Protein AF-A0A355FMS0-F1 (afdb_monomer_lite)

Structure (mmCIF, N/CA/C/O backbone):
data_AF-A0A355FMS0-F1
#
_entry.id   AF-A0A355FMS0-F1
#
loop_
_atom_site.group_PDB
_atom_site.id
_atom_site.type_symbol
_atom_site.label_atom_id
_atom_site.label_alt_id
_atom_site.label_comp_id
_atom_site.label_asym_id
_atom_site.label_entity_id
_atom_site.label_seq_id
_atom_site.pdbx_PDB_ins_code
_atom_site.Cartn_x
_atom_site.Cartn_y
_atom_site.Cartn_z
_atom_site.occupancy
_atom_site.B_iso_or_equiv
_atom_site.auth_seq_id
_atom_site.auth_comp_id
_atom_site.auth_asym_id
_atom_site.auth_atom_id
_atom_site.pdbx_PDB_model_num
ATOM 1 N N . MET A 1 1 ? 52.343 17.576 46.674 1.00 39.59 1 MET A N 1
ATOM 2 C CA . MET A 1 1 ? 52.137 17.455 45.213 1.00 39.59 1 MET A CA 1
ATOM 3 C C . MET A 1 1 ? 50.925 16.563 44.956 1.00 39.59 1 MET A C 1
ATOM 5 O O . MET A 1 1 ? 51.048 15.349 45.019 1.00 39.59 1 MET A O 1
ATOM 9 N N . LYS A 1 2 ? 49.737 17.154 44.771 1.00 33.78 2 LYS A N 1
ATOM 10 C CA . LYS A 1 2 ? 48.492 16.430 44.459 1.00 33.78 2 LYS A CA 1
ATOM 11 C C . LYS A 1 2 ? 48.369 16.326 42.933 1.00 33.78 2 LYS A C 1
ATOM 13 O O . LYS A 1 2 ? 48.350 17.356 42.264 1.00 33.78 2 LYS A O 1
ATOM 18 N N . LYS A 1 3 ? 48.364 15.104 42.390 1.00 36.94 3 LYS A N 1
ATOM 19 C CA . LYS A 1 3 ? 48.213 14.841 40.949 1.00 36.94 3 LYS A CA 1
ATOM 20 C C . LYS A 1 3 ? 46.756 15.084 40.541 1.00 36.94 3 LYS A C 1
ATOM 22 O O . LYS A 1 3 ? 45.852 14.509 41.138 1.00 36.94 3 LYS A O 1
ATOM 27 N N . LYS A 1 4 ? 46.558 15.959 39.552 1.00 40.41 4 LYS A N 1
ATOM 28 C CA . LYS A 1 4 ? 45.278 16.208 38.879 1.00 40.41 4 LYS A CA 1
ATOM 29 C C . LYS A 1 4 ? 44.993 15.052 37.916 1.00 40.41 4 LYS A C 1
ATOM 31 O O . LYS A 1 4 ? 45.821 14.764 37.056 1.00 40.41 4 LYS A O 1
ATOM 36 N N . THR A 1 5 ? 43.846 14.409 38.071 1.00 40.62 5 THR A N 1
ATOM 37 C CA . THR A 1 5 ? 43.256 13.472 37.110 1.00 40.62 5 THR A CA 1
ATOM 38 C C . THR A 1 5 ? 42.608 14.272 35.979 1.00 40.62 5 THR A C 1
ATOM 40 O O . THR A 1 5 ? 41.816 15.176 36.236 1.00 40.62 5 THR A O 1
ATOM 43 N N . PHE A 1 6 ? 42.980 13.971 34.736 1.00 35.75 6 PHE A N 1
ATOM 44 C CA . PHE A 1 6 ? 42.399 14.549 33.524 1.00 35.75 6 PHE A CA 1
ATOM 45 C C . PHE A 1 6 ? 41.284 13.604 33.053 1.00 35.75 6 PHE A C 1
ATOM 47 O O . PHE A 1 6 ? 41.543 12.424 32.826 1.00 35.75 6 PHE A O 1
ATOM 54 N N . PHE A 1 7 ? 40.049 14.098 32.974 1.00 33.72 7 PHE A N 1
ATOM 55 C CA . PHE A 1 7 ? 38.908 13.366 32.421 1.00 33.72 7 PHE A CA 1
ATOM 56 C C . PHE A 1 7 ? 38.976 13.452 30.890 1.00 33.72 7 PHE A C 1
ATOM 58 O O . PHE A 1 7 ? 38.942 14.548 30.334 1.00 33.72 7 PHE A O 1
ATOM 65 N N . LEU A 1 8 ? 39.095 12.307 30.218 1.00 30.52 8 LEU A N 1
ATOM 66 C CA . LEU A 1 8 ? 38.950 12.193 28.769 1.00 30.52 8 LEU A CA 1
ATOM 67 C C . LEU A 1 8 ? 37.469 11.916 28.475 1.00 30.52 8 LEU A C 1
ATOM 69 O O . LEU A 1 8 ? 36.961 10.847 28.809 1.00 30.52 8 LEU A O 1
ATOM 73 N N . LEU A 1 9 ? 36.772 12.898 27.906 1.00 31.73 9 LEU A N 1
ATOM 74 C CA . LEU A 1 9 ? 35.395 12.762 27.436 1.00 31.73 9 LEU A CA 1
ATOM 75 C C . LEU A 1 9 ? 35.435 12.062 26.067 1.00 31.73 9 LEU A C 1
ATOM 77 O O . LEU A 1 9 ? 35.795 12.678 25.066 1.00 31.73 9 LEU A O 1
ATOM 81 N N . LEU A 1 10 ? 35.135 10.762 26.030 1.00 31.47 10 LEU A N 1
ATOM 82 C CA . LEU A 1 10 ? 34.985 10.013 24.783 1.00 31.47 10 LEU A CA 1
ATOM 83 C C . LEU A 1 10 ? 33.554 10.233 24.267 1.00 31.47 10 LEU A C 1
ATOM 85 O O . LEU A 1 10 ? 32.597 9.720 24.843 1.00 31.47 10 LEU A O 1
ATOM 89 N N . LEU A 1 11 ? 33.414 11.040 23.215 1.00 32.06 11 LEU A N 1
ATOM 90 C CA . LEU A 1 11 ? 32.159 11.255 22.499 1.00 32.06 11 LEU A CA 1
ATOM 91 C C . LEU A 1 11 ? 31.818 9.967 21.726 1.00 32.06 11 LEU A C 1
ATOM 93 O O . LEU A 1 11 ? 32.412 9.682 20.687 1.00 32.06 11 LEU A O 1
ATOM 97 N N . LEU A 1 12 ? 30.912 9.154 22.270 1.00 29.05 12 LEU A N 1
ATOM 98 C CA . LEU A 1 12 ? 30.408 7.946 21.621 1.00 29.05 12 LEU A CA 1
ATOM 99 C C . LEU A 1 12 ? 29.375 8.363 20.562 1.00 29.05 12 LEU A C 1
ATOM 101 O O . LEU A 1 12 ? 28.222 8.636 20.883 1.00 29.05 12 LEU A O 1
ATOM 105 N N . VAL A 1 13 ? 29.797 8.453 19.302 1.00 33.66 13 VAL A N 1
ATOM 106 C CA . VAL A 1 13 ? 28.885 8.593 18.160 1.00 33.66 13 VAL A CA 1
ATOM 107 C C . VAL A 1 13 ? 28.191 7.245 17.972 1.00 33.66 13 VAL A C 1
ATOM 109 O O . VAL A 1 13 ? 28.799 6.289 17.492 1.00 33.66 13 VAL A O 1
ATOM 112 N N . THR A 1 14 ? 26.932 7.134 18.392 1.00 36.03 14 THR A N 1
ATOM 113 C CA . THR A 1 14 ? 26.088 5.975 18.083 1.00 36.03 14 THR A CA 1
ATOM 114 C C . THR A 1 14 ? 25.715 6.022 16.608 1.00 36.03 14 THR A C 1
ATOM 116 O O . THR A 1 14 ? 24.780 6.711 16.208 1.00 36.03 14 THR A O 1
ATOM 119 N N . LEU A 1 15 ? 26.484 5.297 15.800 1.00 30.70 15 LEU A N 1
ATOM 120 C CA . LEU A 1 15 ? 26.130 4.936 14.436 1.00 30.70 15 LEU A CA 1
ATOM 121 C C . LEU A 1 15 ? 24.895 4.024 14.502 1.00 30.70 15 LEU A C 1
ATOM 123 O O . LEU A 1 15 ? 25.007 2.842 14.826 1.00 30.70 15 LEU A O 1
ATOM 127 N N . LEU A 1 16 ? 23.714 4.592 14.260 1.00 32.16 16 LEU A N 1
ATOM 128 C CA . LEU A 1 16 ? 22.472 3.840 14.118 1.00 32.16 16 LEU A CA 1
ATOM 129 C C . LEU A 1 16 ? 22.534 3.102 12.773 1.00 32.16 16 LEU A C 1
ATOM 131 O O . LEU A 1 16 ? 22.143 3.624 11.733 1.00 32.16 16 LEU A O 1
ATOM 135 N N . VAL A 1 17 ? 23.113 1.903 12.777 1.00 31.33 17 VAL A N 1
ATOM 136 C CA . VAL A 1 17 ? 22.976 0.974 11.657 1.00 31.33 17 VAL A CA 1
ATOM 137 C C . VAL A 1 17 ? 21.524 0.512 11.677 1.00 31.33 17 VAL A C 1
ATOM 139 O O . VAL A 1 17 ? 21.127 -0.251 12.557 1.00 31.33 17 VAL A O 1
ATOM 142 N N . VAL A 1 18 ? 20.717 1.012 10.742 1.00 32.97 18 VAL A N 1
ATOM 143 C CA . VAL A 1 18 ? 19.408 0.430 10.439 1.00 32.97 18 VAL A CA 1
ATOM 144 C C . VAL A 1 18 ? 19.699 -0.924 9.807 1.00 32.97 18 VAL A C 1
ATOM 146 O O . VAL A 1 18 ? 20.004 -1.027 8.623 1.00 32.97 18 VAL A O 1
ATOM 149 N N . VAL A 1 19 ? 19.728 -1.963 10.637 1.00 33.53 19 VAL A N 1
ATOM 150 C CA . VAL A 1 19 ? 19.743 -3.337 10.153 1.00 33.53 19 VAL A CA 1
ATOM 151 C C . VAL A 1 19 ? 18.318 -3.604 9.691 1.00 33.53 19 VAL A C 1
ATOM 153 O O . VAL A 1 19 ? 17.419 -3.693 10.531 1.00 33.53 19 VAL A O 1
ATOM 156 N N . ASP A 1 20 ? 18.106 -3.691 8.376 1.00 34.16 20 ASP A N 1
ATOM 157 C CA . ASP A 1 20 ? 16.900 -4.293 7.811 1.00 34.16 20 ASP A CA 1
ATOM 158 C C . ASP A 1 20 ? 16.774 -5.689 8.417 1.00 34.16 20 ASP A C 1
ATOM 160 O O . ASP A 1 20 ? 17.457 -6.642 8.040 1.00 34.16 20 ASP A O 1
ATOM 164 N N . SER A 1 21 ? 15.966 -5.781 9.465 1.00 33.72 21 SER A N 1
ATOM 165 C CA . SER A 1 21 ? 15.721 -7.034 10.146 1.00 33.72 21 SER A CA 1
ATOM 166 C C . SER A 1 21 ? 14.724 -7.776 9.276 1.00 33.72 21 SER A C 1
ATOM 168 O O . SER A 1 21 ? 13.520 -7.523 9.364 1.00 33.72 21 SER A O 1
ATOM 170 N N . LEU A 1 22 ? 15.226 -8.666 8.412 1.00 36.84 22 LEU A N 1
ATOM 171 C CA . LEU A 1 22 ? 14.405 -9.759 7.903 1.00 36.84 22 LEU A CA 1
ATOM 172 C C . LEU A 1 22 ? 13.729 -10.387 9.122 1.00 36.84 22 LEU A C 1
ATOM 174 O O . LEU A 1 22 ? 14.392 -10.817 10.071 1.00 36.84 22 LEU A O 1
ATOM 178 N N . VAL A 1 23 ? 12.400 -10.353 9.135 1.00 39.75 23 VAL A N 1
ATOM 179 C CA . VAL A 1 23 ? 11.626 -11.022 10.174 1.00 39.75 23 VAL A CA 1
ATOM 180 C C . VAL A 1 23 ? 11.668 -12.496 9.815 1.00 39.75 23 VAL A C 1
ATOM 182 O O . VAL A 1 23 ? 10.774 -12.993 9.134 1.00 39.75 23 VAL A O 1
ATOM 185 N N . LEU A 1 24 ? 12.733 -13.165 10.258 1.00 43.28 24 LEU A N 1
ATOM 186 C CA . LEU A 1 24 ? 12.799 -14.616 10.256 1.00 43.28 24 LEU A CA 1
ATOM 187 C C . LEU A 1 24 ? 11.560 -15.142 10.985 1.00 43.28 24 LEU A C 1
ATOM 189 O O . LEU A 1 24 ? 11.095 -14.546 11.967 1.00 43.28 24 LEU A O 1
ATOM 193 N N . ALA A 1 25 ? 11.008 -16.245 10.487 1.00 53.66 25 ALA A N 1
ATOM 194 C CA . ALA A 1 25 ? 9.948 -16.954 11.178 1.00 53.66 25 ALA A CA 1
ATOM 195 C C . ALA A 1 25 ? 10.358 -17.217 12.645 1.00 53.66 25 ALA A C 1
ATOM 197 O O . ALA A 1 25 ? 11.547 -17.306 12.960 1.00 53.66 25 ALA A O 1
ATOM 198 N N . SER A 1 26 ? 9.387 -17.315 13.561 1.00 64.38 26 SER A N 1
ATOM 199 C CA . SER A 1 26 ? 9.687 -17.613 14.970 1.00 64.38 26 SER A CA 1
ATOM 200 C C . SER A 1 26 ? 10.551 -18.869 15.083 1.00 64.38 26 SER A C 1
ATOM 202 O O . SER A 1 26 ? 10.424 -19.764 14.250 1.00 64.38 26 SER A O 1
ATOM 204 N N . GLU A 1 27 ? 11.410 -18.956 16.101 1.00 81.19 27 GLU A N 1
ATOM 205 C CA . GLU A 1 27 ? 12.255 -20.138 16.303 1.00 81.19 27 GLU A CA 1
ATOM 206 C C . GLU A 1 27 ? 11.410 -21.423 16.231 1.00 81.19 27 GLU A C 1
ATOM 208 O O . GLU A 1 27 ? 10.312 -21.486 16.797 1.00 81.19 27 GLU A O 1
ATOM 213 N N . VAL A 1 28 ? 11.891 -22.423 15.484 1.00 88.38 28 VAL A N 1
ATOM 214 C CA . VAL A 1 28 ? 11.174 -23.692 15.317 1.00 88.38 28 VAL A CA 1
ATOM 215 C C . VAL A 1 28 ? 10.985 -24.329 16.698 1.00 88.38 28 VAL A C 1
ATOM 217 O O . VAL A 1 28 ? 11.978 -24.535 17.403 1.00 88.38 28 VAL A O 1
ATOM 220 N N . PRO A 1 29 ? 9.746 -24.657 17.115 1.00 89.88 29 PRO A N 1
ATOM 221 C CA . PRO A 1 29 ? 9.510 -25.212 18.440 1.00 89.88 29 PRO A CA 1
ATOM 222 C C . PRO A 1 29 ? 10.314 -26.495 18.697 1.00 89.88 29 PRO A C 1
ATOM 224 O O . PRO A 1 29 ? 10.523 -27.322 17.807 1.00 89.88 29 PRO A O 1
ATOM 227 N N . ALA A 1 30 ? 10.739 -26.706 19.945 1.00 89.31 30 ALA A N 1
ATOM 228 C CA . ALA A 1 30 ? 11.449 -27.925 20.324 1.00 89.31 30 ALA A CA 1
ATOM 229 C C . ALA A 1 30 ? 10.603 -29.179 20.024 1.00 89.31 30 ALA A C 1
ATOM 231 O O . ALA A 1 30 ? 9.433 -29.251 20.397 1.00 89.31 30 ALA A O 1
ATOM 232 N N . GLY A 1 31 ? 11.205 -30.174 19.366 1.00 93.50 31 GLY A N 1
ATOM 233 C CA . GLY A 1 31 ? 10.505 -31.379 18.896 1.00 93.50 31 GLY A CA 1
ATOM 234 C C . GLY A 1 31 ? 9.821 -31.231 17.532 1.00 93.50 31 GLY A C 1
ATOM 235 O O . GLY A 1 31 ? 9.116 -32.146 17.109 1.00 93.50 31 GLY A O 1
ATOM 236 N N . PHE A 1 32 ? 10.033 -30.109 16.837 1.00 95.75 32 PHE A N 1
ATOM 237 C CA . PHE A 1 32 ? 9.496 -29.860 15.504 1.00 95.75 32 PHE A CA 1
ATOM 238 C C . PHE A 1 32 ? 10.610 -29.617 14.478 1.00 95.75 32 PHE A C 1
ATOM 240 O O . PHE A 1 32 ? 11.748 -29.275 14.814 1.00 95.75 32 PHE A O 1
ATOM 247 N N . VAL A 1 33 ? 10.253 -29.808 13.213 1.00 96.94 33 VAL A N 1
ATOM 248 C CA . VAL A 1 33 ? 10.947 -29.255 12.044 1.00 96.94 33 VAL A CA 1
ATOM 249 C C . VAL A 1 33 ? 9.955 -28.404 11.255 1.00 96.94 33 VAL A C 1
ATOM 251 O O . VAL A 1 33 ? 8.758 -28.682 11.302 1.00 96.94 33 VAL A O 1
ATOM 254 N N . ARG A 1 34 ? 10.413 -27.382 10.531 1.00 97.00 34 ARG A N 1
ATOM 255 C CA . ARG A 1 34 ? 9.538 -26.484 9.771 1.00 97.00 34 ARG A CA 1
ATOM 256 C C . ARG A 1 34 ? 9.678 -26.680 8.270 1.00 97.00 34 ARG A C 1
ATOM 258 O O . ARG A 1 34 ? 10.770 -26.578 7.722 1.00 97.00 34 ARG A O 1
ATOM 265 N N . LEU A 1 35 ? 8.559 -26.910 7.592 1.00 97.62 35 LEU A N 1
ATOM 266 C CA . LEU A 1 35 ? 8.491 -26.868 6.135 1.00 97.62 35 LEU A CA 1
ATOM 267 C C . LEU A 1 35 ? 7.814 -25.574 5.695 1.00 97.62 35 LEU A C 1
ATOM 269 O O . LEU A 1 35 ? 6.630 -25.384 5.955 1.00 97.62 35 LEU A O 1
ATOM 273 N N . HIS A 1 36 ? 8.551 -24.744 4.977 1.00 93.38 36 HIS A N 1
ATOM 274 C CA . HIS A 1 36 ? 8.068 -23.549 4.300 1.00 93.38 36 HIS A CA 1
ATOM 275 C C . HIS A 1 36 ? 7.604 -23.884 2.890 1.00 93.38 36 HIS A C 1
ATOM 277 O O . HIS A 1 36 ? 8.188 -24.744 2.232 1.00 93.38 36 HIS A O 1
ATOM 283 N N . TYR A 1 37 ? 6.583 -23.200 2.391 1.00 92.69 37 TYR A N 1
ATOM 284 C CA . TYR A 1 37 ? 6.012 -23.456 1.079 1.00 92.69 37 TYR A CA 1
ATOM 285 C C . TYR A 1 37 ? 5.594 -22.172 0.378 1.00 92.69 37 TYR A C 1
ATOM 287 O O . TYR A 1 37 ? 4.708 -21.448 0.832 1.00 92.69 37 TYR A O 1
ATOM 295 N N . TYR A 1 38 ? 6.224 -21.940 -0.769 1.00 85.12 38 TYR A N 1
ATOM 296 C CA . TYR A 1 38 ? 5.933 -20.825 -1.651 1.00 85.12 38 TYR A CA 1
ATOM 297 C C . TYR A 1 38 ? 4.991 -21.265 -2.768 1.00 85.12 38 TYR A C 1
ATOM 299 O O . TYR A 1 38 ? 5.297 -22.188 -3.533 1.00 85.12 38 TYR A O 1
ATOM 307 N N . ARG A 1 39 ? 3.887 -20.536 -2.920 1.00 82.12 39 ARG A N 1
ATOM 308 C CA . ARG A 1 39 ? 3.033 -20.570 -4.107 1.00 82.12 39 ARG A CA 1
ATOM 309 C C . ARG A 1 39 ? 3.086 -19.243 -4.839 1.00 82.12 39 ARG A C 1
ATOM 311 O O . ARG A 1 39 ? 2.915 -18.207 -4.214 1.00 82.12 39 ARG A O 1
ATOM 318 N N . ALA A 1 40 ? 3.233 -19.298 -6.161 1.00 68.50 40 ALA A N 1
ATOM 319 C CA . ALA A 1 40 ? 3.249 -18.112 -7.015 1.00 68.50 40 ALA A CA 1
ATOM 320 C C . ALA A 1 40 ? 1.894 -17.384 -7.067 1.00 68.50 40 ALA A C 1
ATOM 322 O O . ALA A 1 40 ? 1.855 -16.189 -7.328 1.00 68.50 40 ALA A O 1
ATOM 323 N N . ASP A 1 41 ? 0.787 -18.094 -6.823 1.00 61.28 41 ASP A N 1
ATOM 324 C CA . ASP A 1 41 ? -0.556 -17.503 -6.742 1.00 61.28 41 ASP A CA 1
ATOM 325 C C . ASP A 1 41 ? -0.928 -17.037 -5.326 1.00 61.28 41 ASP A C 1
ATOM 327 O O . ASP A 1 41 ? -1.950 -16.382 -5.144 1.00 61.28 41 ASP A O 1
ATOM 331 N N . HIS A 1 42 ? -0.112 -17.381 -4.323 1.00 61.16 42 HIS A N 1
ATOM 332 C CA . HIS A 1 42 ? -0.351 -17.110 -2.905 1.00 61.16 42 HIS A CA 1
ATOM 333 C C . HIS A 1 42 ? -1.690 -17.643 -2.363 1.00 61.16 42 HIS A C 1
ATOM 335 O O . HIS A 1 42 ? -2.155 -17.211 -1.309 1.00 61.16 42 HIS A O 1
ATOM 341 N N . GLN A 1 43 ? -2.283 -18.625 -3.046 1.00 63.53 43 GLN A N 1
ATOM 342 C CA . GLN A 1 43 ? -3.540 -19.250 -2.654 1.00 63.53 43 GLN A CA 1
ATOM 343 C C . GLN A 1 43 ? -3.276 -20.496 -1.822 1.00 63.53 43 GLN A C 1
ATOM 345 O O . GLN A 1 43 ? -2.986 -21.564 -2.352 1.00 63.53 43 GLN A O 1
ATOM 350 N N . TYR A 1 44 ? -3.388 -20.365 -0.504 1.00 70.06 44 TYR A N 1
ATOM 351 C CA . TYR A 1 44 ? -3.129 -21.460 0.436 1.00 70.06 44 TYR A CA 1
ATOM 352 C C . TYR A 1 44 ? -4.407 -22.067 1.030 1.00 70.06 44 TYR A C 1
ATOM 354 O O . TYR A 1 44 ? -4.338 -23.048 1.769 1.00 70.06 44 TYR A O 1
ATOM 362 N N . GLU A 1 45 ? -5.584 -21.521 0.710 1.00 67.19 45 GLU A N 1
ATOM 363 C CA . GLU A 1 45 ? -6.853 -22.043 1.216 1.00 67.19 45 GLU A CA 1
ATOM 364 C C . GLU A 1 45 ? -7.084 -23.490 0.762 1.00 67.19 45 GLU A C 1
ATOM 366 O O . GLU A 1 45 ? -6.911 -23.840 -0.404 1.00 67.19 45 GLU A O 1
ATOM 371 N N . GLY A 1 46 ? -7.455 -24.356 1.704 1.00 77.44 46 GLY A N 1
ATOM 372 C CA . GLY A 1 46 ? -7.677 -25.780 1.450 1.00 77.44 46 GLY A CA 1
ATOM 373 C C . GLY A 1 46 ? -6.406 -26.601 1.208 1.00 77.44 46 GLY A C 1
ATOM 374 O O . GLY A 1 46 ? -6.515 -27.820 1.080 1.00 77.44 46 GLY A O 1
ATOM 375 N N . TRP A 1 47 ? -5.222 -25.981 1.171 1.00 87.12 47 TRP A N 1
ATOM 376 C CA . TRP A 1 47 ? -3.955 -26.702 1.097 1.00 87.12 47 TRP A CA 1
ATOM 377 C C . TRP A 1 47 ? -3.579 -27.279 2.460 1.00 87.12 47 TRP A C 1
ATOM 379 O O . TRP A 1 47 ? -3.608 -26.597 3.485 1.00 87.12 47 TRP A O 1
ATOM 389 N N . GLY A 1 48 ? -3.182 -28.546 2.460 1.00 93.75 48 GLY A N 1
ATOM 390 C CA . GLY A 1 48 ? -2.718 -29.258 3.639 1.00 93.75 48 GLY A CA 1
ATOM 391 C C . GLY A 1 48 ? -1.505 -30.127 3.344 1.00 93.75 48 GLY A C 1
ATOM 392 O O . GLY A 1 48 ? -1.133 -30.364 2.191 1.00 93.75 48 GLY A O 1
ATOM 393 N N . LEU A 1 49 ? -0.883 -30.593 4.422 1.00 97.50 49 LEU A N 1
ATOM 394 C CA . LEU A 1 49 ? 0.323 -31.401 4.385 1.00 97.50 49 LEU A CA 1
ATOM 395 C C . LEU A 1 49 ? 0.004 -32.844 4.788 1.00 97.50 49 LEU A C 1
ATOM 397 O O . LEU A 1 49 ? -0.377 -33.126 5.926 1.00 97.50 49 LEU A O 1
ATOM 401 N N . HIS A 1 50 ? 0.163 -33.768 3.846 1.00 97.56 50 HIS A N 1
ATOM 402 C CA . HIS A 1 50 ? 0.102 -35.200 4.108 1.00 97.56 50 HIS A CA 1
ATOM 403 C C . HIS A 1 50 ? 1.501 -35.707 4.447 1.00 97.56 50 HIS A C 1
ATOM 405 O O . HIS A 1 50 ? 2.429 -35.465 3.678 1.00 97.56 50 HIS A O 1
ATOM 411 N N . LEU A 1 51 ? 1.661 -36.392 5.582 1.00 96.81 51 LEU A N 1
ATOM 412 C CA . LEU A 1 51 ? 2.965 -36.736 6.155 1.00 96.81 51 LEU A CA 1
ATOM 413 C C . LEU A 1 51 ? 3.074 -38.221 6.471 1.00 96.81 51 LEU A C 1
ATOM 415 O O . LEU A 1 51 ? 2.128 -38.833 6.963 1.00 96.81 51 LEU A O 1
ATOM 419 N N . TRP A 1 52 ? 4.256 -38.782 6.229 1.00 95.50 52 TRP A N 1
ATOM 420 C CA . TRP A 1 52 ? 4.597 -40.148 6.619 1.00 95.50 52 TRP A CA 1
ATOM 421 C C . TRP A 1 52 ? 6.111 -40.316 6.794 1.00 95.50 52 TRP A C 1
ATOM 423 O O . TRP A 1 52 ? 6.903 -39.425 6.489 1.00 95.50 52 TRP A O 1
ATOM 433 N N . GLY A 1 53 ? 6.523 -41.489 7.275 1.00 95.06 53 GLY A N 1
ATOM 434 C CA . GLY A 1 53 ? 7.923 -41.831 7.534 1.00 95.06 53 GLY A CA 1
ATOM 435 C C . GLY A 1 53 ? 8.200 -42.053 9.018 1.00 95.06 53 GLY A C 1
ATOM 436 O O . GLY A 1 53 ? 7.436 -41.619 9.876 1.00 95.06 53 GLY A O 1
ATOM 437 N N . ALA A 1 54 ? 9.293 -42.756 9.319 1.00 94.31 54 ALA A N 1
ATOM 438 C CA . ALA A 1 54 ? 9.655 -43.130 10.688 1.00 94.31 54 ALA A CA 1
ATOM 439 C C . ALA A 1 54 ? 10.009 -41.921 11.575 1.00 94.31 54 ALA A C 1
ATOM 441 O O . ALA A 1 54 ? 9.908 -42.012 12.793 1.00 94.31 54 ALA A O 1
ATOM 442 N N . GLY A 1 55 ? 10.388 -40.790 10.966 1.00 94.06 55 GLY A N 1
ATOM 443 C CA . GLY A 1 55 ? 10.656 -39.539 11.670 1.00 94.06 55 GLY A CA 1
ATOM 444 C C . GLY A 1 55 ? 9.409 -38.794 12.157 1.00 94.06 55 GLY A C 1
ATOM 445 O O . GLY A 1 55 ? 9.508 -37.985 13.078 1.00 94.06 55 GLY A O 1
ATOM 446 N N . TYR A 1 56 ? 8.242 -39.029 11.549 1.00 95.94 56 TYR A N 1
ATOM 447 C CA . TYR A 1 56 ? 7.029 -38.280 11.872 1.00 95.94 56 TYR A CA 1
ATOM 448 C C . TYR A 1 56 ? 6.470 -38.688 13.240 1.00 95.94 56 TYR A C 1
ATOM 450 O O . TYR A 1 56 ? 6.133 -39.850 13.457 1.00 95.94 56 TYR A O 1
ATOM 458 N N . ALA A 1 57 ? 6.340 -37.719 14.149 1.00 95.06 57 ALA A N 1
ATOM 459 C CA . ALA A 1 57 ? 5.900 -37.943 15.531 1.00 95.06 57 ALA A CA 1
ATOM 460 C C . ALA A 1 57 ? 4.495 -37.385 15.824 1.00 95.06 57 ALA A C 1
ATOM 462 O O . ALA A 1 57 ? 4.097 -37.265 16.984 1.00 95.06 57 ALA A O 1
ATOM 463 N N . GLY A 1 58 ? 3.762 -36.976 14.786 1.00 92.31 58 GLY A N 1
ATOM 464 C CA . GLY A 1 58 ? 2.446 -36.364 14.929 1.00 92.31 58 GLY A CA 1
ATOM 465 C C . GLY A 1 58 ? 1.290 -37.371 14.930 1.00 92.31 58 GLY A C 1
ATOM 466 O O . GLY A 1 58 ? 1.496 -38.580 14.799 1.00 92.31 58 GLY A O 1
ATOM 467 N N . PRO A 1 59 ? 0.047 -36.879 15.077 1.00 92.00 59 PRO A N 1
ATOM 468 C CA . PRO A 1 59 ? -1.157 -37.693 14.931 1.00 92.00 59 PRO A CA 1
ATOM 469 C C . PRO A 1 59 ? -1.255 -38.341 13.545 1.00 92.00 59 PRO A C 1
ATOM 471 O O . PRO A 1 59 ? -0.717 -37.825 12.572 1.00 92.00 59 PRO A O 1
ATOM 474 N N . ALA A 1 60 ? -1.997 -39.445 13.429 1.00 90.19 60 ALA A N 1
ATOM 475 C CA . ALA A 1 60 ? -2.220 -40.087 12.135 1.00 90.19 60 ALA A CA 1
ATOM 476 C C . ALA A 1 60 ? -2.853 -39.109 11.125 1.00 90.19 60 ALA A C 1
ATOM 478 O O . ALA A 1 60 ? -3.900 -38.517 11.395 1.00 90.19 60 ALA A O 1
ATOM 479 N N . VAL A 1 61 ? -2.226 -38.984 9.954 1.00 92.19 61 VAL A N 1
ATOM 480 C CA . VAL A 1 61 ? -2.695 -38.136 8.853 1.00 92.19 61 VAL A CA 1
ATOM 481 C C . VAL A 1 61 ? -3.421 -39.007 7.835 1.00 92.19 61 VAL A C 1
ATOM 483 O O . VAL A 1 61 ? -2.953 -40.092 7.488 1.00 92.19 61 VAL A O 1
ATOM 486 N N . SER A 1 62 ? -4.574 -38.552 7.348 1.00 92.06 62 SER A N 1
ATOM 487 C CA . SER A 1 62 ? -5.297 -39.214 6.259 1.00 92.06 62 SER A CA 1
ATOM 488 C C . SER A 1 62 ? -5.382 -38.294 5.049 1.00 92.06 62 SER A C 1
ATOM 490 O O . SER A 1 62 ? -5.143 -37.092 5.147 1.00 92.06 62 SER A O 1
ATOM 492 N N . TRP A 1 63 ? -5.714 -38.856 3.888 1.00 93.62 63 TRP A N 1
ATOM 493 C CA . TRP A 1 63 ? -5.848 -38.068 2.664 1.00 93.62 63 TRP A CA 1
ATOM 494 C C . TRP A 1 63 ? -6.925 -36.978 2.780 1.00 93.62 63 TRP A C 1
ATOM 496 O O . TRP A 1 63 ? -6.737 -35.863 2.321 1.00 93.62 63 TRP A O 1
ATOM 506 N N . THR A 1 64 ? -8.039 -37.259 3.456 1.00 91.38 64 THR A N 1
ATOM 507 C CA . THR A 1 64 ? -9.131 -36.289 3.647 1.00 91.38 64 THR A CA 1
ATOM 508 C C . THR A 1 64 ? -8.950 -35.399 4.879 1.00 91.38 64 THR A C 1
ATOM 510 O O . THR A 1 64 ? -9.803 -34.559 5.145 1.00 91.38 64 THR A O 1
ATOM 513 N N . ASN A 1 65 ? -7.891 -35.607 5.665 1.00 88.56 65 ASN A N 1
ATOM 514 C CA . ASN A 1 65 ? -7.594 -34.851 6.880 1.00 88.56 65 ASN A CA 1
ATOM 515 C C . ASN A 1 65 ? -6.083 -34.610 6.979 1.00 88.56 65 ASN A C 1
ATOM 517 O O . ASN A 1 65 ? -5.389 -35.196 7.815 1.00 88.56 65 ASN A O 1
ATOM 521 N N . ALA A 1 66 ? -5.585 -33.794 6.054 1.00 93.12 66 ALA A N 1
ATOM 522 C CA . ALA A 1 66 ? -4.199 -33.359 6.015 1.00 93.12 66 ALA A CA 1
ATOM 523 C C . ALA A 1 66 ? -3.883 -32.386 7.161 1.00 93.12 66 ALA A C 1
ATOM 525 O O . ALA A 1 66 ? -4.775 -31.743 7.717 1.00 93.12 66 ALA A O 1
ATOM 526 N N . VAL A 1 67 ? -2.602 -32.249 7.505 1.00 93.25 67 VAL A N 1
ATOM 527 C CA . VAL A 1 67 ? -2.167 -31.285 8.521 1.00 93.25 67 VAL A CA 1
ATOM 528 C C . VAL A 1 67 ? -2.350 -29.868 7.977 1.00 93.25 67 VAL A C 1
ATOM 530 O O . VAL A 1 67 ? -1.820 -29.520 6.920 1.00 93.25 67 VAL A O 1
ATOM 533 N N . GLY A 1 68 ? -3.115 -29.051 8.699 1.00 86.62 68 GLY A N 1
ATOM 534 C CA . GLY A 1 68 ? -3.334 -27.648 8.358 1.00 86.62 68 GLY A CA 1
ATOM 535 C C . GLY A 1 68 ? -2.076 -26.801 8.551 1.00 86.62 68 GLY A C 1
ATOM 536 O O . GLY A 1 68 ? -1.205 -27.143 9.351 1.00 86.62 68 GLY A O 1
ATOM 537 N N . ILE A 1 69 ? -1.991 -25.701 7.805 1.00 84.25 69 ILE A N 1
ATOM 538 C CA . ILE A 1 69 ? -0.909 -24.711 7.898 1.00 84.25 69 ILE A CA 1
ATOM 539 C C . ILE A 1 69 ? -0.816 -24.192 9.336 1.00 84.25 69 ILE A C 1
ATOM 541 O O . ILE A 1 69 ? -1.825 -23.798 9.922 1.00 84.25 69 ILE A O 1
ATOM 545 N N . THR A 1 70 ? 0.388 -24.188 9.910 1.00 84.88 70 THR A N 1
ATOM 546 C CA . THR A 1 70 ? 0.600 -23.746 11.299 1.00 84.88 70 THR A CA 1
ATOM 547 C C . THR A 1 70 ? 0.962 -22.269 11.388 1.00 84.88 70 THR A C 1
ATOM 549 O O . THR A 1 70 ? 0.801 -21.664 12.446 1.00 84.88 70 THR A O 1
ATOM 552 N N . GLY A 1 71 ? 1.434 -21.674 10.293 1.00 71.69 71 GLY A N 1
ATOM 553 C CA . GLY A 1 71 ? 1.707 -20.248 10.219 1.00 71.69 71 GLY A CA 1
ATOM 554 C C . GLY A 1 71 ? 2.143 -19.791 8.833 1.00 71.69 71 GLY A C 1
ATOM 555 O O . GLY A 1 71 ? 2.093 -20.540 7.862 1.00 71.69 71 GLY A O 1
ATOM 556 N N . PHE A 1 72 ? 2.540 -18.527 8.755 1.00 69.75 72 PHE A N 1
ATOM 557 C CA . PHE A 1 72 ? 3.022 -17.891 7.536 1.00 69.75 72 PHE A CA 1
ATOM 558 C C . PHE A 1 72 ? 4.208 -16.987 7.859 1.00 69.75 72 PHE A C 1
ATOM 560 O O . PHE A 1 72 ? 4.279 -16.429 8.959 1.00 69.75 72 PHE A O 1
ATOM 567 N N . ASP A 1 73 ? 5.096 -16.808 6.892 1.00 65.75 73 ASP A N 1
ATOM 568 C CA . ASP A 1 73 ? 6.217 -15.876 6.945 1.00 65.75 73 ASP A CA 1
ATOM 569 C C . ASP A 1 73 ? 6.390 -15.135 5.603 1.00 65.75 73 ASP A C 1
ATOM 571 O O . ASP A 1 73 ? 5.453 -15.027 4.814 1.00 65.75 73 ASP A O 1
ATOM 575 N N . GLU A 1 74 ? 7.559 -14.536 5.369 1.00 63.19 74 GLU A N 1
ATOM 576 C CA . GLU A 1 74 ? 7.864 -13.836 4.113 1.00 63.19 74 GLU A CA 1
ATOM 577 C C . GLU A 1 74 ? 8.066 -14.762 2.905 1.00 63.19 74 GLU A C 1
ATOM 579 O O . GLU A 1 74 ? 8.005 -14.299 1.766 1.00 63.19 74 GLU A O 1
ATOM 584 N N . TYR A 1 75 ? 8.283 -16.059 3.132 1.00 71.44 75 TYR A N 1
ATOM 585 C CA . TYR A 1 75 ? 8.398 -17.048 2.070 1.00 71.44 75 TYR A CA 1
ATOM 586 C C . TYR A 1 75 ? 7.028 -17.590 1.655 1.00 71.44 75 TYR A C 1
ATOM 588 O O . TYR A 1 75 ? 6.780 -17.808 0.470 1.00 71.44 75 TYR A O 1
ATOM 596 N N . GLY A 1 76 ? 6.119 -17.798 2.606 1.00 73.81 76 GLY A N 1
ATOM 597 C CA . GLY A 1 76 ? 4.773 -18.282 2.318 1.00 73.81 76 GLY A CA 1
ATOM 598 C C . GLY A 1 76 ? 4.120 -18.947 3.520 1.00 73.81 76 GLY A C 1
ATOM 599 O O . GLY A 1 76 ? 4.285 -18.508 4.655 1.00 73.81 76 GLY A O 1
ATOM 600 N N . ALA A 1 77 ? 3.339 -19.995 3.269 1.00 82.25 77 ALA A N 1
ATOM 601 C CA . ALA A 1 77 ? 2.800 -20.829 4.338 1.00 82.25 77 ALA A CA 1
ATOM 602 C C . ALA A 1 77 ? 3.897 -21.727 4.913 1.00 82.25 77 ALA A C 1
ATOM 604 O O . ALA A 1 77 ? 4.774 -22.180 4.179 1.00 82.25 77 ALA A O 1
ATOM 605 N N . TYR A 1 78 ? 3.813 -22.058 6.197 1.00 91.06 78 TYR A N 1
ATOM 606 C CA . TYR A 1 78 ? 4.663 -23.081 6.787 1.00 91.06 78 TYR A CA 1
ATOM 607 C C . TYR A 1 78 ? 3.904 -24.032 7.710 1.00 91.06 78 TYR A C 1
ATOM 609 O O . TYR A 1 78 ? 2.835 -23.725 8.248 1.00 91.06 78 TYR A O 1
ATOM 617 N N . TRP A 1 79 ? 4.512 -25.197 7.916 1.00 95.00 79 TRP A N 1
ATOM 618 C CA . TRP A 1 79 ? 4.093 -26.202 8.883 1.00 95.00 79 TRP A CA 1
ATOM 619 C C . TRP A 1 79 ? 5.210 -26.475 9.878 1.00 95.00 79 TRP A C 1
ATOM 621 O O . TRP A 1 79 ? 6.302 -26.864 9.474 1.00 95.00 79 TRP A O 1
ATOM 631 N N . ASP A 1 80 ? 4.905 -26.358 11.164 1.00 94.88 80 ASP A N 1
ATOM 632 C CA . ASP A 1 80 ? 5.668 -26.967 12.244 1.00 94.88 80 ASP A CA 1
ATOM 633 C C . ASP A 1 80 ? 5.245 -28.432 12.357 1.00 94.88 80 ASP A C 1
ATOM 635 O O . ASP A 1 80 ? 4.132 -28.765 12.768 1.00 94.88 80 ASP A O 1
ATOM 639 N N . ILE A 1 81 ? 6.150 -29.323 11.966 1.00 96.94 81 ILE A N 1
ATOM 640 C CA . ILE A 1 81 ? 5.925 -30.760 11.861 1.00 96.94 81 ILE A CA 1
ATOM 641 C C . ILE A 1 81 ? 6.543 -31.455 13.079 1.00 96.94 81 ILE A C 1
ATOM 643 O O . ILE A 1 81 ? 7.763 -31.382 13.246 1.00 96.94 81 ILE A O 1
ATOM 647 N N . PRO A 1 82 ? 5.755 -32.170 13.906 1.00 96.06 82 PRO A N 1
ATOM 648 C CA . PRO A 1 82 ? 6.303 -32.975 14.990 1.00 96.06 82 PRO A CA 1
ATOM 649 C C . PRO A 1 82 ? 7.292 -34.014 14.451 1.00 96.06 82 PRO A C 1
ATOM 651 O O . PRO A 1 82 ? 6.946 -34.826 13.584 1.00 96.06 82 PRO A O 1
ATOM 654 N N . TYR A 1 83 ? 8.509 -34.013 14.986 1.00 95.94 83 TYR A N 1
ATOM 655 C CA . TYR A 1 83 ? 9.598 -34.867 14.527 1.00 95.94 83 TYR A CA 1
ATOM 656 C C . TYR A 1 83 ? 10.313 -35.528 15.703 1.00 95.94 83 TYR A C 1
ATOM 658 O O . TYR A 1 83 ? 10.738 -34.871 16.655 1.00 95.94 83 TYR A O 1
ATOM 666 N N . GLN A 1 84 ? 10.483 -36.845 15.612 1.00 93.94 84 GLN A N 1
ATOM 667 C CA . GLN A 1 84 ? 11.289 -37.597 16.561 1.00 93.94 84 GLN A CA 1
ATOM 668 C C . GLN A 1 84 ? 12.746 -37.604 16.093 1.00 93.94 84 GLN A C 1
ATOM 670 O O . GLN A 1 84 ? 13.106 -38.235 15.098 1.00 93.94 84 GLN A O 1
ATOM 675 N N . GLU A 1 85 ? 13.604 -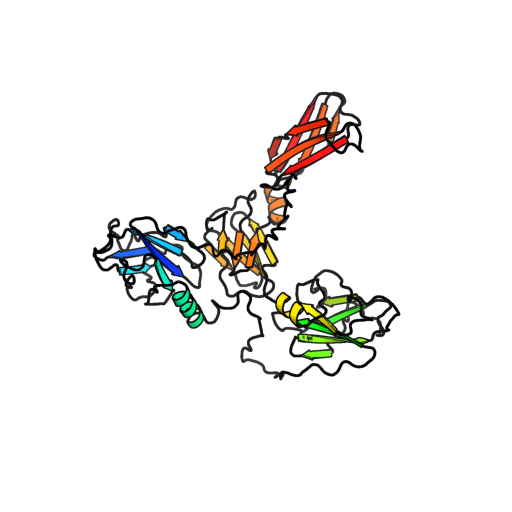36.909 16.837 1.00 89.50 85 GLU A N 1
ATOM 676 C CA . GLU A 1 85 ? 15.018 -36.791 16.496 1.00 89.50 85 GLU A CA 1
ATOM 677 C C . GLU A 1 85 ? 15.709 -38.161 16.413 1.00 89.50 85 GLU A C 1
ATOM 679 O O . GLU A 1 85 ? 15.559 -39.014 17.288 1.00 89.50 85 GLU A O 1
ATOM 684 N N . GLY A 1 86 ? 16.440 -38.386 15.319 1.00 86.94 86 GLY A N 1
ATOM 685 C CA . GLY A 1 86 ? 17.134 -39.646 15.044 1.00 86.94 86 GLY A CA 1
ATOM 686 C C . GLY A 1 86 ? 16.243 -40.800 14.564 1.00 86.94 86 GLY A C 1
ATOM 687 O O . GLY A 1 86 ? 16.773 -41.871 14.279 1.00 86.94 86 GLY A O 1
ATOM 688 N N . ALA A 1 87 ? 14.923 -40.611 14.431 1.00 88.50 87 ALA A N 1
ATOM 689 C CA . ALA A 1 87 ? 14.000 -41.683 14.038 1.00 88.50 87 ALA A CA 1
ATOM 690 C C . ALA A 1 87 ? 13.932 -41.944 12.519 1.00 88.50 87 ALA A C 1
ATOM 692 O O . ALA A 1 87 ? 13.332 -42.927 12.087 1.00 88.50 87 ALA A O 1
ATOM 693 N N . GLY A 1 88 ? 14.601 -41.124 11.704 1.00 89.44 88 GLY A N 1
ATOM 694 C CA . GLY A 1 88 ? 14.819 -41.388 10.281 1.00 89.44 88 GLY A CA 1
ATOM 695 C C . GLY A 1 88 ? 14.064 -40.437 9.357 1.00 89.44 88 GLY A C 1
ATOM 696 O O . GLY A 1 88 ? 13.859 -39.269 9.674 1.00 89.44 88 GLY A O 1
ATOM 697 N N . ALA A 1 89 ? 13.711 -40.930 8.170 1.00 93.69 89 ALA A N 1
ATOM 698 C CA . ALA A 1 89 ? 13.173 -40.102 7.097 1.00 93.69 89 ALA A CA 1
ATOM 699 C C . ALA A 1 89 ? 11.765 -39.563 7.397 1.00 93.69 89 ALA A C 1
ATOM 701 O O . ALA A 1 89 ? 10.945 -40.222 8.046 1.00 93.69 89 ALA A O 1
ATOM 702 N N . LEU A 1 90 ? 11.497 -38.382 6.844 1.00 96.38 90 LEU A N 1
ATOM 703 C CA . LEU A 1 90 ? 10.202 -37.719 6.812 1.00 96.38 90 LEU A CA 1
ATOM 704 C C . LEU A 1 90 ? 9.866 -37.415 5.349 1.00 96.38 90 LEU A C 1
ATOM 706 O O . LEU A 1 90 ? 10.693 -36.872 4.615 1.00 96.38 90 LEU A O 1
ATOM 710 N N . TYR A 1 91 ? 8.660 -37.766 4.933 1.00 96.81 91 TYR A N 1
ATOM 711 C CA . TYR A 1 91 ? 8.161 -37.565 3.579 1.00 96.81 91 TYR A CA 1
ATOM 712 C C . TYR A 1 91 ? 6.847 -36.802 3.621 1.00 96.81 91 TYR A C 1
ATOM 714 O O . TYR A 1 91 ? 6.120 -36.861 4.618 1.00 96.81 91 TYR A O 1
ATOM 722 N N . PHE A 1 92 ? 6.548 -36.085 2.543 1.00 97.81 92 PHE A N 1
ATOM 723 C CA . PHE A 1 92 ? 5.376 -35.235 2.498 1.00 97.81 92 PHE A CA 1
ATOM 724 C C . PHE A 1 92 ? 4.801 -35.030 1.096 1.00 97.81 92 PHE A C 1
ATOM 726 O O . PHE A 1 92 ? 5.498 -35.083 0.080 1.00 97.81 92 PHE A O 1
ATOM 733 N N . ILE A 1 93 ? 3.505 -34.725 1.066 1.00 98.00 93 ILE A N 1
ATOM 734 C CA . ILE A 1 93 ? 2.766 -34.211 -0.090 1.00 98.00 93 ILE A CA 1
ATOM 735 C C . ILE A 1 93 ? 2.046 -32.951 0.373 1.00 98.00 93 ILE A C 1
ATOM 737 O O . ILE A 1 93 ? 1.454 -32.940 1.449 1.00 98.00 93 ILE A O 1
ATOM 741 N N . ILE A 1 94 ? 2.065 -31.913 -0.457 1.00 97.75 94 ILE A N 1
ATOM 742 C CA . ILE A 1 94 ? 1.214 -30.738 -0.270 1.00 97.75 94 ILE A CA 1
ATOM 743 C C . ILE A 1 94 ? 0.050 -30.888 -1.247 1.00 97.75 94 ILE A C 1
ATOM 745 O O . ILE A 1 94 ? 0.291 -31.133 -2.430 1.00 97.75 94 ILE A O 1
ATOM 749 N N . HIS A 1 95 ? -1.191 -30.838 -0.766 1.00 96.06 95 HIS A N 1
ATOM 750 C CA . HIS A 1 95 ? -2.364 -31.046 -1.618 1.00 96.06 95 HIS A CA 1
ATOM 751 C C . HIS A 1 95 ? -3.588 -30.241 -1.171 1.00 96.06 95 HIS A C 1
ATOM 753 O O . HIS A 1 95 ? -3.738 -29.927 0.009 1.00 96.06 95 HIS A O 1
ATOM 759 N N . GLN A 1 96 ? -4.466 -29.939 -2.129 1.00 91.88 96 GLN A N 1
ATOM 760 C CA . GLN A 1 96 ? -5.792 -29.353 -1.939 1.00 91.88 96 GLN A CA 1
ATOM 761 C C . GLN A 1 96 ? -6.830 -30.325 -2.513 1.00 91.88 96 GLN A C 1
ATOM 763 O O . GLN A 1 96 ? -6.923 -30.515 -3.728 1.00 91.88 96 GLN A O 1
ATOM 768 N N . GLY A 1 97 ? -7.585 -30.998 -1.641 1.00 90.25 97 GLY A N 1
ATOM 769 C CA . GLY A 1 97 ? -8.395 -32.147 -2.059 1.00 90.25 97 GLY A CA 1
ATOM 770 C C . GLY A 1 97 ? -7.520 -33.207 -2.740 1.00 90.25 97 GLY A C 1
ATOM 771 O O . GLY A 1 97 ? -6.499 -33.605 -2.182 1.00 90.25 97 GLY A O 1
ATOM 772 N N . ASP A 1 98 ? -7.884 -33.614 -3.959 1.00 94.12 98 ASP A N 1
ATOM 773 C CA . ASP A 1 98 ? -7.114 -34.582 -4.758 1.00 94.12 98 ASP A CA 1
ATOM 774 C C . ASP A 1 98 ? -5.980 -33.950 -5.588 1.00 94.12 98 ASP A C 1
ATOM 776 O O . ASP A 1 98 ? -5.216 -34.657 -6.250 1.00 94.12 98 ASP A O 1
ATOM 780 N N . HIS A 1 99 ? -5.847 -32.621 -5.567 1.00 93.31 99 HIS A N 1
ATOM 781 C CA . HIS A 1 99 ? -4.825 -31.916 -6.327 1.00 93.31 99 HIS A CA 1
ATOM 782 C C . HIS A 1 99 ? -3.516 -31.819 -5.534 1.00 93.31 99 HIS A C 1
ATOM 784 O O . HIS A 1 99 ? -3.449 -31.115 -4.530 1.00 93.31 99 HIS A O 1
ATOM 790 N N . LYS A 1 100 ? -2.468 -32.517 -5.990 1.00 96.56 100 LYS A N 1
ATOM 791 C CA . LYS A 1 100 ? -1.117 -32.460 -5.410 1.00 96.56 100 LYS A CA 1
ATOM 792 C C . LYS A 1 100 ? -0.282 -31.335 -6.015 1.00 96.56 100 LYS A C 1
ATOM 794 O O . LYS A 1 100 ? -0.364 -31.088 -7.217 1.00 96.56 100 LYS A O 1
ATOM 799 N N . ASP A 1 101 ? 0.617 -30.764 -5.216 1.00 92.00 101 ASP A N 1
ATOM 800 C CA . ASP A 1 101 ? 1.645 -29.854 -5.706 1.00 92.00 101 ASP A CA 1
ATOM 801 C C . ASP A 1 101 ? 3.045 -30.084 -5.092 1.00 92.00 101 ASP A C 1
ATOM 803 O O . ASP A 1 101 ? 3.273 -29.772 -3.917 1.00 92.00 101 ASP A O 1
ATOM 807 N N . PRO A 1 102 ? 4.017 -30.563 -5.891 1.00 94.38 102 PRO A N 1
ATOM 808 C CA . PRO A 1 102 ? 3.844 -31.105 -7.241 1.00 94.38 102 PRO A CA 1
ATOM 809 C C . PRO A 1 102 ? 3.180 -32.489 -7.180 1.00 94.38 102 PRO A C 1
ATOM 811 O O . PRO A 1 102 ? 2.936 -33.037 -6.109 1.00 94.38 102 PRO A O 1
ATOM 814 N N . GLN A 1 103 ? 2.962 -33.112 -8.340 1.00 94.56 103 GLN A N 1
ATOM 815 C CA . GLN A 1 103 ? 2.436 -34.480 -8.396 1.00 94.56 103 GLN A CA 1
ATOM 816 C C . GLN A 1 103 ? 3.348 -35.519 -7.718 1.00 94.56 103 GLN A C 1
ATOM 818 O O . GLN A 1 103 ? 2.864 -36.553 -7.254 1.00 94.56 103 GLN A O 1
ATOM 823 N N . ALA A 1 104 ? 4.659 -35.264 -7.688 1.00 95.44 104 ALA A N 1
ATOM 824 C CA . ALA A 1 104 ? 5.633 -36.148 -7.064 1.00 95.44 104 ALA A CA 1
ATOM 825 C C . ALA A 1 104 ? 5.643 -35.991 -5.538 1.00 95.44 104 ALA A C 1
ATOM 827 O O . ALA A 1 104 ? 5.621 -34.880 -5.010 1.00 95.44 104 ALA A O 1
ATOM 828 N N . ASP A 1 105 ? 5.760 -37.120 -4.849 1.00 96.94 105 ASP A N 1
ATOM 829 C CA . ASP A 1 105 ? 5.981 -37.159 -3.410 1.00 96.94 105 ASP A CA 1
ATOM 830 C C . ASP A 1 105 ? 7.372 -36.593 -3.085 1.00 96.94 105 ASP A C 1
ATOM 832 O O . ASP A 1 105 ? 8.334 -36.807 -3.831 1.00 96.94 105 ASP A O 1
ATOM 836 N N . ARG A 1 106 ? 7.487 -35.861 -1.974 1.00 97.44 106 ARG A N 1
ATOM 837 C CA . ARG A 1 106 ? 8.731 -35.193 -1.581 1.00 97.44 106 ARG A CA 1
ATOM 838 C C . ARG A 1 106 ? 9.296 -35.769 -0.298 1.00 97.44 106 ARG A C 1
ATOM 840 O O . ARG A 1 106 ? 8.580 -36.265 0.568 1.00 97.44 106 ARG A O 1
ATOM 847 N N . THR A 1 107 ? 10.609 -35.651 -0.174 1.00 96.62 107 THR A N 1
ATOM 848 C CA . THR A 1 107 ? 11.354 -36.011 1.031 1.00 96.62 107 THR A CA 1
ATOM 849 C C . THR A 1 107 ? 11.780 -34.733 1.731 1.00 96.62 107 THR A C 1
ATOM 851 O O . THR A 1 107 ? 12.290 -33.817 1.086 1.00 96.62 107 THR A O 1
ATOM 854 N N . TYR A 1 108 ? 11.590 -34.669 3.045 1.00 96.75 108 TYR A N 1
ATOM 855 C CA . TYR A 1 108 ? 12.181 -33.617 3.859 1.00 96.75 108 TYR A CA 1
ATOM 856 C C . TYR A 1 108 ? 13.703 -33.849 3.935 1.00 96.75 108 TYR A C 1
ATOM 858 O O . TYR A 1 108 ? 14.119 -34.956 4.292 1.00 96.75 108 TYR A O 1
ATOM 866 N N . PRO A 1 109 ? 14.548 -32.858 3.603 1.00 95.56 109 PRO A N 1
ATOM 867 C CA . PRO A 1 109 ? 15.988 -33.065 3.506 1.00 95.56 109 PRO A CA 1
ATOM 868 C C . PRO A 1 109 ? 16.615 -33.191 4.899 1.00 95.56 109 PRO A C 1
ATOM 870 O O . PRO A 1 109 ? 16.739 -32.205 5.617 1.00 95.56 109 PRO A O 1
ATOM 873 N N . ASP A 1 110 ? 17.014 -34.406 5.280 1.00 91.81 110 ASP A N 1
ATOM 874 C CA . ASP A 1 110 ? 17.732 -34.726 6.523 1.00 91.81 110 ASP A CA 1
ATOM 875 C C . ASP A 1 110 ? 17.182 -34.003 7.774 1.00 91.81 110 ASP A C 1
ATOM 877 O O . ASP A 1 110 ? 17.869 -33.157 8.351 1.00 91.81 110 ASP A O 1
ATOM 881 N N . PRO A 1 111 ? 15.964 -34.333 8.251 1.00 92.44 111 PRO A N 1
ATOM 882 C CA . PRO A 1 111 ? 15.303 -33.615 9.354 1.00 92.44 111 PRO A CA 1
ATOM 883 C C . PRO A 1 111 ? 16.069 -33.658 10.691 1.00 92.44 111 PRO A C 1
ATOM 885 O O . PRO A 1 111 ? 15.830 -32.847 11.582 1.00 92.44 111 PRO A O 1
ATOM 888 N N . GLY A 1 112 ? 17.017 -34.590 10.848 1.00 88.50 112 GLY A N 1
ATOM 889 C CA . GLY A 1 112 ? 17.942 -34.609 11.986 1.00 88.50 112 GLY A CA 1
ATOM 890 C C . GLY A 1 112 ? 19.020 -33.518 11.942 1.00 88.50 112 GLY A C 1
ATOM 891 O O . GLY A 1 112 ? 19.559 -33.175 12.987 1.00 88.50 112 GLY A O 1
ATOM 892 N N . GLN A 1 113 ? 19.331 -32.977 10.762 1.00 90.62 113 GLN A N 1
ATOM 893 C CA . GLN A 1 113 ? 20.321 -31.911 10.569 1.00 90.62 113 GLN A CA 1
ATOM 894 C C . GLN A 1 113 ? 19.661 -30.569 10.236 1.00 90.62 113 GLN A C 1
ATOM 896 O O . GLN A 1 113 ? 20.095 -29.536 10.740 1.00 90.62 113 GLN A O 1
ATOM 901 N N . ASN A 1 114 ? 18.596 -30.579 9.430 1.00 92.44 114 ASN A N 1
ATOM 902 C CA . ASN A 1 114 ? 17.919 -29.371 8.969 1.00 92.44 114 ASN A CA 1
ATOM 903 C C . ASN A 1 114 ? 16.611 -29.162 9.739 1.00 92.44 114 ASN A C 1
ATOM 905 O O . ASN A 1 114 ? 15.616 -29.848 9.504 1.00 92.44 114 ASN A O 1
ATOM 909 N N . LYS A 1 115 ? 16.595 -28.182 10.649 1.00 93.44 115 LYS A N 1
ATOM 910 C CA . LYS A 1 115 ? 15.375 -27.799 11.381 1.00 93.44 115 LYS A CA 1
ATOM 911 C C . LYS A 1 115 ? 14.350 -27.083 10.504 1.00 93.44 115 LYS A C 1
ATOM 913 O O . LYS A 1 115 ? 13.182 -27.062 10.871 1.00 93.44 115 LYS A O 1
ATOM 918 N N . GLU A 1 116 ? 14.767 -26.567 9.351 1.00 96.06 116 GLU A N 1
ATOM 919 C CA . GLU A 1 116 ? 13.906 -25.893 8.380 1.00 96.06 116 GLU A CA 1
ATOM 920 C C . GLU A 1 116 ? 14.177 -26.402 6.957 1.00 96.06 116 GLU A C 1
ATOM 922 O O . GLU A 1 116 ? 15.308 -26.768 6.623 1.00 96.06 116 GLU A O 1
ATOM 927 N N . ALA A 1 117 ? 13.139 -26.426 6.123 1.00 97.19 117 ALA A N 1
ATOM 928 C CA . ALA A 1 117 ? 13.217 -26.741 4.702 1.00 97.19 117 ALA A CA 1
ATOM 929 C C . ALA A 1 117 ? 12.221 -25.892 3.899 1.00 97.19 117 ALA A C 1
ATOM 931 O O . ALA A 1 117 ? 11.194 -25.472 4.422 1.00 97.19 117 ALA A O 1
ATOM 932 N N . TRP A 1 118 ? 12.497 -25.678 2.612 1.00 95.75 118 TRP A N 1
ATOM 933 C CA . TRP A 1 118 ? 11.709 -24.805 1.736 1.00 95.75 118 TRP A CA 1
ATOM 934 C C . TRP A 1 118 ? 11.231 -25.549 0.492 1.00 95.75 118 TRP A C 1
ATOM 936 O O . TRP A 1 118 ? 12.029 -26.094 -0.267 1.00 95.75 118 TRP A O 1
ATOM 946 N N . ALA A 1 119 ? 9.926 -25.553 0.259 1.00 96.75 119 ALA A N 1
ATOM 947 C CA . ALA A 1 119 ? 9.272 -26.128 -0.903 1.00 96.75 119 ALA A CA 1
ATOM 948 C C . ALA A 1 119 ? 8.744 -25.026 -1.827 1.00 96.75 119 ALA A C 1
ATOM 950 O O . ALA A 1 119 ? 8.145 -24.049 -1.389 1.00 96.75 119 ALA A O 1
ATOM 951 N N . VAL A 1 120 ? 8.902 -25.230 -3.131 1.00 92.50 120 VAL A N 1
ATOM 952 C CA . VAL A 1 120 ? 8.401 -24.315 -4.163 1.00 92.50 120 VAL A CA 1
ATOM 953 C C . VAL A 1 120 ? 7.266 -24.999 -4.918 1.00 92.50 120 VAL A C 1
ATOM 955 O O . VAL A 1 120 ? 7.362 -26.190 -5.230 1.00 92.50 120 VAL A O 1
ATOM 958 N N . THR A 1 121 ? 6.195 -24.267 -5.225 1.00 90.31 121 THR A N 1
ATOM 959 C CA . THR A 1 121 ? 5.111 -24.773 -6.074 1.00 90.31 121 THR A CA 1
ATOM 960 C C . THR A 1 121 ? 5.642 -25.295 -7.411 1.00 90.31 121 THR A C 1
ATOM 962 O O . THR A 1 121 ? 6.552 -24.727 -8.022 1.00 90.31 121 THR A O 1
ATOM 965 N N . GLY A 1 122 ? 5.147 -26.455 -7.829 1.00 90.94 122 GLY A N 1
ATOM 966 C CA . GLY A 1 122 ? 5.600 -27.180 -9.008 1.00 90.94 122 GLY A CA 1
ATOM 967 C C . GLY A 1 122 ? 7.033 -27.717 -8.918 1.00 90.94 122 GLY A C 1
ATOM 968 O O . GLY A 1 122 ? 7.570 -28.170 -9.931 1.00 90.94 122 GLY A O 1
ATOM 969 N N . ASP A 1 123 ? 7.709 -27.638 -7.763 1.00 94.50 123 ASP A N 1
ATOM 970 C CA . ASP A 1 123 ? 9.039 -28.214 -7.550 1.00 94.50 123 ASP A CA 1
ATOM 971 C C . ASP A 1 123 ? 9.017 -29.495 -6.732 1.00 94.50 123 ASP A C 1
ATOM 973 O O . ASP A 1 123 ? 8.471 -29.558 -5.630 1.00 94.50 123 ASP A O 1
ATOM 977 N N . THR A 1 124 ? 9.661 -30.516 -7.292 1.00 95.62 124 THR A N 1
ATOM 978 C CA . THR A 1 124 ? 9.840 -31.838 -6.697 1.00 95.62 124 THR A CA 1
ATOM 979 C C . THR A 1 124 ? 10.926 -31.851 -5.630 1.00 95.62 124 THR A C 1
ATOM 981 O O . THR A 1 124 ? 11.043 -32.834 -4.908 1.00 95.62 124 THR A O 1
ATOM 984 N N . VAL A 1 125 ? 11.727 -30.790 -5.521 1.00 95.25 125 VAL A N 1
ATOM 985 C CA . VAL A 1 125 ? 12.781 -30.662 -4.512 1.00 95.25 125 VAL A CA 1
ATOM 986 C C . VAL A 1 125 ? 12.324 -29.767 -3.359 1.00 95.25 125 VAL A C 1
ATOM 988 O O . VAL A 1 125 ? 11.723 -28.713 -3.572 1.00 95.25 125 VAL A O 1
ATOM 991 N N . ALA A 1 126 ? 12.642 -30.196 -2.136 1.00 96.06 126 ALA A N 1
ATOM 992 C CA . ALA A 1 126 ? 12.639 -29.359 -0.943 1.00 96.06 126 ALA A CA 1
ATOM 993 C C . ALA A 1 126 ? 14.086 -28.968 -0.609 1.00 96.06 126 ALA A C 1
ATOM 995 O O . ALA A 1 126 ? 14.974 -29.821 -0.576 1.00 96.06 126 ALA A O 1
ATOM 996 N N . TYR A 1 127 ? 14.320 -27.681 -0.396 1.00 96.31 127 TYR A N 1
ATOM 997 C CA . TYR A 1 127 ? 15.640 -27.081 -0.231 1.00 96.31 127 TYR A CA 1
ATOM 998 C C . TYR A 1 127 ? 15.986 -26.915 1.248 1.00 96.31 127 TYR A C 1
ATOM 1000 O O . TYR A 1 127 ? 15.098 -26.742 2.077 1.00 96.31 127 TYR A O 1
ATOM 1008 N N . THR A 1 128 ? 17.276 -26.938 1.581 1.00 95.44 128 THR A N 1
ATOM 1009 C CA . THR A 1 128 ? 17.768 -26.799 2.965 1.00 95.44 128 THR A CA 1
ATOM 1010 C C . THR A 1 128 ? 18.075 -25.356 3.359 1.00 95.44 128 THR A C 1
ATOM 1012 O O . THR A 1 128 ? 18.495 -25.106 4.485 1.00 95.44 128 THR A O 1
ATOM 1015 N N . SER A 1 129 ? 17.888 -24.394 2.448 1.00 86.69 129 SER A N 1
ATOM 1016 C CA . SER A 1 129 ? 17.994 -22.971 2.766 1.00 86.69 129 SER A CA 1
ATOM 1017 C C . SER A 1 129 ? 17.048 -22.109 1.934 1.00 86.69 129 SER A C 1
ATOM 1019 O O . SER A 1 129 ? 16.780 -22.395 0.761 1.00 86.69 129 SER A O 1
ATOM 1021 N N . TYR A 1 130 ? 16.608 -21.002 2.537 1.00 78.06 130 TYR A N 1
ATOM 1022 C CA . TYR A 1 130 ? 15.835 -19.943 1.886 1.00 78.06 130 TYR A CA 1
ATOM 1023 C C . TYR A 1 130 ? 16.497 -19.464 0.583 1.00 78.06 130 TYR A C 1
ATOM 1025 O O . TYR A 1 130 ? 15.864 -19.410 -0.467 1.00 78.06 130 TYR A O 1
ATOM 1033 N N . GLU A 1 131 ? 17.807 -19.207 0.610 1.00 77.06 131 GLU A N 1
ATOM 1034 C CA . GLU A 1 131 ? 18.574 -18.707 -0.539 1.00 77.06 131 GLU A CA 1
ATOM 1035 C C . GLU A 1 131 ? 18.538 -19.652 -1.751 1.00 77.06 131 GLU A C 1
ATOM 1037 O O . GLU A 1 131 ? 18.488 -19.202 -2.899 1.00 77.06 131 GLU A O 1
ATOM 1042 N N . GLN A 1 132 ? 18.583 -20.970 -1.520 1.00 86.31 132 GLN A N 1
ATOM 1043 C CA . GLN A 1 132 ? 18.467 -21.959 -2.594 1.00 86.31 132 GLN A CA 1
ATOM 1044 C C . GLN A 1 132 ? 17.064 -21.941 -3.200 1.00 86.31 132 GLN A C 1
ATOM 1046 O O . GLN A 1 132 ? 16.920 -21.900 -4.424 1.00 86.31 132 GLN A O 1
ATOM 1051 N N . ALA A 1 133 ? 16.045 -21.927 -2.342 1.00 83.06 133 ALA A N 1
ATOM 1052 C CA . ALA A 1 133 ? 14.651 -21.877 -2.747 1.00 83.06 133 ALA A CA 1
ATOM 1053 C C . ALA A 1 133 ? 14.324 -20.596 -3.536 1.00 83.06 133 ALA A C 1
ATOM 1055 O O . ALA A 1 133 ? 13.716 -20.676 -4.600 1.00 83.06 133 ALA A O 1
ATOM 1056 N N . VAL A 1 134 ? 14.788 -19.423 -3.099 1.00 72.38 134 VAL A N 1
ATOM 1057 C CA . VAL A 1 134 ? 14.597 -18.149 -3.817 1.00 72.38 134 VAL A CA 1
ATOM 1058 C C . VAL A 1 134 ? 15.259 -18.172 -5.196 1.00 72.38 134 VAL A C 1
ATOM 1060 O O . VAL A 1 134 ? 14.637 -17.787 -6.184 1.00 72.38 134 VAL A O 1
ATOM 1063 N N . LYS A 1 135 ? 16.481 -18.708 -5.326 1.00 79.00 135 LYS A N 1
ATOM 1064 C CA . LYS A 1 135 ? 17.125 -18.871 -6.648 1.00 79.00 135 LYS A CA 1
ATOM 1065 C C . LYS A 1 135 ? 16.289 -19.725 -7.601 1.00 79.00 135 LYS A C 1
ATOM 1067 O O . LYS A 1 135 ? 16.311 -19.511 -8.812 1.00 79.00 135 LYS A O 1
ATOM 1072 N N . VAL A 1 136 ? 15.594 -20.726 -7.072 1.00 83.25 136 VAL A N 1
ATOM 1073 C CA . VAL A 1 136 ? 14.721 -21.612 -7.846 1.00 83.25 136 VAL A CA 1
ATOM 1074 C C . VAL A 1 136 ? 13.441 -20.897 -8.244 1.00 83.25 136 VAL A C 1
ATOM 1076 O O . VAL A 1 136 ? 13.065 -20.981 -9.413 1.00 83.25 136 VAL A O 1
ATOM 1079 N N . ILE A 1 137 ? 12.818 -20.159 -7.322 1.00 72.00 137 ILE A N 1
ATOM 1080 C CA . ILE A 1 137 ? 11.650 -19.325 -7.622 1.00 72.00 137 ILE A CA 1
ATOM 1081 C C . ILE A 1 137 ? 12.004 -18.357 -8.758 1.00 72.00 137 ILE A C 1
ATOM 1083 O O . ILE A 1 137 ? 11.313 -18.364 -9.768 1.00 72.00 137 ILE A O 1
ATOM 1087 N N . GLY A 1 138 ? 13.138 -17.652 -8.694 1.00 64.50 138 GLY A N 1
ATOM 1088 C CA . GLY A 1 138 ? 13.564 -16.738 -9.763 1.00 64.50 138 GLY A CA 1
ATOM 1089 C C . GLY A 1 138 ? 13.806 -17.389 -11.119 1.00 64.50 138 GLY A C 1
ATOM 1090 O O . GLY A 1 138 ? 13.566 -16.785 -12.162 1.00 64.50 138 GLY A O 1
ATOM 1091 N N . LYS A 1 139 ? 14.264 -18.646 -11.133 1.00 75.25 139 LYS A N 1
ATOM 1092 C CA . LYS A 1 139 ? 14.423 -19.417 -12.375 1.00 75.25 139 LYS A CA 1
ATOM 1093 C C . LYS A 1 139 ? 13.085 -19.891 -12.940 1.00 75.25 139 LYS A C 1
ATOM 1095 O O . LYS A 1 139 ? 12.913 -19.882 -14.158 1.00 75.25 139 LYS A O 1
ATOM 1100 N N . LYS A 1 140 ? 12.184 -20.370 -12.076 1.00 69.12 140 LYS A N 1
ATOM 1101 C CA . LYS A 1 140 ? 10.897 -20.972 -12.463 1.00 69.12 140 LYS A CA 1
ATOM 1102 C C . LYS A 1 140 ? 9.864 -19.922 -12.822 1.00 69.12 140 LYS A C 1
ATOM 1104 O O . LYS A 1 140 ? 9.236 -19.990 -13.873 1.00 69.12 140 LYS A O 1
ATOM 1109 N N . PHE A 1 141 ? 9.734 -18.937 -11.958 1.00 61.75 141 PHE A N 1
ATOM 1110 C CA . PHE A 1 141 ? 8.874 -17.789 -12.116 1.00 61.75 141 PHE A CA 1
ATOM 1111 C C . PHE A 1 141 ? 9.813 -16.652 -12.504 1.00 61.75 141 PHE A C 1
ATOM 1113 O O . PHE A 1 141 ? 10.280 -15.904 -11.652 1.00 61.75 141 PHE A O 1
ATOM 1120 N N . LYS A 1 142 ? 10.130 -16.547 -13.805 1.00 50.12 142 LYS A N 1
ATOM 1121 C CA . LYS A 1 142 ? 11.002 -15.496 -14.383 1.00 50.12 142 LYS A CA 1
ATOM 1122 C C . LYS A 1 142 ? 10.589 -14.062 -14.009 1.00 50.12 142 LYS A C 1
ATOM 1124 O O . LYS A 1 142 ? 11.328 -13.129 -14.294 1.00 50.12 142 LYS A O 1
ATOM 1129 N N . GLN A 1 143 ? 9.418 -13.917 -13.402 1.00 44.41 143 GLN A N 1
ATOM 1130 C CA . GLN A 1 143 ? 8.811 -12.680 -12.949 1.00 44.41 143 GLN A CA 1
ATOM 1131 C C . GLN A 1 143 ? 8.982 -12.442 -11.436 1.00 44.41 143 GLN A C 1
ATOM 1133 O O . GLN A 1 143 ? 8.550 -11.417 -10.961 1.00 44.41 143 GLN A O 1
ATOM 1138 N N . ASN A 1 144 ? 9.568 -13.337 -10.622 1.00 42.50 144 ASN A N 1
ATOM 1139 C CA . ASN A 1 144 ? 9.181 -13.328 -9.200 1.00 42.50 144 ASN A CA 1
ATOM 1140 C C . ASN A 1 144 ? 10.238 -13.436 -8.091 1.00 42.50 144 ASN A C 1
ATOM 1142 O O . ASN A 1 144 ? 9.890 -13.876 -7.002 1.00 42.50 144 ASN A O 1
ATOM 1146 N N . THR A 1 145 ? 11.491 -12.991 -8.269 1.00 39.25 145 THR A N 1
ATOM 1147 C CA . THR A 1 145 ? 12.400 -12.868 -7.092 1.00 39.25 145 THR A CA 1
ATOM 1148 C C . THR A 1 145 ? 13.473 -11.778 -7.100 1.00 39.25 145 THR A C 1
ATOM 1150 O O . THR A 1 145 ? 14.254 -11.745 -6.154 1.00 39.25 145 THR A O 1
ATOM 1153 N N . TYR A 1 146 ? 13.572 -10.890 -8.094 1.00 34.72 146 TYR A N 1
ATOM 1154 C CA . TYR A 1 146 ? 14.732 -9.973 -8.155 1.00 34.72 146 TYR A CA 1
ATOM 1155 C C . TYR A 1 146 ? 14.431 -8.485 -8.353 1.00 34.72 146 TYR A C 1
ATOM 1157 O O . TYR A 1 146 ? 15.362 -7.724 -8.531 1.00 34.72 146 TYR A O 1
ATOM 1165 N N . LYS A 1 147 ? 13.187 -8.000 -8.246 1.00 39.25 147 LYS A N 1
ATOM 1166 C CA . LYS A 1 147 ? 12.913 -6.549 -8.400 1.00 39.25 147 LYS A CA 1
ATOM 1167 C C . LYS A 1 147 ? 12.456 -5.844 -7.137 1.00 39.25 147 LYS A C 1
ATOM 1169 O O . LYS A 1 147 ? 11.591 -4.976 -7.148 1.00 39.25 147 LYS A O 1
ATOM 1174 N N . VAL A 1 148 ? 13.078 -6.211 -6.033 1.00 34.19 148 VAL A N 1
ATOM 1175 C CA . VAL A 1 148 ? 12.964 -5.481 -4.780 1.00 34.19 148 VAL A CA 1
ATOM 1176 C C . VAL A 1 148 ? 14.205 -4.605 -4.672 1.00 34.19 148 VAL A C 1
ATOM 1178 O O . VAL A 1 148 ? 15.276 -5.090 -4.326 1.00 34.19 148 VAL A O 1
ATOM 1181 N N . GLY A 1 149 ? 14.075 -3.337 -5.064 1.00 32.78 149 GLY A N 1
ATOM 1182 C CA . GLY A 1 149 ? 15.196 -2.391 -5.109 1.00 32.78 149 GLY A CA 1
ATOM 1183 C C . GLY A 1 149 ? 16.096 -2.478 -6.351 1.00 32.78 149 GLY A C 1
ATOM 1184 O O . GLY A 1 149 ? 17.019 -1.678 -6.458 1.00 32.78 149 GLY A O 1
ATOM 1185 N N . GLU A 1 150 ? 15.835 -3.378 -7.308 1.00 32.75 150 GLU A N 1
ATOM 1186 C CA . GLU A 1 150 ? 16.533 -3.360 -8.603 1.00 32.75 150 GLU A CA 1
ATOM 1187 C C . GLU A 1 150 ? 15.849 -2.437 -9.618 1.00 32.75 150 GLU A C 1
ATOM 1189 O O . GLU A 1 150 ? 14.624 -2.380 -9.754 1.00 32.75 150 GLU A O 1
ATOM 1194 N N . ILE A 1 151 ? 16.702 -1.743 -10.362 1.00 34.59 151 ILE A N 1
ATOM 1195 C CA . ILE A 1 151 ? 16.402 -0.822 -11.449 1.00 34.59 151 ILE A CA 1
ATOM 1196 C C . ILE A 1 151 ? 15.496 -1.511 -12.479 1.00 34.59 151 ILE A C 1
ATOM 1198 O O . ILE A 1 151 ? 15.861 -2.526 -13.081 1.00 34.59 151 ILE A O 1
ATOM 1202 N N . ILE A 1 152 ? 14.323 -0.936 -12.754 1.00 32.44 152 ILE A N 1
ATOM 1203 C CA . ILE A 1 152 ? 13.594 -1.266 -13.980 1.00 32.44 152 ILE A CA 1
ATOM 1204 C C . ILE A 1 152 ? 14.316 -0.548 -15.122 1.00 32.44 152 ILE A C 1
ATOM 1206 O O . ILE A 1 152 ? 13.999 0.588 -15.454 1.00 32.44 152 ILE A O 1
ATOM 1210 N N . ILE A 1 153 ? 15.299 -1.218 -15.723 1.00 34.72 153 ILE A N 1
ATOM 1211 C CA . ILE A 1 153 ? 15.595 -0.973 -17.134 1.00 34.72 153 ILE A CA 1
ATOM 1212 C C . ILE A 1 153 ? 14.472 -1.695 -17.889 1.00 34.72 153 ILE A C 1
ATOM 1214 O O . ILE A 1 153 ? 14.279 -2.895 -17.641 1.00 34.72 153 ILE A O 1
ATOM 1218 N N . PRO A 1 154 ? 13.673 -1.006 -18.719 1.00 30.66 154 PRO A N 1
ATOM 1219 C CA . PRO A 1 154 ? 12.554 -1.628 -19.413 1.00 30.66 154 PRO A CA 1
ATOM 1220 C C . PRO A 1 154 ? 13.019 -2.871 -20.184 1.00 30.66 154 PRO A C 1
ATOM 1222 O O . PRO A 1 154 ? 13.891 -2.811 -21.052 1.00 30.66 154 PRO A O 1
ATOM 1225 N N . ALA A 1 155 ? 12.444 -4.026 -19.834 1.00 29.59 155 ALA A N 1
ATOM 1226 C CA . ALA A 1 155 ? 12.637 -5.260 -20.576 1.00 29.59 155 ALA A CA 1
ATOM 1227 C C . ALA A 1 155 ? 11.731 -5.225 -21.810 1.00 29.59 155 ALA A C 1
ATOM 1229 O O . ALA A 1 155 ? 10.507 -5.297 -21.715 1.00 29.59 155 ALA A O 1
ATOM 1230 N N . VAL A 1 156 ? 12.370 -5.116 -22.970 1.00 36.25 156 VAL A N 1
ATOM 1231 C CA . VAL A 1 156 ? 11.777 -5.201 -24.305 1.00 36.25 156 VAL A CA 1
ATOM 1232 C C . VAL A 1 156 ? 11.007 -6.520 -24.447 1.00 36.25 156 VAL A C 1
ATOM 1234 O O . VAL A 1 156 ? 11.612 -7.593 -24.469 1.00 36.25 156 VAL A O 1
ATOM 1237 N N . THR A 1 157 ? 9.679 -6.467 -24.584 1.00 28.98 157 THR A N 1
ATOM 1238 C CA . THR A 1 157 ? 8.910 -7.597 -25.124 1.00 28.98 157 THR A CA 1
ATOM 1239 C C . THR A 1 157 ? 8.758 -7.418 -26.629 1.00 28.98 157 THR A C 1
ATOM 1241 O O . THR A 1 157 ? 8.409 -6.356 -27.139 1.00 28.98 157 THR A O 1
ATOM 1244 N N . ALA A 1 158 ? 9.126 -8.465 -27.360 1.00 33.25 158 ALA A N 1
ATOM 1245 C CA . ALA A 1 158 ? 9.276 -8.443 -28.802 1.00 33.25 158 ALA A CA 1
ATOM 1246 C C . ALA A 1 158 ? 7.926 -8.497 -29.530 1.00 33.25 158 ALA A C 1
ATOM 1248 O O . ALA A 1 158 ? 7.591 -9.531 -30.095 1.00 33.25 158 ALA A O 1
ATOM 1249 N N . GLN A 1 159 ? 7.195 -7.384 -29.592 1.00 32.91 159 GLN A N 1
ATOM 1250 C CA . GLN A 1 159 ? 6.278 -7.080 -30.696 1.00 32.91 159 GLN A CA 1
ATOM 1251 C C . GLN A 1 159 ? 6.176 -5.557 -30.898 1.00 32.91 159 GLN A C 1
ATOM 1253 O O . GLN A 1 159 ? 5.299 -4.909 -30.342 1.00 32.91 159 GLN A O 1
ATOM 1258 N N . GLY A 1 160 ? 7.056 -5.005 -31.743 1.00 27.95 160 GLY A N 1
ATOM 1259 C CA . GLY A 1 160 ? 6.939 -3.637 -32.273 1.00 27.95 160 GLY A CA 1
ATOM 1260 C C . GLY A 1 160 ? 8.178 -2.782 -32.021 1.00 27.95 160 GLY A C 1
ATOM 1261 O O . GLY A 1 160 ? 8.269 -2.077 -31.030 1.00 27.95 160 GLY A O 1
ATOM 1262 N N . VAL A 1 161 ? 9.153 -2.871 -32.921 1.00 32.22 161 VAL A N 1
ATOM 1263 C CA . VAL A 1 161 ? 10.461 -2.205 -32.841 1.00 32.22 161 VAL A CA 1
ATOM 1264 C C . VAL A 1 161 ? 10.353 -0.694 -33.085 1.00 32.22 161 VAL A C 1
ATOM 1266 O O . VAL A 1 161 ? 9.882 -0.301 -34.149 1.00 32.22 161 VAL A O 1
ATOM 1269 N N . VAL A 1 162 ? 10.961 0.115 -32.208 1.00 30.19 162 VAL A N 1
ATOM 1270 C CA . VAL A 1 162 ? 12.002 1.076 -32.621 1.00 30.19 162 VAL A CA 1
ATOM 1271 C C . VAL A 1 162 ? 13.191 0.914 -31.675 1.00 30.19 162 VAL A C 1
ATOM 1273 O O . VAL A 1 162 ? 13.055 0.944 -30.457 1.00 30.19 162 VAL A O 1
ATOM 1276 N N . VAL A 1 163 ? 14.353 0.648 -32.263 1.00 32.03 163 VAL A N 1
ATOM 1277 C CA . VAL A 1 163 ? 15.640 0.560 -31.574 1.00 32.03 163 VAL A CA 1
ATOM 1278 C C . VAL A 1 163 ? 16.004 1.957 -31.078 1.00 32.03 163 VAL A C 1
ATOM 1280 O O . VAL A 1 163 ? 16.163 2.850 -31.905 1.00 32.03 163 VAL A O 1
ATOM 1283 N N . HIS A 1 164 ? 16.201 2.136 -29.774 1.00 35.94 164 HIS A N 1
ATOM 1284 C CA . HIS A 1 164 ? 17.015 3.241 -29.280 1.00 35.94 164 HIS A CA 1
ATOM 1285 C C . HIS A 1 164 ? 18.259 2.636 -28.649 1.00 35.94 164 HIS A C 1
ATOM 1287 O O . HIS A 1 164 ? 18.238 2.044 -27.573 1.00 35.94 164 HIS A O 1
ATOM 1293 N N . ASP A 1 165 ? 19.321 2.699 -29.449 1.00 35.34 165 ASP A N 1
ATOM 1294 C CA . ASP A 1 165 ? 20.708 2.559 -29.038 1.00 35.34 165 ASP A CA 1
ATOM 1295 C C . ASP A 1 165 ? 20.940 3.350 -27.741 1.00 35.34 165 ASP A C 1
ATOM 1297 O O . ASP A 1 165 ? 20.216 4.302 -27.450 1.00 35.34 165 ASP A O 1
ATOM 1301 N N . THR A 1 166 ? 21.957 2.979 -26.974 1.00 37.22 166 THR A N 1
ATOM 1302 C CA . THR A 1 166 ? 22.511 3.759 -25.856 1.00 37.22 166 THR A CA 1
ATOM 1303 C C . THR A 1 166 ? 23.066 5.095 -26.366 1.00 37.22 166 THR A C 1
ATOM 1305 O O . THR A 1 166 ? 24.272 5.336 -26.361 1.00 37.22 166 THR A O 1
ATOM 1308 N N . GLN A 1 167 ? 22.197 5.950 -26.893 1.00 45.06 167 GLN A N 1
ATOM 1309 C CA . GLN A 1 167 ? 22.535 7.250 -27.424 1.00 45.06 167 GLN A CA 1
ATOM 1310 C C . GLN A 1 167 ? 22.673 8.175 -26.223 1.00 45.06 167 GLN A C 1
ATOM 1312 O O . GLN A 1 167 ? 21.710 8.439 -25.501 1.00 45.06 167 GLN A O 1
ATOM 1317 N N . SER A 1 168 ? 23.902 8.625 -25.970 1.00 56.22 168 SER A N 1
ATOM 1318 C CA . SER A 1 168 ? 24.128 9.776 -25.105 1.00 56.22 168 SER A CA 1
ATOM 1319 C C . SER A 1 168 ? 23.252 10.919 -25.602 1.00 56.22 168 SER A C 1
ATOM 1321 O O . SER A 1 168 ? 23.191 11.147 -26.814 1.00 56.22 168 SER A O 1
ATOM 1323 N N . ALA A 1 169 ? 22.592 11.620 -24.682 1.00 61.78 169 ALA A N 1
ATOM 1324 C CA . ALA A 1 169 ? 21.778 12.772 -25.032 1.00 61.78 169 ALA A CA 1
ATOM 1325 C C . ALA A 1 169 ? 22.584 13.750 -25.903 1.00 61.78 169 ALA A C 1
ATOM 1327 O O . ALA A 1 169 ? 23.790 13.936 -25.691 1.00 61.78 169 ALA A O 1
ATOM 1328 N N . GLU A 1 170 ? 21.933 14.369 -26.891 1.00 76.62 170 GLU A N 1
ATOM 1329 C CA . GLU A 1 170 ? 22.590 15.380 -27.721 1.00 76.62 170 GLU A CA 1
ATOM 1330 C C . GLU A 1 170 ? 23.151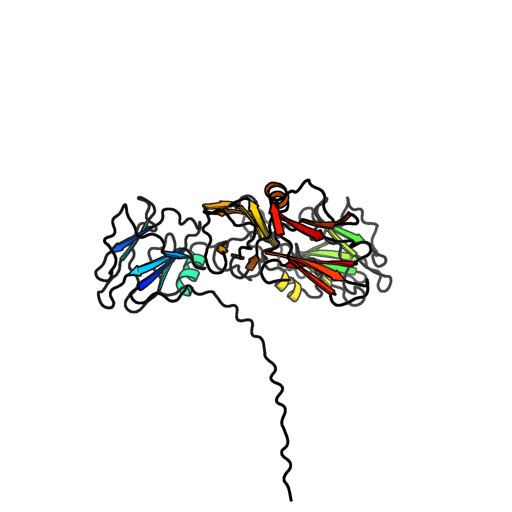 16.504 -26.842 1.00 76.62 170 GLU A C 1
ATOM 1332 O O . GLU A 1 170 ? 22.577 16.827 -25.801 1.00 76.62 170 GLU A O 1
ATOM 1337 N N . LEU A 1 171 ? 24.271 17.113 -27.242 1.00 83.94 171 LEU A N 1
ATOM 1338 C CA . LEU A 1 171 ? 24.870 18.221 -26.491 1.00 83.94 171 LEU A CA 1
ATOM 1339 C C . LEU A 1 171 ? 23.836 19.326 -26.240 1.00 83.94 171 LEU A C 1
ATOM 1341 O O . LEU A 1 171 ? 23.254 19.855 -27.186 1.00 83.94 171 LEU A O 1
ATOM 1345 N N . LEU A 1 172 ? 23.646 19.692 -24.970 1.00 90.25 172 LEU A N 1
ATOM 1346 C CA . LEU A 1 172 ? 22.740 20.767 -24.581 1.00 90.25 172 LEU A CA 1
ATOM 1347 C C . LEU A 1 172 ? 23.205 22.094 -25.199 1.00 90.25 172 LEU A C 1
ATOM 1349 O O . LEU A 1 172 ? 24.318 22.563 -24.945 1.00 90.25 172 LEU A O 1
ATOM 1353 N N . ALA A 1 173 ? 22.353 22.698 -26.026 1.00 89.94 173 ALA A N 1
ATOM 1354 C CA . ALA A 1 173 ? 22.653 23.970 -26.667 1.00 89.94 173 ALA A CA 1
ATOM 1355 C C . ALA A 1 173 ? 22.673 25.118 -25.644 1.00 89.94 173 ALA A C 1
ATOM 1357 O O . ALA A 1 173 ? 21.816 25.194 -24.762 1.00 89.94 173 ALA A O 1
ATOM 1358 N N . ALA A 1 174 ? 23.619 26.049 -25.797 1.00 90.00 174 ALA A N 1
ATOM 1359 C CA . ALA A 1 174 ? 23.722 27.228 -24.937 1.00 90.00 174 ALA A CA 1
ATOM 1360 C C . ALA A 1 174 ? 22.401 28.020 -24.894 1.00 90.00 174 ALA A C 1
ATOM 1362 O O . ALA A 1 174 ? 21.727 28.165 -25.914 1.00 90.00 174 ALA A O 1
ATOM 1363 N N . GLY A 1 175 ? 22.053 28.544 -23.716 1.00 92.75 175 GLY A N 1
ATOM 1364 C CA . GLY A 1 175 ? 20.774 29.227 -23.486 1.00 92.75 175 GLY A CA 1
ATOM 1365 C C . GLY A 1 175 ? 19.590 28.286 -23.246 1.00 92.75 175 GLY A C 1
ATOM 1366 O O . GLY A 1 175 ? 18.455 28.751 -23.235 1.00 92.75 175 GLY A O 1
ATOM 1367 N N . ASN A 1 176 ? 19.836 26.987 -23.052 1.00 95.88 176 ASN A N 1
ATOM 1368 C CA . ASN A 1 176 ? 18.820 26.034 -22.617 1.00 95.88 176 ASN A CA 1
ATOM 1369 C C . ASN A 1 176 ? 19.189 25.398 -21.278 1.00 95.88 176 ASN A C 1
ATOM 1371 O O . ASN A 1 176 ? 20.366 25.288 -20.924 1.00 95.88 176 ASN A O 1
ATOM 1375 N N . VAL A 1 177 ? 18.162 24.929 -20.579 1.00 97.25 177 VAL A N 1
ATOM 1376 C CA . VAL A 1 177 ? 18.272 23.919 -19.525 1.00 97.25 177 VAL A CA 1
ATOM 1377 C C . VAL A 1 177 ? 17.594 22.635 -19.994 1.00 97.25 177 VAL A C 1
ATOM 1379 O O . VAL A 1 177 ? 16.672 22.690 -20.808 1.00 97.25 177 VAL A O 1
ATOM 1382 N N . ARG A 1 178 ? 18.033 21.480 -19.493 1.00 98.12 178 ARG A N 1
ATOM 1383 C CA . ARG A 1 178 ? 17.448 20.179 -19.822 1.00 98.12 178 ARG A CA 1
ATOM 1384 C C . ARG A 1 178 ? 16.709 19.579 -18.640 1.00 98.12 178 ARG A C 1
ATOM 1386 O O . ARG A 1 178 ? 17.276 19.450 -17.557 1.00 98.12 178 ARG A O 1
ATOM 1393 N N . LEU A 1 179 ? 15.472 19.150 -18.870 1.00 98.50 179 LEU A N 1
ATOM 1394 C CA . LEU A 1 179 ? 14.744 18.277 -17.954 1.00 98.50 179 LEU A CA 1
ATOM 1395 C C . LEU A 1 179 ? 14.713 16.865 -18.523 1.00 98.50 179 LEU A C 1
ATOM 1397 O O . LEU A 1 179 ? 14.153 16.655 -19.592 1.00 98.50 179 LEU A O 1
ATOM 1401 N N . HIS A 1 180 ? 15.244 15.911 -17.777 1.00 97.81 180 HIS A N 1
ATOM 1402 C CA . HIS A 1 180 ? 15.153 14.480 -18.028 1.00 97.81 180 HIS A CA 1
ATOM 1403 C C . HIS A 1 180 ? 14.008 13.877 -17.219 1.00 97.81 180 HIS A C 1
ATOM 1405 O O . HIS A 1 180 ? 13.812 14.235 -16.058 1.00 97.81 180 HIS A O 1
ATOM 1411 N N . TYR A 1 181 ? 13.263 12.940 -17.791 1.00 96.44 181 TYR A N 1
ATOM 1412 C CA . TYR A 1 181 ? 12.089 12.350 -17.161 1.00 96.44 181 TYR A CA 1
ATOM 1413 C C . TYR A 1 181 ? 12.013 10.843 -17.384 1.00 96.44 181 TYR A C 1
ATOM 1415 O O . TYR A 1 181 ? 11.866 10.343 -18.503 1.00 96.44 181 TYR A O 1
ATOM 1423 N N . GLN A 1 182 ? 12.062 10.112 -16.276 1.00 89.81 182 GLN A N 1
ATOM 1424 C CA . GLN A 1 182 ? 12.009 8.662 -16.275 1.00 89.81 182 GLN A CA 1
ATOM 1425 C C . GLN A 1 182 ? 10.637 8.184 -15.807 1.00 89.81 182 GLN A C 1
ATOM 1427 O O . GLN A 1 182 ? 10.121 8.601 -14.763 1.00 89.81 182 GLN A O 1
ATOM 1432 N N . ARG A 1 183 ? 10.046 7.295 -16.610 1.00 86.69 183 ARG A N 1
ATOM 1433 C CA . ARG A 1 183 ? 8.821 6.577 -16.270 1.00 86.69 183 ARG A CA 1
ATOM 1434 C C . ARG A 1 183 ? 9.119 5.092 -16.121 1.00 86.69 183 ARG A C 1
ATOM 1436 O O . ARG A 1 183 ? 9.857 4.545 -16.941 1.00 86.69 183 ARG A O 1
ATOM 1443 N N . PRO A 1 184 ? 8.515 4.410 -15.138 1.00 74.00 184 PRO A N 1
ATOM 1444 C CA . PRO A 1 184 ? 8.730 2.980 -14.963 1.00 74.00 184 PRO A CA 1
ATOM 1445 C C . PRO A 1 184 ? 8.139 2.136 -16.103 1.00 74.00 184 PRO A C 1
ATOM 1447 O O . PRO A 1 184 ? 8.630 1.040 -16.359 1.00 74.00 184 PRO A O 1
ATOM 1450 N N . ASP A 1 185 ? 7.098 2.632 -16.783 1.00 72.88 185 ASP A N 1
ATOM 1451 C CA . ASP A 1 185 ? 6.463 1.967 -17.928 1.00 72.88 185 ASP A CA 1
ATOM 1452 C C . ASP A 1 185 ? 7.175 2.244 -19.266 1.00 72.88 185 ASP A C 1
ATOM 1454 O O . ASP A 1 185 ? 6.865 1.601 -20.267 1.00 72.88 185 ASP A O 1
ATOM 1458 N N . GLY A 1 186 ? 8.118 3.195 -19.294 1.00 79.69 186 GLY A N 1
ATOM 1459 C CA . GLY A 1 186 ? 8.790 3.655 -20.512 1.00 79.69 186 GLY A CA 1
ATOM 1460 C C . GLY A 1 186 ? 7.859 4.280 -21.560 1.00 79.69 186 GLY A C 1
ATOM 1461 O O . GLY A 1 186 ? 8.294 4.505 -22.688 1.00 79.69 186 GLY A O 1
ATOM 1462 N N . ASN A 1 187 ? 6.590 4.547 -21.229 1.00 82.69 187 ASN A N 1
ATOM 1463 C CA . ASN A 1 187 ? 5.605 5.069 -22.168 1.00 82.69 187 ASN A CA 1
ATOM 1464 C C . ASN A 1 187 ? 5.453 6.586 -22.020 1.00 82.69 187 ASN A C 1
ATOM 1466 O O . ASN A 1 187 ? 4.829 7.080 -21.082 1.00 82.69 187 ASN A O 1
ATOM 1470 N N . TYR A 1 188 ? 5.978 7.317 -23.000 1.00 89.94 188 TYR A N 1
ATOM 1471 C CA . TYR A 1 188 ? 5.940 8.779 -23.061 1.00 89.94 188 TYR A CA 1
ATOM 1472 C C . TYR A 1 188 ? 4.882 9.319 -24.033 1.00 89.94 188 TYR A C 1
ATOM 1474 O O . TYR A 1 188 ? 4.816 10.525 -24.269 1.00 89.94 188 TYR A O 1
ATOM 1482 N N . GLU A 1 189 ? 4.052 8.453 -24.619 1.00 90.06 189 GLU A N 1
ATOM 1483 C CA . GLU A 1 189 ? 3.019 8.868 -25.565 1.00 90.06 189 GLU A CA 1
ATOM 1484 C C . GLU A 1 189 ? 1.978 9.773 -24.884 1.00 90.06 189 GLU A C 1
ATOM 1486 O O . GLU A 1 189 ? 1.398 9.438 -23.847 1.00 90.06 189 GLU A O 1
ATOM 1491 N N . GLY A 1 190 ? 1.756 10.951 -25.476 1.00 92.50 190 GLY A N 1
ATOM 1492 C CA . GLY A 1 190 ? 0.824 11.965 -24.978 1.00 92.50 190 GLY A CA 1
ATOM 1493 C C . GLY A 1 190 ? 1.328 12.796 -23.792 1.00 92.50 190 GLY A C 1
ATOM 1494 O O . GLY A 1 190 ? 0.654 13.755 -23.424 1.00 92.50 190 GLY A O 1
ATOM 1495 N N . TRP A 1 191 ? 2.487 12.469 -23.213 1.00 96.69 191 TRP A N 1
ATOM 1496 C CA . TRP A 1 191 ? 3.102 13.264 -22.150 1.00 96.69 191 TRP A CA 1
ATOM 1497 C C . TRP A 1 191 ? 3.839 14.476 -22.724 1.00 96.69 191 TRP A C 1
ATOM 1499 O O . TRP A 1 191 ? 4.634 14.352 -23.658 1.00 96.69 191 TRP A O 1
ATOM 1509 N N . GLY A 1 192 ? 3.603 15.645 -22.133 1.00 97.88 192 GLY A N 1
ATOM 1510 C CA . GLY A 1 192 ? 4.262 16.896 -22.490 1.00 97.88 192 GLY A CA 1
ATOM 1511 C C . GLY A 1 192 ? 4.598 17.750 -21.270 1.00 97.88 192 GLY A C 1
ATOM 1512 O O . GLY A 1 192 ? 4.200 17.448 -20.143 1.00 97.88 192 GLY A O 1
ATOM 1513 N N . LEU A 1 193 ? 5.345 18.824 -21.514 1.00 98.50 193 LEU A N 1
ATOM 1514 C CA . LEU A 1 193 ? 5.788 19.774 -20.503 1.00 98.50 193 LEU A CA 1
ATOM 1515 C C . LEU A 1 193 ? 4.980 21.069 -20.598 1.00 98.50 193 LEU A C 1
ATOM 1517 O O . LEU A 1 193 ? 5.004 21.758 -21.618 1.00 98.50 193 LEU A O 1
ATOM 1521 N N . HIS A 1 194 ? 4.305 21.431 -19.517 1.00 98.56 194 HIS A N 1
ATOM 1522 C CA . HIS A 1 194 ? 3.820 22.786 -19.300 1.00 98.56 194 HIS A CA 1
ATOM 1523 C C . HIS A 1 194 ? 4.885 23.540 -18.511 1.00 98.56 194 HIS A C 1
ATOM 1525 O O . HIS A 1 194 ? 5.222 23.118 -17.409 1.00 98.56 194 HIS A O 1
ATOM 1531 N N . VAL A 1 195 ? 5.441 24.612 -19.071 1.00 98.06 195 VAL A N 1
ATOM 1532 C CA . VAL A 1 195 ? 6.551 25.375 -18.481 1.00 98.06 195 VAL A CA 1
ATOM 1533 C C . VAL A 1 195 ? 6.209 26.861 -18.457 1.00 98.06 195 VAL A C 1
ATOM 1535 O O . VAL A 1 195 ? 5.606 27.376 -19.398 1.00 98.06 195 VAL A O 1
ATOM 1538 N N . TRP A 1 196 ? 6.560 27.538 -17.365 1.00 97.94 196 TRP A N 1
ATOM 1539 C CA . TRP A 1 196 ? 6.290 28.962 -17.158 1.00 97.94 196 TRP A CA 1
ATOM 1540 C C . TRP A 1 196 ? 7.301 29.593 -16.191 1.00 97.94 196 TRP A C 1
ATOM 1542 O O . TRP A 1 196 ? 8.084 28.899 -15.543 1.00 97.94 196 TRP A O 1
ATOM 1552 N N . GLY A 1 197 ? 7.246 30.917 -16.057 1.00 97.19 197 GLY A N 1
ATOM 1553 C CA . GLY A 1 197 ? 8.099 31.704 -15.163 1.00 97.19 197 GLY A CA 1
ATOM 1554 C C . GLY A 1 197 ? 8.908 32.756 -15.916 1.00 97.19 197 GLY A C 1
ATOM 1555 O O . GLY A 1 197 ? 9.055 32.675 -17.135 1.00 97.19 197 GLY A O 1
ATOM 1556 N N . ASP A 1 198 ? 9.422 33.746 -15.187 1.00 95.88 198 ASP A N 1
ATOM 1557 C CA . ASP A 1 198 ? 10.147 34.887 -15.763 1.00 95.88 198 ASP A CA 1
ATOM 1558 C C . ASP A 1 198 ? 11.452 34.467 -16.461 1.00 95.88 198 ASP A C 1
ATOM 1560 O O . ASP A 1 198 ? 11.902 35.131 -17.394 1.00 95.88 198 ASP A O 1
ATOM 1564 N N . GLY A 1 199 ? 12.047 33.344 -16.047 1.00 95.88 199 GLY A N 1
ATOM 1565 C CA . GLY A 1 199 ? 13.230 32.775 -16.688 1.00 95.88 199 GLY A CA 1
ATOM 1566 C C . GLY A 1 199 ? 12.943 32.019 -17.991 1.00 95.88 199 GLY A C 1
ATOM 1567 O O . GLY A 1 199 ? 13.877 31.704 -18.727 1.00 95.88 199 GLY A O 1
ATOM 1568 N N . TYR A 1 200 ? 11.684 31.704 -18.315 1.00 97.62 200 TYR A N 1
ATOM 1569 C CA . TYR A 1 200 ? 11.356 30.949 -19.526 1.00 97.62 200 TYR A CA 1
ATOM 1570 C C . TYR A 1 200 ? 11.489 31.820 -20.784 1.00 97.62 200 TYR A C 1
ATOM 1572 O O . TYR A 1 200 ? 10.822 32.841 -20.923 1.00 97.62 200 TYR A O 1
ATOM 1580 N N . ALA A 1 201 ? 12.331 31.394 -21.730 1.00 96.50 201 ALA A N 1
ATOM 1581 C CA . ALA A 1 201 ? 12.631 32.143 -22.956 1.00 96.50 201 ALA A CA 1
ATOM 1582 C C . ALA A 1 201 ? 11.849 31.656 -24.193 1.00 96.50 201 ALA A C 1
ATOM 1584 O O . ALA A 1 201 ? 12.130 32.074 -25.320 1.00 96.50 201 ALA A O 1
ATOM 1585 N N . GLY A 1 202 ? 10.924 30.711 -24.012 1.00 94.62 202 GLY A N 1
ATOM 1586 C CA . GLY A 1 202 ? 10.121 30.143 -25.091 1.00 94.62 202 GLY A CA 1
ATOM 1587 C C . GLY A 1 202 ? 8.793 30.876 -25.325 1.00 94.62 202 GLY A C 1
ATOM 1588 O O . GLY A 1 202 ? 8.460 31.829 -24.619 1.00 94.62 202 GLY A O 1
ATOM 1589 N N . PRO A 1 203 ? 8.018 30.455 -26.340 1.00 95.88 203 PRO A N 1
ATOM 1590 C CA . PRO A 1 203 ? 6.666 30.964 -26.555 1.00 95.88 203 PRO A CA 1
ATOM 1591 C C . PRO A 1 203 ? 5.725 30.522 -25.427 1.00 95.88 203 PRO A C 1
ATOM 1593 O O . PRO A 1 203 ? 5.938 29.474 -24.831 1.00 95.88 203 PRO A O 1
ATOM 1596 N N . GLU A 1 204 ? 4.650 31.276 -25.179 1.00 96.38 204 GLU A N 1
ATOM 1597 C CA . GLU A 1 204 ? 3.620 30.904 -24.197 1.00 96.38 204 GLU A CA 1
ATOM 1598 C C . GLU A 1 204 ? 3.144 29.453 -24.390 1.00 96.38 204 GLU A C 1
ATOM 1600 O O . GLU A 1 204 ? 2.773 29.045 -25.495 1.00 96.38 204 GLU A O 1
ATOM 1605 N N . VAL A 1 205 ? 3.137 28.685 -23.299 1.00 97.56 205 VAL A N 1
ATOM 1606 C CA . VAL A 1 205 ? 2.684 27.293 -23.293 1.00 97.56 205 VAL A CA 1
ATOM 1607 C C . VAL A 1 205 ? 1.269 27.237 -22.736 1.00 97.56 205 VAL A C 1
ATOM 1609 O O . VAL A 1 205 ? 1.033 27.536 -21.570 1.00 97.56 205 VAL A O 1
ATOM 1612 N N . LEU A 1 206 ? 0.310 26.826 -23.563 1.00 96.44 206 LEU A N 1
ATOM 1613 C CA . LEU A 1 206 ? -1.071 26.622 -23.128 1.00 96.44 206 LEU A CA 1
ATOM 1614 C C . LEU A 1 206 ? -1.218 25.250 -22.465 1.00 96.44 206 LEU A C 1
ATOM 1616 O O . LEU A 1 206 ? -0.624 24.275 -22.920 1.00 96.44 206 LEU A O 1
ATOM 1620 N N . TRP A 1 207 ? -2.080 25.143 -21.451 1.00 96.50 207 TRP A N 1
ATOM 1621 C CA . TRP A 1 207 ? -2.395 23.857 -20.809 1.00 96.50 207 TRP A CA 1
ATOM 1622 C C . TRP A 1 207 ? -2.837 22.789 -21.824 1.00 96.50 207 TRP A C 1
ATOM 1624 O O . TRP A 1 207 ? -2.373 21.660 -21.806 1.00 96.50 207 TRP A O 1
ATOM 1634 N N . SER A 1 208 ? -3.679 23.156 -22.791 1.00 95.12 208 SER A N 1
ATOM 1635 C CA . SER A 1 208 ? -4.156 22.251 -23.847 1.00 95.12 208 SER A CA 1
ATOM 1636 C C . SER A 1 208 ? -3.098 21.847 -24.883 1.00 95.12 208 SER A C 1
ATOM 1638 O O . SER A 1 208 ? -3.394 21.038 -25.760 1.00 95.12 208 SER A O 1
ATOM 1640 N N . ALA A 1 209 ? -1.910 22.455 -24.855 1.00 94.81 209 ALA A N 1
ATOM 1641 C CA . ALA A 1 209 ? -0.864 22.284 -25.858 1.00 94.81 209 ALA A CA 1
ATOM 1642 C C . ALA A 1 209 ? 0.519 22.257 -25.191 1.00 94.81 209 ALA A C 1
ATOM 1644 O O . ALA A 1 209 ? 1.351 23.140 -25.405 1.00 94.81 209 ALA A O 1
ATOM 1645 N N . ALA A 1 210 ? 0.736 21.234 -24.365 1.00 96.19 210 ALA A N 1
ATOM 1646 C CA . ALA A 1 210 ? 2.011 20.978 -23.709 1.00 96.19 210 ALA A CA 1
ATOM 1647 C C . ALA A 1 210 ? 3.160 20.842 -24.721 1.00 96.19 210 ALA A C 1
ATOM 1649 O O . ALA A 1 210 ? 2.976 20.322 -25.825 1.00 96.19 210 ALA A O 1
ATOM 1650 N N . VAL A 1 211 ? 4.364 21.256 -24.325 1.00 97.62 211 VAL A N 1
ATOM 1651 C CA . VAL A 1 211 ? 5.569 21.118 -25.147 1.00 97.62 211 VAL A CA 1
ATOM 1652 C C . VAL A 1 211 ? 5.907 19.625 -25.288 1.00 97.62 211 VAL A C 1
ATOM 1654 O O . VAL A 1 211 ? 6.090 18.953 -24.268 1.00 97.62 211 VAL A O 1
ATOM 1657 N N . PRO A 1 212 ? 5.999 19.067 -26.511 1.00 96.19 212 PRO A N 1
ATOM 1658 C CA . PRO A 1 212 ? 6.424 17.682 -26.701 1.00 96.19 212 PRO A CA 1
ATOM 1659 C C . PRO A 1 212 ? 7.885 17.512 -26.276 1.00 96.19 212 PRO A C 1
ATOM 1661 O O . PRO A 1 212 ? 8.666 18.462 -26.338 1.00 96.19 212 PRO A O 1
ATOM 1664 N N . TRP A 1 213 ? 8.260 16.310 -25.840 1.00 96.88 213 TRP A N 1
ATOM 1665 C CA . TRP A 1 213 ? 9.655 16.013 -25.513 1.00 96.88 213 TRP A CA 1
ATOM 1666 C C . TRP A 1 213 ? 10.558 16.201 -26.738 1.00 96.88 213 TRP A C 1
ATOM 1668 O O . TRP A 1 213 ? 10.161 15.952 -27.877 1.00 96.88 213 TRP A O 1
ATOM 1678 N N . THR A 1 214 ? 11.775 16.678 -26.491 1.00 95.81 214 THR A N 1
ATOM 1679 C CA . THR A 1 214 ? 12.796 16.930 -27.514 1.00 95.81 214 THR A CA 1
ATOM 1680 C C . THR A 1 214 ? 13.368 15.621 -28.043 1.00 95.81 214 THR A C 1
ATOM 1682 O O . THR A 1 214 ? 13.556 15.471 -29.248 1.00 95.81 214 THR A O 1
ATOM 1685 N N . GLY A 1 215 ? 13.622 14.667 -27.148 1.00 90.12 215 GLY A N 1
ATOM 1686 C CA . GLY A 1 215 ? 14.153 13.359 -27.506 1.00 90.12 215 GLY A CA 1
ATOM 1687 C C . GLY A 1 215 ? 14.036 12.338 -26.381 1.00 90.12 215 GLY A C 1
ATOM 1688 O O . GLY A 1 215 ? 13.428 12.594 -25.341 1.00 90.12 215 GLY A O 1
ATOM 1689 N N . LEU A 1 216 ? 14.637 11.177 -26.627 1.00 87.88 216 LEU A N 1
ATOM 1690 C CA . LEU A 1 216 ? 14.834 10.103 -25.659 1.00 87.88 216 LEU A CA 1
ATOM 1691 C C . LEU A 1 216 ? 16.339 9.879 -25.483 1.00 87.88 216 LEU A C 1
ATOM 1693 O O . LEU A 1 216 ? 17.085 9.941 -26.460 1.00 87.88 216 LEU A O 1
ATOM 1697 N N . ASP A 1 217 ? 16.770 9.581 -24.265 1.00 84.56 217 ASP A N 1
ATOM 1698 C CA . ASP A 1 217 ? 18.133 9.157 -23.955 1.00 84.56 217 ASP A CA 1
ATOM 1699 C C . ASP A 1 217 ? 18.144 7.921 -23.033 1.00 84.56 217 ASP A C 1
ATOM 1701 O O . ASP A 1 217 ? 17.119 7.271 -22.812 1.00 84.56 217 ASP A O 1
ATOM 1705 N N . GLY A 1 218 ? 19.316 7.566 -22.496 1.00 80.94 218 GLY A N 1
ATOM 1706 C CA . GLY A 1 218 ? 19.463 6.429 -21.580 1.00 80.94 218 GLY A CA 1
ATOM 1707 C C . GLY A 1 218 ? 18.717 6.563 -20.242 1.00 80.94 218 GLY A C 1
ATOM 1708 O O . GLY A 1 218 ? 18.600 5.568 -19.527 1.00 80.94 218 GLY A O 1
ATOM 1709 N N . TYR A 1 219 ? 18.228 7.756 -19.889 1.00 84.62 219 TYR A N 1
ATOM 1710 C CA . TYR A 1 219 ? 17.418 8.001 -18.697 1.00 84.62 219 TYR A CA 1
ATOM 1711 C C . TYR A 1 219 ? 15.916 8.005 -19.013 1.00 84.62 219 TYR A C 1
ATOM 1713 O O . TYR A 1 219 ? 15.126 7.463 -18.234 1.00 84.62 219 TYR A O 1
ATOM 1721 N N . GLY A 1 220 ? 15.509 8.593 -20.139 1.00 87.75 220 GLY A N 1
ATOM 1722 C CA . GLY A 1 220 ? 14.108 8.670 -20.541 1.00 87.75 220 GLY A CA 1
ATOM 1723 C C . GLY A 1 220 ? 13.827 9.776 -21.552 1.00 87.75 220 GLY A C 1
ATOM 1724 O O . GLY A 1 220 ? 14.691 10.140 -22.343 1.00 87.75 220 GLY A O 1
ATOM 1725 N N . ALA A 1 221 ? 12.608 10.318 -21.539 1.00 95.50 221 ALA A N 1
ATOM 1726 C CA . ALA A 1 221 ? 12.284 11.502 -22.330 1.00 95.50 221 ALA A CA 1
ATOM 1727 C C . ALA A 1 221 ? 12.950 12.739 -21.741 1.00 95.50 221 ALA A C 1
ATOM 1729 O O . ALA A 1 221 ? 12.990 12.896 -20.521 1.00 95.50 221 ALA A O 1
ATOM 1730 N N . TYR A 1 222 ? 13.432 13.632 -22.599 1.00 97.38 222 TYR A N 1
ATOM 1731 C CA . TYR A 1 222 ? 13.987 14.904 -22.165 1.00 97.38 222 TYR A CA 1
ATOM 1732 C C . TYR A 1 222 ? 13.419 16.085 -22.949 1.00 97.38 222 TYR A C 1
ATOM 1734 O O . TYR A 1 222 ? 12.999 15.952 -24.100 1.00 97.38 222 TYR A O 1
ATOM 1742 N N . TRP A 1 223 ? 13.438 17.256 -22.318 1.00 98.31 223 TRP A N 1
ATOM 1743 C CA . TRP A 1 223 ? 13.116 18.545 -22.924 1.00 98.31 223 TRP A CA 1
ATOM 1744 C C . TRP A 1 223 ? 14.317 19.471 -22.845 1.00 98.31 223 TRP A C 1
ATOM 1746 O O . TRP A 1 223 ? 14.852 19.674 -21.757 1.00 98.31 223 TRP A O 1
ATOM 1756 N N . ASP A 1 224 ? 14.667 20.082 -23.972 1.00 97.75 224 ASP A N 1
ATOM 1757 C CA . ASP A 1 224 ? 15.525 21.263 -24.017 1.00 97.75 224 ASP A CA 1
ATOM 1758 C C . ASP A 1 224 ? 14.660 22.515 -23.945 1.00 97.75 224 ASP A C 1
ATOM 1760 O O . ASP A 1 224 ? 13.815 22.766 -24.807 1.00 97.75 224 ASP A O 1
ATOM 1764 N N . ILE A 1 225 ? 14.850 23.278 -22.875 1.00 97.94 225 ILE A N 1
ATOM 1765 C CA . ILE A 1 225 ? 13.977 24.376 -22.480 1.00 97.94 225 ILE A CA 1
ATOM 1766 C C . ILE A 1 225 ? 14.759 25.683 -22.627 1.00 97.94 225 ILE A C 1
ATOM 1768 O O . ILE A 1 225 ? 15.731 25.879 -21.891 1.00 97.94 225 ILE A O 1
ATOM 1772 N N . PRO A 1 226 ? 14.334 26.597 -23.518 1.00 97.12 226 PRO A N 1
ATOM 1773 C CA . PRO A 1 226 ? 14.936 27.919 -23.629 1.00 97.12 226 PRO A CA 1
ATOM 1774 C C . PRO A 1 226 ? 14.856 28.677 -22.301 1.00 97.12 226 PRO A C 1
ATOM 1776 O O . PRO A 1 226 ? 13.775 28.806 -21.720 1.00 97.12 226 PRO A O 1
ATOM 1779 N N . TYR A 1 227 ? 15.989 29.205 -21.842 1.00 97.00 227 TYR A N 1
ATOM 1780 C CA . TYR A 1 227 ? 16.124 29.827 -20.528 1.00 97.00 227 TYR A CA 1
ATOM 1781 C C . TYR A 1 227 ? 16.919 31.139 -20.583 1.00 97.00 227 TYR A C 1
ATOM 1783 O O . TYR A 1 227 ? 17.975 31.231 -21.216 1.00 97.00 227 TYR A O 1
ATOM 1791 N N . HIS A 1 228 ? 16.415 32.156 -19.887 1.00 94.25 228 HIS A N 1
ATOM 1792 C CA . HIS A 1 228 ? 17.085 33.429 -19.668 1.00 94.25 228 HIS A CA 1
ATOM 1793 C C . HIS A 1 228 ? 17.776 33.445 -18.298 1.00 94.25 228 HIS A C 1
ATOM 1795 O O . HIS A 1 228 ? 17.143 33.665 -17.268 1.00 94.25 228 HIS A O 1
ATOM 1801 N N . GLU A 1 229 ? 19.096 33.253 -18.303 1.00 91.38 229 GLU A N 1
ATOM 1802 C CA . GLU A 1 229 ? 19.911 33.254 -17.082 1.00 91.38 229 GLU A CA 1
ATOM 1803 C C . GLU A 1 229 ? 19.833 34.591 -16.331 1.00 91.38 229 GLU A C 1
ATOM 1805 O O . GLU A 1 229 ? 19.975 35.663 -16.926 1.00 91.38 229 GLU A O 1
ATOM 1810 N N . GLY A 1 230 ? 19.609 34.518 -15.017 1.00 89.88 230 GLY A N 1
ATOM 1811 C CA . GLY A 1 230 ? 19.525 35.664 -14.115 1.00 89.88 230 GLY A CA 1
ATOM 1812 C C . GLY A 1 230 ? 18.245 36.498 -14.221 1.00 89.88 230 GLY A C 1
ATOM 1813 O O . GLY A 1 230 ? 18.206 37.594 -13.659 1.00 89.88 230 GLY A O 1
ATOM 1814 N N . VAL A 1 231 ? 17.219 36.035 -14.950 1.00 89.00 231 VAL A N 1
ATOM 1815 C CA . VAL A 1 231 ? 15.968 36.795 -15.145 1.00 89.00 231 VAL A CA 1
ATOM 1816 C C . VAL A 1 231 ? 14.896 36.440 -14.117 1.00 89.00 231 VAL A C 1
ATOM 1818 O O . VAL A 1 231 ? 14.198 37.342 -13.655 1.00 89.00 231 VAL A O 1
ATOM 1821 N N . GLY A 1 232 ? 14.788 35.176 -13.705 1.00 85.19 232 GLY A N 1
ATOM 1822 C CA . GLY A 1 232 ? 13.850 34.773 -12.660 1.00 85.19 232 GLY A CA 1
ATOM 1823 C C . GLY A 1 232 ? 13.543 33.281 -12.654 1.00 85.19 232 GLY A C 1
ATOM 1824 O O . GLY A 1 232 ? 14.230 32.483 -13.290 1.00 85.19 232 GLY A O 1
ATOM 1825 N N . ASP A 1 233 ? 12.495 32.915 -11.920 1.00 92.56 233 ASP A N 1
ATOM 1826 C CA . ASP A 1 233 ? 12.140 31.519 -11.680 1.00 92.56 233 ASP A CA 1
ATOM 1827 C C . ASP A 1 233 ? 11.726 30.790 -12.966 1.00 92.56 233 ASP A C 1
ATOM 1829 O O . ASP A 1 233 ? 11.183 31.376 -13.909 1.00 92.56 233 ASP A O 1
ATOM 1833 N N . LEU A 1 234 ? 11.923 29.472 -12.961 1.00 97.62 234 LEU A N 1
ATOM 1834 C CA . LEU A 1 234 ? 11.442 28.553 -13.985 1.00 97.62 234 LEU A CA 1
ATOM 1835 C C . LEU A 1 234 ? 10.655 27.433 -13.302 1.00 97.62 234 LEU A C 1
ATOM 1837 O O . LEU A 1 234 ? 11.133 26.814 -12.349 1.00 97.62 234 LEU A O 1
ATOM 1841 N N . ASN A 1 235 ? 9.452 27.166 -13.794 1.00 98.06 235 ASN A N 1
ATOM 1842 C CA . ASN A 1 235 ? 8.501 26.232 -13.204 1.00 98.06 235 ASN A CA 1
ATOM 1843 C C . ASN A 1 235 ? 7.902 25.317 -14.266 1.00 98.06 235 ASN A C 1
ATOM 1845 O O . ASN A 1 235 ? 7.849 25.676 -15.442 1.00 98.06 235 ASN A O 1
ATOM 1849 N N . PHE A 1 236 ? 7.448 24.136 -13.856 1.00 98.56 236 PHE A N 1
ATOM 1850 C CA . PHE A 1 236 ? 6.897 23.159 -14.775 1.00 98.56 236 PHE A CA 1
ATOM 1851 C C . PHE A 1 236 ? 5.918 22.162 -14.151 1.00 98.56 236 PHE A C 1
ATOM 1853 O O . PHE A 1 236 ? 5.919 21.883 -12.950 1.00 98.56 236 PHE A O 1
ATOM 1860 N N . ILE A 1 237 ? 5.123 21.564 -15.036 1.00 98.62 237 ILE A N 1
ATOM 1861 C CA . ILE A 1 237 ? 4.279 20.391 -14.817 1.00 98.62 237 ILE A CA 1
ATOM 1862 C C . ILE A 1 237 ? 4.513 19.452 -16.002 1.00 98.62 237 ILE A C 1
ATOM 1864 O O . ILE A 1 237 ? 4.522 19.889 -17.151 1.00 98.62 237 ILE A O 1
ATOM 1868 N N . ILE A 1 238 ? 4.671 18.158 -15.731 1.00 98.56 238 ILE A N 1
ATOM 1869 C CA . ILE A 1 238 ? 4.615 17.125 -16.771 1.00 98.56 238 ILE A CA 1
ATOM 1870 C C . ILE A 1 238 ? 3.192 16.572 -16.749 1.00 98.56 238 ILE A C 1
ATOM 1872 O O . ILE A 1 238 ? 2.698 16.234 -15.674 1.00 98.56 238 ILE A O 1
ATOM 1876 N N . HIS A 1 239 ? 2.502 16.537 -17.888 1.00 98.00 239 HIS A N 1
ATOM 1877 C CA . HIS A 1 239 ? 1.107 16.094 -17.929 1.00 98.00 239 HIS A CA 1
ATOM 1878 C C . HIS A 1 239 ? 0.706 15.449 -19.262 1.00 98.00 239 HIS A C 1
ATOM 1880 O O . HIS A 1 239 ? 1.349 15.654 -20.295 1.00 98.00 239 HIS A O 1
ATOM 1886 N N . ARG A 1 240 ? -0.383 14.675 -19.222 1.00 95.69 240 ARG A N 1
ATOM 1887 C CA . ARG A 1 240 ? -1.074 14.078 -20.371 1.00 95.69 240 ARG A CA 1
ATOM 1888 C C . ARG A 1 240 ? -2.564 14.401 -20.275 1.00 95.69 240 ARG A C 1
ATOM 1890 O O . ARG A 1 240 ? -3.292 13.817 -19.476 1.00 95.69 240 ARG A O 1
ATOM 1897 N N . GLY A 1 241 ? -3.033 15.349 -21.084 1.00 94.12 241 GLY A N 1
ATOM 1898 C CA . GLY A 1 241 ? -4.357 15.940 -20.862 1.00 94.12 241 GLY A CA 1
ATOM 1899 C C . GLY A 1 241 ? -4.410 16.595 -19.479 1.00 94.12 241 GLY A C 1
ATOM 1900 O O . GLY A 1 241 ? -3.506 17.358 -19.147 1.00 94.12 241 GLY A O 1
ATOM 1901 N N . ASP A 1 242 ? -5.412 16.256 -18.667 1.00 95.06 242 ASP A N 1
ATOM 1902 C CA . ASP A 1 242 ? -5.540 16.765 -17.291 1.00 95.06 242 ASP A CA 1
ATOM 1903 C C . ASP A 1 242 ? -4.794 15.916 -16.241 1.00 95.06 242 ASP A C 1
ATOM 1905 O O . ASP A 1 242 ? -4.765 16.260 -15.059 1.00 95.06 242 ASP A O 1
ATOM 1909 N N . GLU A 1 243 ? -4.173 14.809 -16.656 1.00 94.25 243 GLU A N 1
ATOM 1910 C CA . GLU A 1 243 ? -3.386 13.942 -15.781 1.00 94.25 243 GLU A CA 1
ATOM 1911 C C . GLU A 1 243 ? -1.988 14.538 -15.566 1.00 94.25 243 GLU A C 1
ATOM 1913 O O . GLU A 1 243 ? -1.176 14.565 -16.490 1.00 94.25 243 GLU A O 1
ATOM 1918 N N . LYS A 1 244 ? -1.698 15.009 -14.349 1.00 96.69 244 LYS A N 1
ATOM 1919 C CA . LYS A 1 244 ? -0.374 15.507 -13.941 1.00 96.69 244 LYS A CA 1
ATOM 1920 C C . LYS A 1 244 ? 0.523 14.373 -13.445 1.00 96.69 244 LYS A C 1
ATOM 1922 O O . LYS A 1 244 ? 0.042 13.451 -12.792 1.00 96.69 244 LYS A O 1
ATOM 1927 N N . ASP A 1 245 ? 1.834 14.491 -13.660 1.00 93.62 245 ASP A N 1
ATOM 1928 C CA . ASP A 1 245 ? 2.822 13.588 -13.074 1.00 93.62 245 ASP A CA 1
ATOM 1929 C C . ASP A 1 245 ? 4.095 14.292 -12.549 1.00 93.62 245 ASP A C 1
ATOM 1931 O O . ASP A 1 245 ? 4.960 14.718 -13.328 1.00 93.62 245 ASP A O 1
ATOM 1935 N N . PRO A 1 246 ? 4.265 14.377 -11.218 1.00 91.38 246 PRO A N 1
ATOM 1936 C CA . PRO A 1 246 ? 3.263 14.119 -10.183 1.00 91.38 246 PRO A CA 1
ATOM 1937 C C . PRO A 1 246 ? 2.268 15.294 -10.084 1.00 91.38 246 PRO A C 1
ATOM 1939 O O . PRO A 1 246 ? 2.410 16.308 -10.762 1.00 91.38 246 PRO A O 1
ATOM 1942 N N . ASN A 1 247 ? 1.270 15.183 -9.204 1.00 90.00 247 ASN A N 1
ATOM 1943 C CA . ASN A 1 247 ? 0.255 16.226 -8.996 1.00 90.00 247 ASN A CA 1
ATOM 1944 C C . ASN A 1 247 ? 0.766 17.651 -8.669 1.00 90.00 247 ASN A C 1
ATOM 1946 O O . ASN A 1 247 ? 0.155 18.594 -9.179 1.00 90.00 247 ASN A O 1
ATOM 1950 N N . PRO A 1 248 ? 1.783 17.867 -7.805 1.00 93.56 248 PRO A N 1
ATOM 1951 C CA . PRO A 1 248 ? 2.201 19.220 -7.447 1.00 93.56 248 PRO A CA 1
ATOM 1952 C C . PRO A 1 248 ? 2.958 19.922 -8.579 1.00 93.56 248 PRO A C 1
ATOM 1954 O O . PRO A 1 248 ? 3.728 19.305 -9.316 1.00 93.56 248 PRO A O 1
ATOM 1957 N N . ASP A 1 249 ? 2.784 21.238 -8.647 1.00 97.44 249 ASP A N 1
ATOM 1958 C CA . ASP A 1 249 ? 3.571 22.125 -9.500 1.00 97.44 249 ASP A CA 1
ATOM 1959 C C . ASP A 1 249 ? 5.016 22.186 -8.978 1.00 97.44 249 ASP A C 1
ATOM 1961 O O . ASP A 1 249 ? 5.247 22.149 -7.764 1.00 97.44 249 ASP A O 1
ATOM 1965 N N . ARG A 1 250 ? 6.002 22.250 -9.880 1.00 98.00 250 ARG A N 1
ATOM 1966 C CA . ARG A 1 250 ? 7.424 22.161 -9.513 1.00 98.00 250 ARG A CA 1
ATOM 1967 C C . ARG A 1 250 ? 8.227 23.329 -10.057 1.00 98.00 250 ARG A C 1
ATOM 1969 O O . ARG A 1 250 ? 7.936 23.843 -11.131 1.00 98.00 250 ARG A O 1
ATOM 1976 N N . SER A 1 251 ? 9.284 23.681 -9.338 1.00 97.44 251 SER A N 1
ATOM 1977 C CA . SER A 1 251 ? 10.276 24.676 -9.749 1.00 97.44 251 SER A CA 1
ATOM 1978 C C . SER A 1 251 ? 11.603 23.998 -10.068 1.00 97.44 251 SER A C 1
ATOM 1980 O O . SER A 1 251 ? 11.962 22.993 -9.447 1.00 97.44 251 SER A O 1
ATOM 1982 N N . PHE A 1 252 ? 12.348 24.550 -11.022 1.00 97.12 252 PHE A N 1
ATOM 1983 C CA . PHE A 1 252 ? 13.721 24.129 -11.280 1.00 97.12 252 PHE A CA 1
ATOM 1984 C C . PHE A 1 252 ? 14.638 24.641 -10.155 1.00 97.12 252 PHE A C 1
ATOM 1986 O O . PHE A 1 252 ? 14.623 25.837 -9.862 1.00 97.12 252 PHE A O 1
ATOM 1993 N N . PRO A 1 253 ? 15.428 23.772 -9.496 1.00 95.62 253 PRO A N 1
ATOM 1994 C CA . PRO A 1 253 ? 16.314 24.192 -8.415 1.00 95.62 253 PRO A CA 1
ATOM 1995 C C . PRO A 1 253 ? 17.563 24.905 -8.953 1.00 95.62 253 PRO A C 1
ATOM 1997 O O . PRO A 1 253 ? 18.521 24.262 -9.373 1.00 95.62 253 PRO A O 1
ATOM 2000 N N . ASP A 1 254 ? 17.559 26.237 -8.894 1.00 93.75 254 ASP A N 1
ATOM 2001 C CA . ASP A 1 254 ? 18.682 27.101 -9.295 1.00 93.75 254 ASP A CA 1
ATOM 2002 C C . ASP A 1 254 ? 19.170 26.850 -10.748 1.00 93.75 254 ASP A C 1
ATOM 2004 O O . ASP A 1 254 ? 20.277 26.344 -10.965 1.00 93.75 254 ASP A O 1
ATOM 2008 N N . PRO A 1 255 ? 18.339 27.167 -11.765 1.00 94.50 255 PRO A N 1
ATOM 2009 C CA . PRO A 1 255 ? 18.675 27.016 -13.189 1.00 94.50 255 PRO A CA 1
ATOM 2010 C C . PRO A 1 255 ? 19.774 27.960 -13.700 1.00 94.50 255 PRO A C 1
ATOM 2012 O O . PRO A 1 255 ? 20.298 27.784 -14.807 1.00 94.50 255 PRO A O 1
ATOM 2015 N N . ASP A 1 256 ? 20.186 28.935 -12.891 1.00 92.94 256 ASP A N 1
ATOM 2016 C CA . ASP A 1 256 ? 21.367 29.738 -13.187 1.00 92.94 256 ASP A CA 1
ATOM 2017 C C . ASP A 1 256 ? 22.636 28.907 -12.986 1.00 92.94 256 ASP A C 1
ATOM 2019 O O . ASP A 1 256 ? 23.474 28.849 -13.889 1.00 92.94 256 ASP A O 1
ATOM 2023 N N . GLN A 1 257 ? 22.739 28.192 -11.860 1.00 92.62 257 GLN A N 1
ATOM 2024 C CA . GLN A 1 257 ? 23.900 27.353 -11.546 1.00 92.62 257 GLN A CA 1
ATOM 2025 C C . GLN A 1 257 ? 23.837 25.950 -12.167 1.00 92.62 257 GLN A C 1
ATOM 2027 O O . GLN A 1 257 ? 24.881 25.367 -12.465 1.00 92.62 257 GLN A O 1
ATOM 2032 N N . ASN A 1 258 ? 22.638 25.403 -12.385 1.00 93.62 258 ASN A N 1
ATOM 2033 C CA . ASN A 1 258 ? 22.435 24.044 -12.890 1.00 93.62 258 ASN A CA 1
ATOM 2034 C C . ASN A 1 258 ? 21.774 24.063 -14.270 1.00 93.62 258 ASN A C 1
ATOM 2036 O O . ASN A 1 258 ? 20.806 24.784 -14.491 1.00 93.62 258 ASN A O 1
ATOM 2040 N N . LYS A 1 259 ? 22.274 23.250 -15.207 1.00 93.94 259 LYS A N 1
ATOM 2041 C CA . LYS A 1 259 ? 21.740 23.199 -16.581 1.00 93.94 259 LYS A CA 1
ATOM 2042 C C . LYS A 1 259 ? 21.013 21.901 -16.920 1.00 93.94 259 LYS A C 1
ATOM 2044 O O . LYS A 1 259 ? 20.308 21.869 -17.921 1.00 93.94 259 LYS A O 1
ATOM 2049 N N . GLU A 1 260 ? 21.141 20.864 -16.100 1.00 96.56 260 GLU A N 1
ATOM 2050 C CA . GLU A 1 260 ? 20.448 19.589 -16.290 1.00 96.56 260 GLU A CA 1
ATOM 2051 C C . GLU A 1 260 ? 19.754 19.158 -14.999 1.00 96.56 260 GLU A C 1
ATOM 2053 O O . GLU A 1 260 ? 20.287 19.325 -13.901 1.00 96.56 260 GLU A O 1
ATOM 2058 N N . PHE A 1 261 ? 18.551 18.614 -15.154 1.00 98.25 261 PHE A N 1
ATOM 2059 C CA . PHE A 1 261 ? 17.640 18.263 -14.074 1.00 98.25 261 PHE A CA 1
ATOM 2060 C C . PHE A 1 261 ? 16.977 16.929 -14.367 1.00 98.25 261 PHE A C 1
ATOM 2062 O O . PHE A 1 261 ? 16.705 16.615 -15.523 1.00 98.25 261 PHE A O 1
ATOM 2069 N N . TRP A 1 262 ? 16.655 16.168 -13.326 1.00 98.00 262 TRP A N 1
ATOM 2070 C CA . TRP A 1 262 ? 16.024 14.859 -13.465 1.00 98.00 262 TRP A CA 1
ATOM 2071 C C . TRP A 1 262 ? 14.724 14.792 -12.667 1.00 98.00 262 TRP A C 1
ATOM 2073 O O . TRP A 1 262 ? 14.657 15.194 -11.505 1.00 98.00 262 TRP A O 1
ATOM 2083 N N . SER A 1 263 ? 13.687 14.265 -13.306 1.00 97.06 263 SER A N 1
ATOM 2084 C CA . SER A 1 263 ? 12.362 14.018 -12.755 1.00 97.06 263 SER A CA 1
ATOM 2085 C C . SER A 1 263 ? 12.043 12.528 -12.830 1.00 97.06 263 SER A C 1
ATOM 2087 O O . SER A 1 263 ? 12.277 11.871 -13.844 1.00 97.06 263 SER A O 1
ATOM 2089 N N . VAL A 1 264 ? 11.415 12.019 -11.776 1.00 92.62 264 VAL A N 1
ATOM 2090 C CA . VAL A 1 264 ? 10.938 10.637 -11.681 1.00 92.62 264 VAL A CA 1
ATOM 2091 C C . VAL A 1 264 ? 9.415 10.654 -11.632 1.00 92.62 264 VAL A C 1
ATOM 2093 O O . VAL A 1 264 ? 8.827 11.443 -10.893 1.00 92.62 264 VAL A O 1
ATOM 2096 N N . SER A 1 265 ? 8.772 9.779 -12.402 1.00 89.25 265 SER A N 1
ATOM 2097 C CA . SER A 1 265 ? 7.319 9.592 -12.348 1.00 89.25 265 SER A CA 1
ATOM 2098 C C . SER A 1 265 ? 6.831 9.311 -10.919 1.00 89.25 265 SER A C 1
ATOM 2100 O O . SER A 1 265 ? 7.376 8.471 -10.196 1.00 89.25 265 SER A O 1
ATOM 2102 N N . GLY A 1 266 ? 5.819 10.057 -10.485 1.00 87.00 266 GLY A N 1
ATOM 2103 C CA . GLY A 1 266 ? 5.245 10.001 -9.147 1.00 87.00 266 GLY A CA 1
ATOM 2104 C C . GLY A 1 266 ? 6.138 10.579 -8.044 1.00 87.00 266 GLY A C 1
ATOM 2105 O O . GLY A 1 266 ? 5.871 10.321 -6.871 1.00 87.00 266 GLY A O 1
ATOM 2106 N N . ASP A 1 267 ? 7.214 11.303 -8.371 1.00 90.38 267 ASP A N 1
ATOM 2107 C CA . ASP A 1 267 ? 8.115 11.928 -7.394 1.00 90.38 267 ASP A CA 1
ATOM 2108 C C . ASP A 1 267 ? 8.165 13.451 -7.566 1.00 90.38 267 ASP A C 1
ATOM 2110 O O . ASP A 1 267 ? 8.526 13.976 -8.621 1.00 90.38 267 ASP A O 1
ATOM 2114 N N . ALA A 1 268 ? 7.778 14.184 -6.518 1.00 94.12 268 ALA A N 1
ATOM 2115 C CA . ALA A 1 268 ? 7.731 15.647 -6.552 1.00 94.12 268 ALA A CA 1
ATOM 2116 C C . ALA A 1 268 ? 9.126 16.281 -6.530 1.00 94.12 268 ALA A C 1
ATOM 2118 O O . ALA A 1 268 ? 9.277 17.438 -6.925 1.00 94.12 268 ALA A O 1
ATOM 2119 N N . LYS A 1 269 ? 10.149 15.539 -6.086 1.00 95.19 269 LYS A N 1
ATOM 2120 C CA . LYS A 1 269 ? 11.518 16.044 -6.038 1.00 95.19 269 LYS A CA 1
ATOM 2121 C C . LYS A 1 269 ? 12.093 16.167 -7.452 1.00 95.19 269 LYS A C 1
ATOM 2123 O O . LYS A 1 269 ? 12.040 15.232 -8.247 1.00 95.19 269 LYS A O 1
ATOM 2128 N N . VAL A 1 270 ? 12.698 17.320 -7.726 1.00 97.44 270 VAL A N 1
ATOM 2129 C CA . VAL A 1 270 ? 13.573 17.535 -8.883 1.00 97.44 270 VAL A CA 1
ATOM 2130 C C . VAL A 1 270 ? 15.008 17.287 -8.437 1.00 97.44 270 VAL A C 1
ATOM 2132 O O . VAL A 1 270 ? 15.449 17.811 -7.413 1.00 97.44 270 VAL A O 1
ATOM 2135 N N . TYR A 1 271 ? 15.725 16.451 -9.175 1.00 96.94 271 TYR A N 1
ATOM 2136 C CA . TYR A 1 271 ? 17.077 16.022 -8.841 1.00 96.94 271 TYR A CA 1
ATOM 2137 C C . TYR A 1 271 ? 18.104 16.781 -9.679 1.00 96.94 271 TYR A C 1
ATOM 2139 O O . TYR A 1 271 ? 17.852 17.108 -10.837 1.00 96.94 271 TYR A O 1
ATOM 2147 N N . LEU A 1 272 ? 19.276 17.014 -9.087 1.00 96.38 272 LEU A N 1
ATOM 2148 C CA . LEU A 1 272 ? 20.429 17.663 -9.725 1.00 96.38 272 LEU A CA 1
ATOM 2149 C C . LEU A 1 272 ? 21.465 16.657 -10.249 1.00 96.38 272 LEU A C 1
ATOM 2151 O O . LEU A 1 272 ? 22.521 17.047 -10.739 1.00 96.38 272 LEU A O 1
ATOM 2155 N N . SER A 1 273 ? 21.191 15.355 -10.129 1.00 92.12 273 SER A N 1
ATOM 2156 C CA . SER A 1 273 ? 22.035 14.304 -10.689 1.00 92.12 273 SER A CA 1
ATOM 2157 C C . SER A 1 273 ? 21.204 13.118 -11.173 1.00 92.12 273 SER A C 1
ATOM 2159 O O . SER A 1 273 ? 20.217 12.722 -10.543 1.00 92.12 273 SER A O 1
ATOM 2161 N N . ALA A 1 274 ? 21.647 12.518 -12.281 1.00 85.19 274 ALA A N 1
ATOM 2162 C CA . ALA A 1 274 ? 21.059 11.297 -12.820 1.00 85.19 274 ALA A CA 1
ATOM 2163 C C . ALA A 1 274 ? 21.121 10.144 -11.808 1.00 85.19 274 ALA A C 1
ATOM 2165 O O . ALA A 1 274 ? 20.172 9.377 -11.695 1.00 85.19 274 ALA A O 1
ATOM 2166 N N . GLU A 1 275 ? 22.217 10.034 -11.051 1.00 82.06 275 GLU A N 1
ATOM 2167 C CA . GLU A 1 275 ? 22.439 8.966 -10.070 1.00 82.06 275 GLU A CA 1
ATOM 2168 C C . GLU A 1 275 ? 21.415 9.006 -8.929 1.00 82.06 275 GLU A C 1
ATOM 2170 O O . GLU A 1 275 ? 20.757 8.001 -8.658 1.00 82.06 275 GLU A O 1
ATOM 2175 N N . GLU A 1 276 ? 21.216 10.165 -8.292 1.00 85.00 276 GLU A N 1
ATOM 2176 C CA . GLU A 1 276 ? 20.226 10.288 -7.216 1.00 85.00 276 GLU A CA 1
ATOM 2177 C C . GLU A 1 276 ? 18.808 10.042 -7.728 1.00 85.00 276 GLU A C 1
ATOM 2179 O O . GLU A 1 276 ? 18.010 9.369 -7.069 1.00 85.00 276 GLU A O 1
ATOM 2184 N N . ALA A 1 277 ? 18.496 10.573 -8.912 1.00 87.25 277 ALA A N 1
ATOM 2185 C CA . ALA A 1 277 ? 17.200 10.374 -9.536 1.00 87.25 277 ALA A CA 1
ATOM 2186 C C . ALA A 1 277 ? 16.968 8.895 -9.873 1.00 87.25 277 ALA A C 1
ATOM 2188 O O . ALA A 1 277 ? 15.873 8.373 -9.692 1.00 87.25 277 ALA A O 1
ATOM 2189 N N . HIS A 1 278 ? 18.009 8.195 -10.316 1.00 76.75 278 HIS A N 1
ATOM 2190 C CA . HIS A 1 278 ? 17.961 6.776 -10.634 1.00 76.75 278 HIS A CA 1
ATOM 2191 C C . HIS A 1 278 ? 17.740 5.901 -9.396 1.00 76.75 278 HIS A C 1
ATOM 2193 O O . HIS A 1 278 ? 16.908 4.996 -9.419 1.00 76.75 278 HIS A O 1
ATOM 2199 N N . LEU A 1 279 ? 18.416 6.203 -8.286 1.00 74.75 279 LEU A N 1
ATOM 2200 C CA . LEU A 1 279 ? 18.154 5.542 -7.004 1.00 74.75 279 LEU A CA 1
ATOM 2201 C C . LEU A 1 279 ? 16.715 5.788 -6.534 1.00 74.75 279 LEU A C 1
ATOM 2203 O O . LEU A 1 279 ? 16.052 4.889 -6.016 1.00 74.75 279 LEU A O 1
ATOM 2207 N N . ALA A 1 280 ? 16.202 6.999 -6.752 1.00 79.12 280 ALA A N 1
ATOM 2208 C CA . ALA A 1 280 ? 14.838 7.350 -6.393 1.00 79.12 280 ALA A CA 1
ATOM 2209 C C . ALA A 1 280 ? 13.771 6.728 -7.302 1.00 79.12 280 ALA A C 1
ATOM 2211 O O . ALA A 1 280 ? 12.632 6.589 -6.850 1.00 79.12 280 ALA A O 1
ATOM 2212 N N . ALA A 1 281 ? 14.121 6.353 -8.535 1.00 76.25 281 ALA A N 1
ATOM 2213 C CA . ALA A 1 281 ? 13.246 5.792 -9.566 1.00 76.25 281 ALA A CA 1
ATOM 2214 C C . ALA A 1 281 ? 12.765 4.360 -9.304 1.00 76.25 281 ALA A C 1
ATOM 2216 O O . ALA A 1 281 ? 11.896 3.864 -10.024 1.00 76.25 281 ALA A O 1
ATOM 2217 N N . GLY A 1 282 ? 13.281 3.704 -8.261 1.00 71.81 282 GLY A N 1
ATOM 2218 C CA . GLY A 1 282 ? 12.795 2.398 -7.830 1.00 71.81 282 GLY A CA 1
ATOM 2219 C C . GLY A 1 282 ? 11.278 2.377 -7.621 1.00 71.81 282 GLY A C 1
ATOM 2220 O O . GLY A 1 282 ? 10.643 3.401 -7.333 1.00 71.81 282 GLY A O 1
ATOM 2221 N N . ASN A 1 283 ? 10.689 1.190 -7.771 1.00 72.75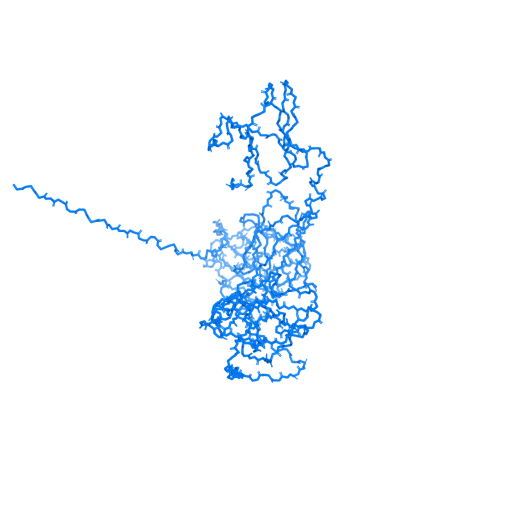 283 ASN A N 1
ATOM 2222 C CA . ASN A 1 283 ? 9.287 1.004 -7.429 1.00 72.75 283 ASN A CA 1
ATOM 2223 C C . ASN A 1 283 ? 9.084 1.276 -5.927 1.00 72.75 283 ASN A C 1
ATOM 2225 O O . ASN A 1 283 ? 9.967 1.004 -5.111 1.00 72.75 283 ASN A O 1
ATOM 2229 N N . LYS A 1 284 ? 7.932 1.841 -5.571 1.00 78.00 284 LYS A N 1
ATOM 2230 C CA . LYS A 1 284 ? 7.570 2.193 -4.195 1.00 78.00 284 LYS A CA 1
ATOM 2231 C C . LYS A 1 284 ? 6.129 1.782 -3.947 1.00 78.00 284 LYS A C 1
ATOM 2233 O O . LYS A 1 284 ? 5.300 1.896 -4.848 1.00 78.00 284 LYS A O 1
ATOM 2238 N N . LEU A 1 285 ? 5.828 1.359 -2.723 1.00 83.38 285 LEU A N 1
ATOM 2239 C CA . LEU A 1 285 ? 4.452 1.241 -2.249 1.00 83.38 285 LEU A CA 1
ATOM 2240 C C . LEU A 1 285 ? 3.948 2.663 -1.969 1.00 83.38 285 LEU A C 1
ATOM 2242 O O . LEU A 1 285 ? 4.403 3.310 -1.028 1.00 83.38 285 LEU A O 1
ATOM 2246 N N . VAL A 1 286 ? 3.064 3.157 -2.833 1.00 87.50 286 VAL A N 1
ATOM 2247 C CA . VAL A 1 286 ? 2.558 4.538 -2.824 1.00 87.50 286 VAL A CA 1
ATOM 2248 C C . VAL A 1 286 ? 1.401 4.675 -1.847 1.00 87.50 286 VAL A C 1
ATOM 2250 O O . VAL A 1 286 ? 1.338 5.635 -1.082 1.00 87.50 286 VAL A O 1
ATOM 2253 N N . ARG A 1 287 ? 0.489 3.701 -1.848 1.00 91.88 287 ARG A N 1
ATOM 2254 C CA . ARG A 1 287 ? -0.710 3.734 -1.013 1.00 91.88 287 ARG A CA 1
ATOM 2255 C C . ARG A 1 287 ? -1.097 2.336 -0.563 1.00 91.88 287 ARG A C 1
ATOM 2257 O O . ARG A 1 287 ? -1.069 1.390 -1.339 1.00 91.88 287 ARG A O 1
ATOM 2264 N N . ALA A 1 288 ? -1.508 2.228 0.692 1.00 96.31 288 ALA A N 1
ATOM 2265 C CA . ALA A 1 288 ? -2.236 1.087 1.219 1.00 96.31 288 ALA A CA 1
ATOM 2266 C C . ALA A 1 288 ? -3.469 1.637 1.938 1.00 96.31 288 ALA A C 1
ATOM 2268 O O . ALA A 1 288 ? -3.325 2.427 2.868 1.00 96.31 288 ALA A O 1
ATOM 2269 N N . ALA A 1 289 ? -4.669 1.272 1.500 1.00 96.81 289 ALA A N 1
ATOM 2270 C CA . ALA A 1 289 ? -5.910 1.791 2.063 1.00 96.81 289 ALA A CA 1
ATOM 2271 C C . ALA A 1 289 ? -6.923 0.670 2.284 1.00 96.81 289 ALA A C 1
ATOM 2273 O O . ALA A 1 289 ? -7.134 -0.162 1.408 1.00 96.81 289 ALA A O 1
ATOM 2274 N N . VAL A 1 290 ? -7.570 0.670 3.444 1.00 97.19 290 VAL A N 1
ATOM 2275 C CA . VAL A 1 290 ? -8.715 -0.188 3.736 1.00 97.19 290 VAL A CA 1
ATOM 2276 C C . VAL A 1 290 ? -9.932 0.352 2.993 1.00 97.19 290 VAL A C 1
ATOM 2278 O O . VAL A 1 290 ? -10.340 1.484 3.245 1.00 97.19 290 VAL A O 1
ATOM 2281 N N . LEU A 1 291 ? -10.478 -0.451 2.078 1.00 96.31 291 LEU A N 1
ATOM 2282 C CA . LEU A 1 291 ? -11.650 -0.128 1.254 1.00 96.31 291 LEU A CA 1
ATOM 2283 C C . LEU A 1 291 ? -12.960 -0.707 1.802 1.00 96.31 291 LEU A C 1
ATOM 2285 O O . LEU A 1 291 ? -14.027 -0.409 1.282 1.00 96.31 291 LEU A O 1
ATOM 2289 N N . GLY A 1 292 ? -12.890 -1.554 2.825 1.00 95.06 292 GLY A N 1
ATOM 2290 C CA . GLY A 1 292 ? -14.061 -2.154 3.450 1.00 95.06 292 GLY A CA 1
ATOM 2291 C C . GLY A 1 292 ? -13.659 -3.231 4.445 1.00 95.06 292 GLY A C 1
ATOM 2292 O O . GLY A 1 292 ? -12.482 -3.359 4.787 1.00 95.06 292 GLY A O 1
ATOM 2293 N N . LYS A 1 293 ? -14.630 -4.038 4.888 1.00 93.75 293 LYS A N 1
ATOM 2294 C CA . LYS A 1 293 ? -14.429 -5.025 5.963 1.00 93.75 293 LYS A CA 1
ATOM 2295 C C . LYS A 1 293 ? -13.272 -5.976 5.712 1.00 93.75 293 LYS A C 1
ATOM 2297 O O . LYS A 1 293 ? -12.558 -6.279 6.647 1.00 93.75 293 LYS A O 1
ATOM 2302 N N . ASN A 1 294 ? -13.034 -6.414 4.483 1.00 94.12 294 ASN A N 1
ATOM 2303 C CA . ASN A 1 294 ? -11.935 -7.327 4.170 1.00 94.12 294 ASN A CA 1
ATOM 2304 C C . ASN A 1 294 ? -11.191 -6.954 2.884 1.00 94.12 294 ASN A C 1
ATOM 2306 O O . ASN A 1 294 ? -10.475 -7.789 2.338 1.00 94.12 294 ASN A O 1
ATOM 2310 N N . GLN A 1 295 ? -11.359 -5.726 2.388 1.00 96.62 295 GLN A N 1
ATOM 2311 C CA . GLN A 1 295 ? -10.745 -5.283 1.140 1.00 96.62 295 GLN A CA 1
ATOM 2312 C C . GLN A 1 295 ? -9.707 -4.193 1.377 1.00 96.62 295 GLN A C 1
ATOM 2314 O O . GLN A 1 295 ? -9.956 -3.233 2.108 1.00 96.62 295 GLN A O 1
ATOM 2319 N N . LEU A 1 296 ? -8.553 -4.329 0.725 1.00 96.94 296 LEU A N 1
ATOM 2320 C CA . LEU A 1 296 ? -7.502 -3.317 0.687 1.00 96.94 296 LEU A CA 1
ATOM 2321 C C . LEU A 1 296 ? -7.208 -2.910 -0.756 1.00 96.94 296 LEU A C 1
ATOM 2323 O O . LEU A 1 296 ? -7.075 -3.768 -1.622 1.00 96.94 296 LEU A O 1
ATOM 2327 N N . LEU A 1 297 ? -7.006 -1.616 -0.980 1.00 96.81 297 LEU A N 1
ATOM 2328 C CA . LEU A 1 297 ? -6.249 -1.102 -2.114 1.00 96.81 297 LEU A CA 1
ATOM 2329 C C . LEU A 1 297 ? -4.777 -1.076 -1.728 1.00 96.81 297 LEU A C 1
ATOM 2331 O O . LEU A 1 297 ? -4.417 -0.471 -0.716 1.00 96.81 297 LEU A O 1
ATOM 2335 N N . VAL A 1 298 ? -3.927 -1.658 -2.562 1.00 95.19 298 VAL A N 1
ATOM 2336 C CA . VAL A 1 298 ? -2.482 -1.456 -2.506 1.00 95.19 298 VAL A CA 1
ATOM 2337 C C . VAL A 1 298 ? -2.029 -0.939 -3.860 1.00 95.19 298 VAL A C 1
ATOM 2339 O O . VAL A 1 298 ? -2.249 -1.573 -4.884 1.00 95.19 298 VAL A O 1
ATOM 2342 N N . GLU A 1 299 ? -1.409 0.229 -3.869 1.00 93.38 299 GLU A N 1
ATOM 2343 C CA . GLU A 1 299 ? -0.938 0.905 -5.068 1.00 93.38 299 GLU A CA 1
ATOM 2344 C C . GLU A 1 299 ? 0.574 1.052 -5.012 1.00 93.38 299 GLU A C 1
ATOM 2346 O O . GLU A 1 299 ? 1.147 1.480 -4.003 1.00 93.38 299 GLU A O 1
ATOM 2351 N N . PHE A 1 300 ? 1.209 0.720 -6.127 1.00 85.19 300 PHE A N 1
ATOM 2352 C CA . PHE A 1 300 ? 2.634 0.903 -6.333 1.00 85.19 300 PHE A CA 1
ATOM 2353 C C . PHE A 1 300 ? 2.880 1.930 -7.431 1.00 85.19 300 PHE A C 1
ATOM 2355 O O . PHE A 1 300 ? 2.009 2.213 -8.249 1.00 85.19 300 PHE A O 1
ATOM 2362 N N . ARG A 1 301 ? 4.096 2.473 -7.479 1.00 79.50 301 ARG A N 1
ATOM 2363 C CA . ARG A 1 301 ? 4.512 3.383 -8.555 1.00 79.50 301 ARG A CA 1
ATOM 2364 C C . ARG A 1 301 ? 4.517 2.684 -9.919 1.00 79.50 301 ARG A C 1
ATOM 2366 O O . ARG A 1 301 ? 4.244 3.303 -10.939 1.00 79.50 301 ARG A O 1
ATOM 2373 N N . ALA A 1 302 ? 4.857 1.402 -9.930 1.00 75.44 302 ALA A N 1
ATOM 2374 C CA . ALA A 1 302 ? 4.906 0.560 -11.115 1.00 75.44 302 ALA A CA 1
ATOM 2375 C C . ALA A 1 302 ? 4.305 -0.815 -10.811 1.00 75.44 302 ALA A C 1
ATOM 2377 O O . ALA A 1 302 ? 4.242 -1.198 -9.636 1.00 75.44 302 ALA A O 1
ATOM 2378 N N . PRO A 1 303 ? 3.890 -1.586 -11.834 1.00 78.06 303 PRO A N 1
ATOM 2379 C CA . PRO A 1 303 ? 3.432 -2.946 -11.618 1.00 78.06 303 PRO A CA 1
ATOM 2380 C C . PRO A 1 303 ? 4.460 -3.752 -10.821 1.00 78.06 303 PRO A C 1
ATOM 2382 O O . PRO A 1 303 ? 5.671 -3.621 -11.013 1.00 78.06 303 PRO A O 1
ATOM 2385 N N . ILE A 1 304 ? 3.960 -4.540 -9.879 1.00 69.25 304 ILE A N 1
ATOM 2386 C CA . ILE A 1 304 ? 4.760 -5.437 -9.062 1.00 69.25 304 ILE A CA 1
ATOM 2387 C C . ILE A 1 304 ? 4.554 -6.841 -9.583 1.00 69.25 304 ILE A C 1
ATOM 2389 O O . ILE A 1 304 ? 3.471 -7.211 -10.029 1.00 69.25 304 ILE A O 1
ATOM 2393 N N . GLU A 1 305 ? 5.610 -7.623 -9.488 1.00 61.84 305 GLU A N 1
ATOM 2394 C CA . GLU A 1 305 ? 5.524 -9.053 -9.735 1.00 61.84 305 GLU A CA 1
ATOM 2395 C C . GLU A 1 305 ? 5.677 -9.842 -8.420 1.00 61.84 305 GLU A C 1
ATOM 2397 O O . GLU A 1 305 ? 5.196 -10.967 -8.337 1.00 61.84 305 GLU A O 1
ATOM 2402 N N . ALA A 1 306 ? 6.257 -9.216 -7.380 1.00 58.03 306 ALA A N 1
ATOM 2403 C CA . ALA A 1 306 ? 6.475 -9.769 -6.041 1.00 58.03 306 ALA A CA 1
ATOM 2404 C C . ALA A 1 306 ? 5.181 -9.909 -5.211 1.00 58.03 306 ALA A C 1
ATOM 2406 O O . ALA A 1 306 ? 4.255 -9.122 -5.386 1.00 58.03 306 ALA A O 1
ATOM 2407 N N . PRO A 1 307 ? 5.110 -10.855 -4.256 1.00 59.25 307 PRO A N 1
ATOM 2408 C CA . PRO A 1 307 ? 3.952 -10.983 -3.378 1.00 59.25 307 PRO A CA 1
ATOM 2409 C C . PRO A 1 307 ? 3.670 -9.752 -2.531 1.00 59.25 307 PRO A C 1
ATOM 2411 O O . PRO A 1 307 ? 4.586 -9.129 -1.994 1.00 59.25 307 PRO A O 1
ATOM 2414 N N . ILE A 1 308 ? 2.380 -9.519 -2.293 1.00 73.94 308 ILE A N 1
ATOM 2415 C CA . ILE A 1 308 ? 1.899 -8.583 -1.283 1.00 73.94 308 ILE A CA 1
ATOM 2416 C C . ILE A 1 308 ? 1.460 -9.375 -0.050 1.00 73.94 308 ILE A C 1
ATOM 2418 O O . ILE A 1 308 ? 0.565 -10.218 -0.114 1.00 73.94 308 ILE A O 1
ATOM 2422 N N . PHE A 1 309 ? 2.061 -9.068 1.093 1.00 72.62 309 PHE A N 1
ATOM 2423 C CA . PHE A 1 309 ? 1.679 -9.606 2.389 1.00 72.62 309 PHE A CA 1
ATOM 2424 C C . PHE A 1 309 ? 1.010 -8.537 3.241 1.00 72.62 309 PHE A C 1
ATOM 2426 O O . PHE A 1 309 ? 1.440 -7.386 3.254 1.00 72.62 309 PHE A O 1
ATOM 2433 N N . VAL A 1 310 ? 0.002 -8.938 4.011 1.00 84.19 310 VAL A N 1
ATOM 2434 C CA . VAL A 1 310 ? -0.673 -8.083 4.992 1.00 84.19 310 VAL A CA 1
ATOM 2435 C C . VAL A 1 310 ? -0.410 -8.652 6.379 1.00 84.19 310 VAL A C 1
ATOM 2437 O O . VAL A 1 310 ? -0.523 -9.860 6.584 1.00 84.19 310 VAL A O 1
ATOM 2440 N N . ARG A 1 311 ? -0.033 -7.807 7.341 1.00 78.62 311 ARG A N 1
ATOM 2441 C CA . ARG A 1 311 ? 0.249 -8.214 8.722 1.00 78.62 311 ARG A CA 1
ATOM 2442 C C . ARG A 1 311 ? -0.525 -7.374 9.736 1.00 78.62 311 ARG A C 1
ATOM 2444 O O . ARG A 1 311 ? -0.624 -6.159 9.605 1.00 78.62 311 ARG A O 1
ATOM 2451 N N . ASP A 1 312 ? -1.028 -8.040 10.768 1.00 80.69 312 ASP A N 1
ATOM 2452 C CA . ASP A 1 312 ? -1.555 -7.470 12.011 1.00 80.69 312 ASP A CA 1
ATOM 2453 C C . ASP A 1 312 ? -0.471 -7.643 13.086 1.00 80.69 312 ASP A C 1
ATOM 2455 O O . ASP A 1 312 ? -0.262 -8.741 13.619 1.00 80.69 312 ASP A O 1
ATOM 2459 N N . GLY A 1 313 ? 0.324 -6.592 13.302 1.00 73.38 313 GLY A N 1
ATOM 2460 C CA . GLY A 1 313 ? 1.594 -6.697 14.021 1.00 73.38 313 GLY A CA 1
ATOM 2461 C C . GLY A 1 313 ? 2.540 -7.694 13.338 1.00 73.38 313 GLY A C 1
ATOM 2462 O O . GLY A 1 313 ? 2.913 -7.523 12.178 1.00 73.38 313 GLY A O 1
ATOM 2463 N N . TYR A 1 314 ? 2.913 -8.760 14.050 1.00 59.41 314 TYR A N 1
ATOM 2464 C CA . TYR A 1 314 ? 3.758 -9.840 13.516 1.00 59.41 314 TYR A CA 1
ATOM 2465 C C . TYR A 1 314 ? 2.970 -10.969 12.839 1.00 59.41 314 TYR A C 1
ATOM 2467 O O . TYR A 1 314 ? 3.571 -11.859 12.244 1.00 59.41 314 TYR A O 1
ATOM 2475 N N . LYS A 1 315 ? 1.635 -10.970 12.935 1.00 61.19 315 LYS A N 1
ATOM 2476 C CA . LYS A 1 315 ? 0.801 -12.056 12.409 1.00 61.19 315 LYS A CA 1
ATOM 2477 C C . LYS A 1 315 ? 0.398 -11.765 10.975 1.00 61.19 315 LYS A C 1
ATOM 2479 O O . LYS A 1 315 ? -0.137 -10.697 10.696 1.00 61.19 315 LYS A O 1
ATOM 2484 N N . TYR A 1 316 ? 0.584 -12.727 10.083 1.00 65.19 316 TYR A N 1
ATOM 2485 C CA . TYR A 1 316 ? 0.067 -12.629 8.724 1.00 65.19 316 TYR A CA 1
ATOM 2486 C C . TYR A 1 316 ? -1.468 -12.632 8.698 1.00 65.19 316 TYR A C 1
ATOM 2488 O O . TYR A 1 316 ? -2.122 -13.295 9.508 1.00 65.19 316 TYR A O 1
ATOM 2496 N N . VAL A 1 317 ? -2.032 -11.886 7.753 1.00 75.25 317 VAL A N 1
ATOM 2497 C CA . VAL A 1 317 ? -3.455 -11.871 7.430 1.00 75.25 317 VAL A CA 1
ATOM 2498 C C . VAL A 1 317 ? -3.636 -12.525 6.060 1.00 75.25 317 VAL A C 1
ATOM 2500 O O . VAL A 1 317 ? -3.246 -11.924 5.060 1.00 75.25 317 VAL A O 1
ATOM 2503 N N . PRO A 1 318 ? -4.205 -13.742 6.002 1.00 68.50 318 PRO A N 1
ATOM 2504 C CA . PRO A 1 318 ? -4.372 -14.462 4.747 1.00 68.50 318 PRO A CA 1
ATOM 2505 C C . PRO A 1 318 ? -5.266 -13.736 3.743 1.00 68.50 318 PRO A C 1
ATOM 2507 O O . PRO A 1 318 ? -6.305 -13.177 4.107 1.00 68.50 318 PRO A O 1
ATOM 2510 N N . LEU A 1 319 ? -4.870 -13.801 2.473 1.00 69.19 319 LEU A N 1
ATOM 2511 C CA . LEU A 1 319 ? -5.668 -13.345 1.341 1.00 69.19 319 LEU A CA 1
ATOM 2512 C C . LEU A 1 319 ? -6.602 -14.474 0.870 1.00 69.19 319 LEU A C 1
ATOM 2514 O O . LEU A 1 319 ? -6.230 -15.646 0.865 1.00 69.19 319 LEU A O 1
ATOM 2518 N N . VAL A 1 320 ? -7.814 -14.098 0.469 1.00 71.19 320 VAL A N 1
ATOM 2519 C CA . VAL A 1 320 ? -8.716 -14.886 -0.389 1.00 71.19 320 VAL A CA 1
ATOM 2520 C C . VAL A 1 320 ? -8.374 -14.632 -1.852 1.00 71.19 320 VAL A C 1
ATOM 2522 O O . VAL A 1 320 ? -8.381 -15.542 -2.669 1.00 71.19 320 VAL A O 1
ATOM 2525 N N . GLN A 1 321 ? -8.088 -13.380 -2.213 1.00 75.44 321 GLN A N 1
ATOM 2526 C CA . GLN A 1 321 ? -7.892 -12.987 -3.604 1.00 75.44 321 GLN A CA 1
ATOM 2527 C C . GLN A 1 321 ? -6.939 -11.799 -3.712 1.00 75.44 321 GLN A C 1
ATOM 2529 O O . GLN A 1 321 ? -6.956 -10.900 -2.871 1.00 75.44 321 GLN A O 1
ATOM 2534 N N . LEU A 1 322 ? -6.154 -11.795 -4.787 1.00 80.50 322 LEU A N 1
ATOM 2535 C CA . LEU A 1 322 ? -5.391 -10.652 -5.269 1.00 80.50 322 LEU A CA 1
ATOM 2536 C C . LEU A 1 322 ? -5.867 -10.334 -6.691 1.00 80.50 322 LEU A C 1
ATOM 2538 O O . LEU A 1 322 ? -5.670 -11.139 -7.598 1.00 80.50 322 LEU A O 1
ATOM 2542 N N . ASP A 1 323 ? -6.514 -9.187 -6.868 1.00 81.00 323 ASP A N 1
ATOM 2543 C CA . ASP A 1 323 ? -6.890 -8.647 -8.173 1.00 81.00 323 ASP A CA 1
ATOM 2544 C C . ASP A 1 323 ? -5.742 -7.794 -8.729 1.00 81.00 323 ASP A C 1
ATOM 2546 O O . ASP A 1 323 ? -5.264 -6.867 -8.069 1.00 81.00 323 ASP A O 1
ATOM 2550 N N . THR A 1 324 ? -5.297 -8.136 -9.937 1.00 82.69 324 THR A N 1
ATOM 2551 C CA . THR A 1 324 ? -4.182 -7.506 -10.650 1.00 82.69 324 THR A CA 1
ATOM 2552 C C . THR A 1 324 ? -4.617 -6.804 -11.940 1.00 82.69 324 THR A C 1
ATOM 2554 O O . THR A 1 324 ? -3.767 -6.253 -12.640 1.00 82.69 324 THR A O 1
ATOM 2557 N N . GLU A 1 325 ? -5.917 -6.781 -12.268 1.00 84.69 325 GLU A N 1
ATOM 2558 C CA . GLU A 1 325 ? -6.429 -6.265 -13.549 1.00 84.69 325 GLU A CA 1
ATOM 2559 C C . GLU A 1 325 ? -6.122 -4.777 -13.761 1.00 84.69 325 GLU A C 1
ATOM 2561 O O . GLU A 1 325 ? -5.977 -4.321 -14.895 1.00 84.69 325 GLU A O 1
ATOM 2566 N N . LYS A 1 326 ? -6.002 -4.021 -12.664 1.00 86.94 326 LYS A N 1
ATOM 2567 C CA . LYS A 1 326 ? -5.744 -2.575 -12.662 1.00 86.94 326 LYS A CA 1
ATOM 2568 C C . LYS A 1 326 ? -4.324 -2.211 -12.233 1.00 86.94 326 LYS A C 1
ATOM 2570 O O . LYS A 1 326 ? -4.104 -1.100 -11.749 1.00 86.94 326 LYS A O 1
ATOM 2575 N N . ALA A 1 327 ? -3.360 -3.120 -12.401 1.00 79.75 327 ALA A N 1
ATOM 2576 C CA . ALA A 1 327 ? -1.956 -2.846 -12.101 1.00 79.75 327 ALA A CA 1
ATOM 2577 C C . ALA A 1 327 ? -1.526 -1.457 -12.641 1.00 79.75 327 ALA A C 1
ATOM 2579 O O . ALA A 1 327 ? -1.819 -1.139 -13.796 1.00 79.75 327 ALA A O 1
ATOM 2580 N N . PRO A 1 328 ? -0.846 -0.619 -11.832 1.00 84.50 328 PRO A N 1
ATOM 2581 C CA . PRO A 1 328 ? -0.181 -0.937 -10.564 1.00 84.50 328 PRO A CA 1
ATOM 2582 C C . PRO A 1 328 ? -1.051 -0.795 -9.298 1.00 84.50 328 PRO A C 1
ATOM 2584 O O . PRO A 1 328 ? -0.510 -0.755 -8.190 1.00 84.50 328 PRO A O 1
ATOM 2587 N N . GLN A 1 329 ? -2.374 -0.722 -9.444 1.00 91.62 329 GLN A N 1
ATOM 2588 C CA . GLN A 1 329 ? -3.331 -0.783 -8.341 1.00 91.62 329 GLN A CA 1
ATOM 2589 C C . GLN A 1 329 ? -3.854 -2.210 -8.173 1.00 91.62 329 GLN A C 1
ATOM 2591 O O . GLN A 1 329 ? -4.335 -2.827 -9.122 1.00 91.62 329 GLN A O 1
ATOM 2596 N N . TYR A 1 330 ? -3.777 -2.716 -6.948 1.00 90.38 330 TYR A N 1
ATOM 2597 C CA . TYR A 1 330 ? -4.152 -4.077 -6.593 1.00 90.38 330 TYR A CA 1
ATOM 2598 C C . TYR A 1 330 ? -5.242 -4.054 -5.536 1.00 90.38 330 TYR A C 1
ATOM 2600 O O . TYR A 1 330 ? -5.107 -3.361 -4.523 1.00 90.38 330 TYR A O 1
ATOM 2608 N N . ILE A 1 331 ? -6.299 -4.836 -5.749 1.00 94.38 331 ILE A N 1
ATOM 2609 C CA . ILE A 1 331 ? -7.334 -5.045 -4.735 1.00 94.38 331 ILE A CA 1
ATOM 2610 C C . ILE A 1 331 ? -7.100 -6.395 -4.074 1.00 94.38 331 ILE A C 1
ATOM 2612 O O . ILE A 1 331 ? -7.146 -7.447 -4.710 1.00 94.38 331 ILE A O 1
ATOM 2616 N N . LEU A 1 332 ? -6.836 -6.365 -2.775 1.00 92.25 332 LEU A N 1
ATOM 2617 C CA . LEU A 1 332 ? -6.671 -7.557 -1.960 1.00 92.25 332 LEU A CA 1
ATOM 2618 C C . LEU A 1 332 ? -7.983 -7.822 -1.238 1.00 92.25 332 LEU A C 1
ATOM 2620 O O . LEU A 1 332 ? -8.499 -6.933 -0.566 1.00 92.25 332 LEU A O 1
ATOM 2624 N N . THR A 1 333 ? -8.481 -9.051 -1.320 1.00 86.44 333 THR A N 1
ATOM 2625 C CA . THR A 1 333 ? -9.567 -9.541 -0.465 1.00 86.44 333 THR A CA 1
ATOM 2626 C C . THR A 1 333 ? -8.975 -10.481 0.572 1.00 86.44 333 THR A C 1
ATOM 2628 O O . THR A 1 333 ? -8.258 -11.414 0.220 1.00 86.44 333 THR A O 1
ATOM 2631 N N . LEU A 1 334 ? -9.255 -10.238 1.848 1.00 85.12 334 LEU A N 1
ATOM 2632 C CA . LEU A 1 334 ? -8.713 -10.969 2.990 1.00 85.12 334 LEU A CA 1
ATOM 2633 C C . LEU A 1 334 ? -9.705 -12.016 3.506 1.00 85.12 334 LEU A C 1
ATOM 2635 O O . LEU A 1 334 ? -10.919 -11.870 3.364 1.00 85.12 334 LEU A O 1
ATOM 2639 N N . GLN A 1 335 ? -9.183 -13.067 4.143 1.00 77.75 335 GLN A N 1
ATOM 2640 C CA . GLN A 1 335 ? -9.993 -14.154 4.721 1.00 77.75 335 GLN A CA 1
ATOM 2641 C C . GLN A 1 335 ? -10.732 -13.751 5.999 1.00 77.75 335 GLN A C 1
ATOM 2643 O O . GLN A 1 335 ? -11.615 -14.473 6.458 1.00 77.75 335 GLN A O 1
ATOM 2648 N N . LYS A 1 336 ? -10.352 -12.625 6.603 1.00 83.00 336 LYS A N 1
ATOM 2649 C CA . LYS A 1 336 ? -10.952 -12.125 7.836 1.00 83.00 336 LYS A CA 1
ATOM 2650 C C . LYS A 1 336 ? -11.285 -10.651 7.710 1.00 83.00 336 LYS A C 1
ATOM 2652 O O . LYS A 1 336 ? -10.599 -9.918 6.994 1.00 83.00 336 LYS A O 1
ATOM 2657 N N . ASP A 1 337 ? -12.276 -10.243 8.489 1.00 93.56 337 ASP A N 1
ATOM 2658 C CA . ASP A 1 337 ? -12.602 -8.839 8.660 1.00 93.56 337 ASP A CA 1
ATOM 2659 C C . ASP A 1 337 ? -11.449 -8.097 9.360 1.00 93.56 337 ASP A C 1
ATOM 2661 O O . ASP A 1 337 ? -10.758 -8.616 10.247 1.00 93.56 337 ASP A O 1
ATOM 2665 N N . LEU A 1 338 ? -11.243 -6.869 8.911 1.00 93.38 338 LEU A N 1
ATOM 2666 C CA . LEU A 1 338 ? -10.311 -5.882 9.403 1.00 93.38 338 LEU A CA 1
ATOM 2667 C C . LEU A 1 338 ? -10.985 -5.075 10.512 1.00 93.38 338 LEU A C 1
ATOM 2669 O O . LEU A 1 338 ? -12.172 -4.763 10.465 1.00 93.38 338 LEU A O 1
ATOM 2673 N N . ASP A 1 339 ? -10.191 -4.704 11.502 1.00 91.38 339 ASP A N 1
ATOM 2674 C CA . ASP A 1 339 ? -10.559 -3.753 12.536 1.00 91.38 339 ASP A CA 1
ATOM 2675 C C . ASP A 1 339 ? -10.153 -2.359 12.055 1.00 91.38 339 ASP A C 1
ATOM 2677 O O . ASP A 1 339 ? -8.964 -2.070 11.907 1.00 91.38 339 ASP A O 1
ATOM 2681 N N . PHE A 1 340 ? -11.133 -1.494 11.795 1.00 90.75 340 PHE A N 1
ATOM 2682 C CA . PHE A 1 340 ? -10.887 -0.141 11.286 1.00 90.75 340 PHE A CA 1
ATOM 2683 C C . PHE A 1 340 ? -10.138 0.761 12.276 1.00 90.75 340 PHE A C 1
ATOM 2685 O O . PHE A 1 340 ? -9.594 1.783 11.864 1.00 90.75 340 PHE A O 1
ATOM 2692 N N . ASN A 1 341 ? -10.036 0.368 13.550 1.00 84.12 341 ASN A N 1
ATOM 2693 C CA . ASN A 1 341 ? -9.227 1.074 14.546 1.00 84.12 341 ASN A CA 1
ATOM 2694 C C . ASN A 1 341 ? -7.750 0.653 14.529 1.00 84.12 341 ASN A C 1
ATOM 2696 O O . ASN A 1 341 ? -6.945 1.188 15.293 1.00 84.12 341 ASN A O 1
ATOM 2700 N N . LYS A 1 342 ? -7.374 -0.307 13.676 1.00 87.38 342 LYS A N 1
ATOM 2701 C CA . LYS A 1 342 ? -5.999 -0.781 13.522 1.00 87.38 342 LYS A CA 1
ATOM 2702 C C . LYS A 1 342 ? -5.399 -0.357 12.194 1.00 87.38 342 LYS A C 1
ATOM 2704 O O . LYS A 1 342 ? -6.083 -0.115 11.203 1.00 87.38 342 LYS A O 1
ATOM 2709 N N . THR A 1 343 ? -4.075 -0.337 12.174 1.00 89.69 343 THR A N 1
ATOM 2710 C CA . THR A 1 343 ? -3.288 -0.279 10.948 1.00 89.69 343 THR A CA 1
ATOM 2711 C C . THR A 1 343 ? -2.693 -1.655 10.676 1.00 89.69 343 THR A C 1
ATOM 2713 O O . THR A 1 343 ? -2.253 -2.363 11.584 1.00 89.69 343 THR A O 1
ATOM 2716 N N . TYR A 1 344 ? -2.678 -2.044 9.408 1.00 90.56 344 TYR A N 1
ATOM 2717 C CA . TYR A 1 344 ? -2.088 -3.292 8.951 1.00 90.56 344 TYR A CA 1
ATOM 2718 C C . TYR A 1 344 ? -0.827 -2.978 8.162 1.00 90.56 344 TYR A C 1
ATOM 2720 O O . TYR A 1 344 ? -0.816 -2.060 7.342 1.00 90.56 344 TYR A O 1
ATOM 2728 N N . LYS A 1 345 ? 0.247 -3.729 8.404 1.00 86.88 345 LYS A N 1
ATOM 2729 C CA . LYS A 1 345 ? 1.488 -3.572 7.647 1.00 86.88 345 LYS A CA 1
ATOM 2730 C C . LYS A 1 345 ? 1.354 -4.309 6.322 1.00 86.88 345 LYS A C 1
ATOM 2732 O O . LYS A 1 345 ? 1.176 -5.525 6.312 1.00 86.88 345 LYS A O 1
ATOM 2737 N N . VAL A 1 346 ? 1.478 -3.585 5.221 1.00 89.50 346 VAL A N 1
ATOM 2738 C CA . VAL A 1 346 ? 1.603 -4.146 3.878 1.00 89.50 346 VAL A CA 1
ATOM 2739 C C . VAL A 1 346 ? 3.084 -4.277 3.544 1.00 89.50 346 VAL A C 1
ATOM 2741 O O . VAL A 1 346 ? 3.863 -3.356 3.788 1.00 89.50 346 VAL A O 1
ATOM 2744 N N . VAL A 1 347 ? 3.482 -5.434 3.023 1.00 75.94 347 VAL A N 1
ATOM 2745 C CA . VAL A 1 347 ? 4.871 -5.773 2.695 1.00 75.94 347 VAL A CA 1
ATOM 2746 C C . VAL A 1 347 ? 4.922 -6.353 1.290 1.00 75.94 347 VAL A C 1
ATOM 2748 O O . VAL A 1 347 ? 4.172 -7.271 0.983 1.00 75.94 347 VAL A O 1
ATOM 2751 N N . CYS A 1 348 ? 5.821 -5.847 0.455 1.00 71.62 348 CYS A N 1
ATOM 2752 C CA . CYS A 1 348 ? 6.111 -6.389 -0.867 1.00 71.62 348 CYS A CA 1
ATOM 2753 C C . CYS A 1 348 ? 7.622 -6.308 -1.104 1.00 71.62 348 CYS A C 1
ATOM 2755 O O . CYS A 1 348 ? 8.159 -5.260 -1.472 1.00 71.62 348 CYS A O 1
ATOM 2757 N N . GLY A 1 349 ? 8.331 -7.403 -0.819 1.00 66.25 349 GLY A N 1
ATOM 2758 C CA . GLY A 1 349 ? 9.788 -7.368 -0.705 1.00 66.25 349 GLY A CA 1
ATOM 2759 C C . GLY A 1 349 ? 10.251 -6.450 0.431 1.00 66.25 349 GLY A C 1
ATOM 2760 O O . GLY A 1 349 ? 9.805 -6.590 1.563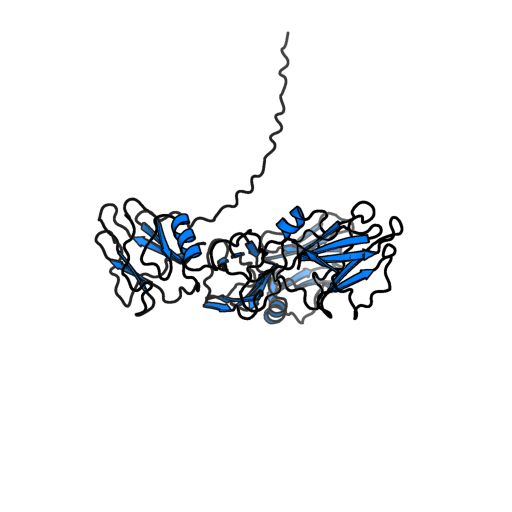 1.00 66.25 349 GLY A O 1
ATOM 2761 N N . SER A 1 350 ? 11.117 -5.486 0.115 1.00 62.78 350 SER A N 1
ATOM 2762 C CA . SER A 1 350 ? 11.617 -4.443 1.019 1.00 62.78 350 SER A CA 1
ATOM 2763 C C . SER A 1 350 ? 10.671 -3.249 1.119 1.00 62.78 350 SER A C 1
ATOM 2765 O O . SER A 1 350 ? 10.797 -2.437 2.034 1.00 62.78 350 SER A O 1
ATOM 2767 N N . MET A 1 351 ? 9.702 -3.127 0.204 1.00 74.81 351 MET A N 1
ATOM 2768 C CA . MET A 1 351 ? 8.706 -2.068 0.282 1.00 74.81 351 MET A CA 1
ATOM 2769 C C . MET A 1 351 ? 7.724 -2.401 1.394 1.00 74.81 351 MET A C 1
ATOM 2771 O O . MET A 1 351 ? 7.104 -3.468 1.395 1.00 74.81 351 MET A O 1
ATOM 2775 N N . THR A 1 352 ? 7.555 -1.473 2.329 1.00 79.94 352 THR A N 1
ATOM 2776 C CA . THR A 1 352 ? 6.573 -1.617 3.398 1.00 79.94 352 THR A CA 1
ATOM 2777 C C . THR A 1 352 ? 5.794 -0.329 3.593 1.00 79.94 352 THR A C 1
ATOM 2779 O O . THR A 1 352 ? 6.314 0.759 3.358 1.00 79.94 352 THR A O 1
ATOM 2782 N N . SER A 1 353 ? 4.536 -0.458 3.999 1.00 87.88 353 SER A N 1
ATOM 2783 C CA . SER A 1 353 ? 3.681 0.665 4.379 1.00 87.88 353 SER A CA 1
ATOM 2784 C C . SER A 1 353 ? 2.624 0.196 5.373 1.00 87.88 353 SER A C 1
ATOM 2786 O O . SER A 1 353 ? 2.443 -1.006 5.571 1.00 87.88 353 SER A O 1
ATOM 2788 N N . TYR A 1 354 ? 1.927 1.134 6.000 1.00 90.81 354 TYR A N 1
ATOM 2789 C CA . TYR A 1 354 ? 0.783 0.847 6.857 1.00 90.81 354 TYR A CA 1
ATOM 2790 C C . TYR A 1 354 ? -0.500 1.315 6.184 1.00 90.81 354 TYR A C 1
ATOM 2792 O O . TYR A 1 354 ? -0.527 2.360 5.537 1.00 90.81 354 TYR A O 1
ATOM 2800 N N . THR A 1 355 ? -1.570 0.539 6.337 1.00 94.88 355 THR A N 1
ATOM 2801 C CA . THR A 1 355 ? -2.875 0.903 5.786 1.00 94.88 355 THR A CA 1
ATOM 2802 C C . THR A 1 355 ? -3.414 2.176 6.433 1.00 94.88 355 THR A C 1
ATOM 2804 O O . THR A 1 355 ? -3.418 2.299 7.660 1.00 94.88 355 THR A O 1
ATOM 2807 N N . SER A 1 356 ? -3.967 3.077 5.629 1.00 92.88 356 SER A N 1
ATOM 2808 C CA . SER A 1 356 ? -4.937 4.077 6.079 1.00 92.88 356 SER A CA 1
ATOM 2809 C C . SER A 1 356 ? -6.368 3.557 5.909 1.00 92.88 356 SER A C 1
ATOM 2811 O O . SER A 1 356 ? -6.588 2.547 5.244 1.00 92.88 356 SER A O 1
ATOM 2813 N N . LEU A 1 357 ? -7.352 4.230 6.508 1.00 93.44 357 LEU A N 1
ATOM 2814 C CA . LEU A 1 357 ? -8.763 3.986 6.204 1.00 93.44 357 LEU A CA 1
ATOM 2815 C C . LEU A 1 357 ? -9.170 4.886 5.032 1.00 93.44 357 LEU A C 1
ATOM 2817 O O . LEU A 1 357 ? -8.865 6.080 5.057 1.00 93.44 357 LEU A O 1
ATOM 2821 N N . ALA A 1 358 ? -9.810 4.329 4.002 1.00 93.69 358 ALA A N 1
ATOM 2822 C CA . ALA A 1 358 ? -10.323 5.128 2.894 1.00 93.69 358 ALA A CA 1
ATOM 2823 C C . ALA A 1 358 ? -11.468 6.039 3.366 1.00 93.69 358 ALA A C 1
ATOM 2825 O O . ALA A 1 358 ? -12.221 5.679 4.274 1.00 93.69 358 ALA A O 1
ATOM 2826 N N . TRP A 1 359 ? -11.588 7.227 2.768 1.00 90.81 359 TRP A N 1
ATOM 2827 C CA . TRP A 1 359 ? -12.590 8.212 3.185 1.00 90.81 359 TRP A CA 1
ATOM 2828 C C . TRP A 1 359 ? -14.011 7.697 2.933 1.00 90.81 359 TRP A C 1
ATOM 2830 O O . TRP A 1 359 ? -14.895 7.958 3.736 1.00 90.81 359 TRP A O 1
ATOM 2840 N N . GLU A 1 360 ? -14.207 6.880 1.896 1.00 93.00 360 GLU A N 1
ATOM 2841 C CA . GLU A 1 360 ? -15.483 6.235 1.589 1.00 93.00 360 GLU A CA 1
ATOM 2842 C C . GLU A 1 360 ? -15.933 5.316 2.734 1.00 93.00 360 GLU A C 1
ATOM 2844 O O . GLU A 1 360 ? -17.086 5.361 3.153 1.00 93.00 360 GLU A O 1
ATOM 2849 N N . VAL A 1 361 ? -15.003 4.529 3.292 1.00 93.69 361 VAL A N 1
ATOM 2850 C CA . VAL A 1 361 ? -15.274 3.665 4.455 1.00 93.69 361 VAL A CA 1
ATOM 2851 C C . VAL A 1 361 ? -15.501 4.509 5.703 1.00 93.69 361 VAL A C 1
ATOM 2853 O O . VAL A 1 361 ? -16.346 4.181 6.530 1.00 93.69 361 VAL A O 1
ATOM 2856 N N . MET A 1 362 ? -14.753 5.605 5.849 1.00 92.25 362 MET A N 1
ATOM 2857 C CA . MET A 1 362 ? -14.936 6.533 6.960 1.00 92.25 362 MET A CA 1
ATOM 2858 C C . MET A 1 362 ? -16.343 7.144 6.953 1.00 92.25 362 MET A C 1
ATOM 2860 O O . MET A 1 362 ? -16.992 7.178 7.997 1.00 92.25 362 MET A O 1
ATOM 2864 N N . ASP A 1 363 ? -16.837 7.552 5.788 1.00 91.81 363 ASP A N 1
ATOM 2865 C CA . ASP A 1 363 ? -18.193 8.069 5.626 1.00 91.81 363 ASP A CA 1
ATOM 2866 C C . ASP A 1 363 ? -19.242 6.975 5.864 1.00 91.81 363 ASP A C 1
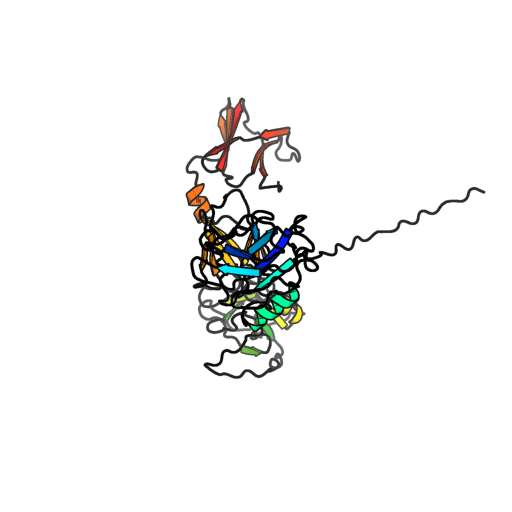ATOM 2868 O O . ASP A 1 363 ? -20.173 7.169 6.644 1.00 91.81 363 ASP A O 1
ATOM 2872 N N . GLU A 1 364 ? -19.092 5.798 5.255 1.00 92.56 364 GLU A N 1
ATOM 2873 C CA . GLU A 1 364 ? -20.064 4.708 5.401 1.00 92.56 364 GLU A CA 1
ATOM 2874 C C . GLU A 1 364 ? -20.204 4.242 6.862 1.00 92.56 364 GLU A C 1
ATOM 2876 O O . GLU A 1 364 ? -21.310 4.104 7.401 1.00 92.56 364 GLU A O 1
ATOM 2881 N N . GLU A 1 365 ? -19.077 4.034 7.537 1.00 91.44 365 GLU A N 1
ATOM 2882 C CA . GLU A 1 365 ? -19.052 3.389 8.847 1.00 91.44 365 GLU A CA 1
ATOM 2883 C C . GLU A 1 365 ? -19.149 4.392 9.997 1.00 91.44 365 GLU A C 1
ATOM 2885 O O . GLU A 1 365 ? -19.740 4.079 11.038 1.00 91.44 365 GLU A O 1
ATOM 2890 N N . PHE A 1 366 ? -18.647 5.617 9.813 1.00 93.06 366 PHE A N 1
ATOM 2891 C CA . PHE A 1 366 ? -18.485 6.589 10.894 1.00 93.06 366 PHE A CA 1
ATOM 2892 C C . PHE A 1 366 ? -19.130 7.954 10.647 1.00 93.06 366 PHE A C 1
ATOM 2894 O O . PHE A 1 366 ? -19.057 8.782 11.555 1.00 93.06 366 PHE A O 1
ATOM 2901 N N . ALA A 1 367 ? -19.792 8.217 9.512 1.00 93.81 367 ALA A N 1
ATOM 2902 C CA . ALA A 1 367 ? -20.453 9.509 9.320 1.00 93.81 367 ALA A CA 1
ATOM 2903 C C . ALA A 1 367 ? -21.413 9.829 10.476 1.00 93.81 367 ALA A C 1
ATOM 2905 O O . ALA A 1 367 ? -22.325 9.063 10.809 1.00 93.81 367 ALA A O 1
ATOM 2906 N N . PHE A 1 368 ? -21.200 10.996 11.080 1.00 94.44 368 PHE A N 1
ATOM 2907 C CA . PHE A 1 368 ? -22.013 11.526 12.161 1.00 94.44 368 PHE A CA 1
ATOM 2908 C C . PHE A 1 368 ? -22.748 12.777 11.678 1.00 94.44 368 PHE A C 1
ATOM 2910 O O . PHE A 1 368 ? -22.129 13.765 11.296 1.00 94.44 368 PHE A O 1
ATOM 2917 N N . ALA A 1 369 ? -24.080 12.733 11.700 1.00 94.31 369 ALA A N 1
ATOM 2918 C CA . ALA A 1 369 ? -24.933 13.819 11.208 1.00 94.31 369 ALA A CA 1
ATOM 2919 C C . ALA A 1 369 ? -25.359 14.824 12.297 1.00 94.31 369 ALA A C 1
ATOM 2921 O O . ALA A 1 369 ? -26.108 15.758 12.010 1.00 94.31 369 ALA A O 1
ATOM 2922 N N . GLY A 1 370 ? -24.960 14.607 13.554 1.00 93.81 370 GLY A N 1
ATOM 2923 C CA . GLY A 1 370 ? -25.310 15.494 14.661 1.00 93.81 370 GLY A CA 1
ATOM 2924 C C . GLY A 1 370 ? -24.408 16.726 14.753 1.00 93.81 370 GLY A C 1
ATOM 2925 O O . GLY A 1 370 ? -23.442 16.885 14.011 1.00 93.81 370 GLY A O 1
ATOM 2926 N N . GLU A 1 371 ? -24.718 17.605 15.702 1.00 96.19 371 GLU A N 1
ATOM 2927 C CA . GLU A 1 371 ? -23.951 18.834 15.910 1.00 96.19 371 GLU A CA 1
ATOM 2928 C C . GLU A 1 371 ? -22.618 18.561 16.632 1.00 96.19 371 GLU A C 1
ATOM 2930 O O . GLU A 1 371 ? -22.559 17.770 17.579 1.00 96.19 371 GLU A O 1
ATOM 2935 N N . LEU A 1 372 ? -21.562 19.267 16.218 1.00 97.81 372 LEU A N 1
ATOM 2936 C CA . LEU A 1 372 ? -20.209 19.205 16.782 1.00 97.81 372 LEU A CA 1
ATOM 2937 C C . LEU A 1 372 ? -19.808 20.555 17.394 1.00 97.81 372 LEU A C 1
ATOM 2939 O O . LEU A 1 372 ? -20.322 21.598 16.991 1.00 97.81 372 LEU A O 1
ATOM 2943 N N . GLY A 1 373 ? -18.867 20.543 18.340 1.00 97.25 373 GLY A N 1
ATOM 2944 C CA . GLY A 1 373 ? -18.353 21.747 18.999 1.00 97.25 373 GLY A CA 1
ATOM 2945 C C . GLY A 1 373 ? -18.695 21.834 20.487 1.00 97.25 373 GLY A C 1
ATOM 2946 O O . GLY A 1 373 ? -18.978 20.827 21.136 1.00 97.25 373 GLY A O 1
ATOM 2947 N N . ALA A 1 374 ? -18.619 23.048 21.037 1.00 97.62 374 ALA A N 1
ATOM 2948 C CA . ALA A 1 374 ? -18.912 23.338 22.439 1.00 97.62 374 ALA A CA 1
ATOM 2949 C C . ALA A 1 374 ? -20.298 23.987 22.583 1.00 97.62 374 ALA A C 1
ATOM 2951 O O . ALA A 1 374 ? -20.520 25.128 22.178 1.00 97.62 374 ALA A O 1
ATOM 2952 N N . PHE A 1 375 ? -21.226 23.261 23.197 1.00 97.69 375 PHE A N 1
ATOM 2953 C CA . PHE A 1 375 ? -22.601 23.677 23.457 1.00 97.69 375 PHE A CA 1
ATOM 2954 C C . PHE A 1 375 ? -22.684 24.260 24.862 1.00 97.69 375 PHE A C 1
ATOM 2956 O O . PHE A 1 375 ? -22.894 23.536 25.839 1.00 97.69 375 PHE A O 1
ATOM 2963 N N . TYR A 1 376 ? -22.454 25.567 24.957 1.00 97.56 376 TYR A N 1
ATOM 2964 C CA . TYR A 1 376 ? -22.455 26.298 26.219 1.00 97.56 376 TYR A CA 1
ATOM 2965 C C . TYR A 1 376 ? -23.872 26.609 26.706 1.00 97.56 376 TYR A C 1
ATOM 2967 O O . TYR A 1 376 ? -24.708 27.149 25.978 1.00 97.56 376 TYR A O 1
ATOM 2975 N N . GLN A 1 377 ? -24.094 26.340 27.985 1.00 96.81 377 GLN A N 1
ATOM 2976 C CA . GLN A 1 377 ? -25.166 26.867 28.813 1.00 96.81 377 GLN A CA 1
ATOM 2977 C C . GLN A 1 377 ? -24.540 27.356 30.123 1.00 96.81 377 GLN A C 1
ATOM 2979 O O . GLN A 1 377 ? -23.465 26.922 30.532 1.00 96.81 377 GLN A O 1
ATOM 2984 N N . LYS A 1 378 ? -25.203 28.290 30.805 1.00 95.75 378 LYS A N 1
ATOM 2985 C CA . LYS A 1 378 ? -24.629 28.916 32.004 1.00 95.75 378 LYS A CA 1
ATOM 2986 C C . LYS A 1 378 ? -24.363 27.922 33.144 1.00 95.75 378 LYS A C 1
ATOM 2988 O O . LYS A 1 378 ? -23.516 28.163 33.993 1.00 95.75 378 LYS A O 1
ATOM 2993 N N . ASP A 1 379 ? -25.116 26.836 33.199 1.00 97.56 379 ASP A N 1
ATOM 2994 C CA . ASP A 1 379 ? -25.021 25.781 34.202 1.00 97.56 379 ASP A CA 1
ATOM 2995 C C . ASP A 1 379 ? -24.270 24.536 33.712 1.00 97.56 379 ASP A C 1
ATOM 2997 O O . ASP A 1 379 ? -23.969 23.672 34.538 1.00 97.56 379 ASP A O 1
ATOM 3001 N N . GLN A 1 380 ? -23.944 24.439 32.417 1.00 97.94 380 GLN A N 1
ATOM 3002 C CA . GLN A 1 380 ? -23.149 23.347 31.854 1.00 97.94 380 GLN A CA 1
ATOM 3003 C C . GLN A 1 380 ? -22.634 23.628 30.436 1.00 97.94 380 GLN A C 1
ATOM 3005 O O . GLN A 1 380 ? -23.291 24.292 29.643 1.00 97.94 380 GLN A O 1
ATOM 3010 N N . THR A 1 381 ? -21.535 22.984 30.044 1.00 98.25 381 THR A N 1
ATOM 3011 C CA . THR A 1 381 ? -21.077 22.949 28.645 1.00 98.25 381 THR A CA 1
ATOM 3012 C C . THR A 1 381 ? -20.888 21.513 28.188 1.00 98.25 381 THR A C 1
ATOM 3014 O O . THR A 1 381 ? -20.221 20.734 28.866 1.00 98.25 381 THR A O 1
ATOM 3017 N N . THR A 1 382 ? -21.447 21.165 27.028 1.00 98.31 382 THR A N 1
ATOM 3018 C CA . THR A 1 382 ? -21.202 19.866 26.378 1.00 98.31 382 THR A CA 1
ATOM 3019 C C . THR A 1 382 ? -20.228 20.041 25.224 1.00 98.31 382 THR A C 1
ATOM 3021 O O . THR A 1 382 ? -20.440 20.888 24.366 1.00 98.31 382 THR A O 1
ATOM 3024 N N . PHE A 1 383 ? -19.171 19.242 25.194 1.00 98.50 383 PHE A N 1
ATOM 3025 C CA . PHE A 1 383 ? -18.153 19.234 24.150 1.00 98.50 383 PHE A CA 1
ATOM 3026 C C . PHE A 1 383 ? -18.329 17.990 23.293 1.00 98.50 383 PHE A C 1
ATOM 3028 O O . PHE A 1 383 ? -18.452 16.891 23.833 1.00 98.50 383 PHE A O 1
ATOM 3035 N N . ARG A 1 384 ? -18.331 18.169 21.972 1.00 98.50 384 ARG A N 1
ATOM 3036 C CA . ARG A 1 384 ? -18.446 17.101 20.978 1.00 98.50 384 ARG A CA 1
ATOM 3037 C C . ARG A 1 384 ? -17.353 17.222 19.933 1.00 98.50 384 ARG A C 1
ATOM 3039 O O . ARG A 1 384 ? -17.242 18.260 19.278 1.00 98.50 384 ARG A O 1
ATOM 3046 N N . LEU A 1 385 ? -16.604 16.143 19.744 1.00 98.25 385 LEU A N 1
ATOM 3047 C CA . LEU A 1 385 ? -15.567 16.026 18.727 1.00 98.25 385 LEU A CA 1
ATOM 3048 C C . LEU A 1 385 ? -15.781 14.744 17.924 1.00 98.25 385 LEU A C 1
ATOM 3050 O O . LEU A 1 385 ? -15.925 13.672 18.502 1.00 98.25 385 LEU A O 1
ATOM 3054 N N . TRP A 1 386 ? -15.768 14.836 16.597 1.00 97.31 386 TRP A N 1
ATOM 3055 C CA . TRP A 1 386 ? -15.761 13.652 15.743 1.00 97.31 386 TRP A CA 1
ATOM 3056 C C . TRP A 1 386 ? -14.316 13.235 15.470 1.00 97.31 386 TRP A C 1
ATOM 3058 O O . TRP A 1 386 ? -13.569 13.958 14.812 1.00 97.31 386 TRP A O 1
ATOM 3068 N N . ALA A 1 387 ? -13.913 12.098 16.031 1.00 94.94 387 ALA A N 1
ATOM 3069 C CA . ALA A 1 387 ? -12.566 11.551 15.903 1.00 94.94 387 ALA A CA 1
ATOM 3070 C C . ALA A 1 387 ? -12.643 10.011 15.904 1.00 94.94 387 ALA A C 1
ATOM 3072 O O . ALA A 1 387 ? -12.280 9.367 16.893 1.00 94.94 387 ALA A O 1
ATOM 3073 N N . PRO A 1 388 ? -13.146 9.399 14.813 1.00 92.81 388 PRO A N 1
ATOM 3074 C CA . PRO A 1 388 ? -13.530 7.987 14.794 1.00 92.81 388 PRO A CA 1
ATOM 3075 C C . PRO A 1 388 ? -12.381 7.004 14.964 1.00 92.81 388 PRO A C 1
ATOM 3077 O O . PRO A 1 388 ? -12.606 5.896 15.429 1.00 92.81 388 PRO A O 1
ATOM 3080 N N . LEU A 1 389 ? -11.162 7.412 14.612 1.00 90.12 389 LEU A N 1
ATOM 3081 C CA . LEU A 1 389 ? -9.969 6.569 14.706 1.00 90.12 389 LEU A CA 1
ATOM 3082 C C . LEU A 1 389 ? -9.120 6.869 15.948 1.00 90.12 389 LEU A C 1
ATOM 3084 O O . LEU A 1 389 ? -8.001 6.364 16.052 1.00 90.12 389 LEU A O 1
ATOM 3088 N N . ALA A 1 390 ? -9.600 7.726 16.854 1.00 92.19 390 ALA A N 1
ATOM 3089 C CA . ALA A 1 390 ? -8.890 8.022 18.090 1.00 92.19 390 ALA A CA 1
ATOM 3090 C C . ALA A 1 390 ? -9.014 6.849 19.072 1.00 92.19 390 ALA A C 1
ATOM 3092 O O . ALA A 1 390 ? -10.079 6.253 19.213 1.00 92.19 390 ALA A O 1
ATOM 3093 N N . SER A 1 391 ? -7.930 6.536 19.777 1.00 90.69 391 SER A N 1
ATOM 3094 C CA . SER A 1 391 ? -7.939 5.600 20.906 1.00 90.69 391 SER A CA 1
ATOM 3095 C C . SER A 1 391 ? -8.314 6.293 22.218 1.00 90.69 391 SER A C 1
ATOM 3097 O O . SER A 1 391 ? -8.857 5.650 23.115 1.00 90.69 391 SER A O 1
ATOM 3099 N N . ALA A 1 392 ? -8.047 7.597 22.330 1.00 94.31 392 ALA A N 1
ATOM 3100 C CA . ALA A 1 392 ? -8.451 8.438 23.451 1.00 94.31 392 ALA A CA 1
ATOM 3101 C C . ALA A 1 392 ? -8.594 9.900 23.011 1.00 94.31 392 ALA A C 1
ATOM 3103 O O . ALA A 1 392 ? -7.840 10.376 22.160 1.00 94.31 392 ALA A O 1
ATOM 3104 N N . VAL A 1 393 ? -9.520 10.627 23.637 1.00 97.81 393 VAL A N 1
ATOM 3105 C CA . VAL A 1 393 ? -9.639 12.082 23.494 1.00 97.81 393 VAL A CA 1
ATOM 3106 C C . VAL A 1 393 ? -9.748 12.715 24.872 1.00 97.81 393 VAL A C 1
ATOM 3108 O O . VAL A 1 393 ? -10.584 12.320 25.683 1.00 97.81 393 VAL A O 1
ATOM 3111 N N . LYS A 1 394 ? -8.932 13.740 25.115 1.00 98.12 394 LYS A N 1
ATOM 3112 C CA . LYS A 1 394 ? -8.994 14.563 26.324 1.00 98.12 394 LYS A CA 1
ATOM 3113 C C . LYS A 1 394 ? -9.322 16.005 25.980 1.00 98.12 394 LYS A C 1
ATOM 3115 O O . LYS A 1 394 ? -8.745 16.578 25.059 1.00 98.12 394 LYS A O 1
ATOM 3120 N N . LEU A 1 395 ? -10.186 16.614 26.782 1.00 98.31 395 LEU A N 1
ATOM 3121 C CA . LEU A 1 395 ? -10.424 18.049 26.799 1.00 98.31 395 LEU A CA 1
ATOM 3122 C C . LEU A 1 395 ? -9.402 18.721 27.724 1.00 98.31 395 LEU A C 1
ATOM 3124 O O . LEU A 1 395 ? -9.379 18.461 28.930 1.00 98.31 395 LEU A O 1
ATOM 3128 N N . MET A 1 396 ? -8.576 19.593 27.157 1.00 97.94 396 MET A N 1
ATOM 3129 C CA . MET A 1 396 ? -7.588 20.410 27.861 1.00 97.94 396 MET A CA 1
ATOM 3130 C C . MET A 1 396 ? -8.146 21.823 28.040 1.00 97.94 396 MET A C 1
ATOM 3132 O O . MET A 1 396 ? -8.548 22.440 27.060 1.00 97.94 396 MET A O 1
ATOM 3136 N N . LEU A 1 397 ? -8.196 22.331 29.272 1.00 97.06 397 LEU A N 1
ATOM 3137 C CA . LEU A 1 397 ? -8.802 23.622 29.621 1.00 97.06 397 LEU A CA 1
ATOM 3138 C C . LEU A 1 397 ? -7.747 24.617 30.107 1.00 97.06 397 LEU A C 1
ATOM 3140 O O . LEU A 1 397 ? -6.973 24.299 31.008 1.00 97.06 397 LEU A O 1
ATOM 3144 N N . PHE A 1 398 ? -7.789 25.847 29.605 1.00 97.00 398 PHE A N 1
ATOM 3145 C CA . PHE A 1 398 ? -6.788 26.895 29.837 1.00 97.00 398 PHE A CA 1
ATOM 3146 C C . PHE A 1 398 ? -7.456 28.170 30.328 1.00 97.00 398 PHE A C 1
ATOM 3148 O O . PHE A 1 398 ? -8.528 28.530 29.833 1.00 97.00 398 PHE A O 1
ATOM 3155 N N . VAL A 1 399 ? -6.859 28.825 31.324 1.00 92.31 399 VAL A N 1
ATOM 3156 C CA . VAL A 1 399 ? -7.436 30.028 31.943 1.00 92.31 399 VAL A CA 1
ATOM 3157 C C . VAL A 1 399 ? -7.308 31.210 30.988 1.00 92.31 399 VAL A C 1
ATOM 3159 O O . VAL A 1 399 ? -8.240 32.004 30.852 1.00 92.31 399 VAL A O 1
ATOM 3162 N N . HIS A 1 400 ? -6.185 31.289 30.279 1.00 93.12 400 HIS A N 1
ATOM 3163 C CA . HIS A 1 400 ? -5.893 32.297 29.274 1.00 93.12 400 HIS A CA 1
ATOM 3164 C C . HIS A 1 400 ? -5.471 31.642 27.955 1.00 93.12 400 HIS A C 1
ATOM 3166 O O . HIS A 1 400 ? -4.946 30.534 27.931 1.00 93.12 400 HIS A O 1
ATOM 3172 N N . GLY A 1 401 ? -5.695 32.333 26.836 1.00 88.94 401 GLY A N 1
ATOM 3173 C CA . GLY A 1 401 ? -5.375 31.801 25.505 1.00 88.94 401 GLY A CA 1
ATOM 3174 C C . GLY A 1 401 ? -3.877 31.681 25.203 1.00 88.94 401 GLY A C 1
ATOM 3175 O O . GLY A 1 401 ? -3.521 31.030 24.228 1.00 88.94 401 GLY A O 1
ATOM 3176 N N . GLU A 1 402 ? -3.020 32.303 26.016 1.00 93.06 402 GLU A N 1
ATOM 3177 C CA . GLU A 1 402 ? -1.554 32.234 25.900 1.00 93.06 402 GLU A CA 1
ATOM 3178 C C . GLU A 1 402 ? -0.930 31.203 26.855 1.00 93.06 402 GLU A C 1
ATOM 3180 O O . GLU A 1 402 ? 0.289 31.052 26.878 1.00 93.06 402 GLU A O 1
ATOM 3185 N N . ASP A 1 403 ? -1.741 30.505 27.658 1.00 94.06 403 ASP A N 1
ATOM 3186 C CA . ASP A 1 403 ? -1.240 29.487 28.580 1.00 94.06 403 ASP A CA 1
ATOM 3187 C C . ASP A 1 403 ? -0.645 28.306 27.788 1.00 94.06 403 ASP A C 1
ATOM 3189 O O . ASP A 1 403 ? -1.314 27.709 26.945 1.00 94.06 403 ASP A O 1
ATOM 3193 N N . GLU A 1 404 ? 0.603 27.936 28.090 1.00 93.19 404 GLU A N 1
ATOM 3194 C CA . GLU A 1 404 ? 1.269 26.776 27.472 1.00 93.19 404 GLU A CA 1
ATOM 3195 C C . GLU A 1 404 ? 0.798 25.438 28.071 1.00 93.19 404 GLU A C 1
ATOM 3197 O O . GLU A 1 404 ? 0.848 24.406 27.406 1.00 93.19 404 GLU A O 1
ATOM 3202 N N . GLU A 1 405 ? 0.305 25.451 29.314 1.00 95.62 405 GLU A N 1
ATOM 3203 C CA . GLU A 1 405 ? -0.091 24.258 30.070 1.00 95.62 405 GLU A CA 1
ATOM 3204 C C . GLU A 1 405 ? -1.563 24.329 30.505 1.00 95.62 405 GLU A C 1
ATOM 3206 O O . GLU A 1 405 ? -2.030 25.380 30.963 1.00 95.62 405 GLU A O 1
ATOM 3211 N N . PRO A 1 406 ? -2.320 23.220 30.423 1.00 96.69 406 PRO A N 1
ATOM 3212 C CA . PRO A 1 406 ? -3.724 23.221 30.790 1.00 96.69 406 PRO A CA 1
ATOM 3213 C C . PRO A 1 406 ? -3.917 23.279 32.307 1.00 96.69 406 PRO A C 1
ATOM 3215 O O . PRO A 1 406 ? -3.330 22.525 33.081 1.00 96.69 406 PRO A O 1
ATOM 3218 N N . SER A 1 407 ? -4.859 24.112 32.740 1.00 95.75 407 SER A N 1
ATOM 3219 C CA . SER A 1 407 ? -5.344 24.146 34.124 1.00 95.75 407 SER A CA 1
ATOM 3220 C C . SER A 1 407 ? -6.068 22.858 34.534 1.00 95.75 407 SER A C 1
ATOM 3222 O O . SER A 1 407 ? -6.058 22.483 35.707 1.00 95.75 407 SER A O 1
ATOM 3224 N N . GLN A 1 408 ? -6.722 22.186 33.578 1.00 96.25 408 GLN A N 1
ATOM 3225 C CA . GLN A 1 408 ? -7.413 20.913 33.778 1.00 96.25 408 GLN A CA 1
ATOM 3226 C C . GLN A 1 408 ? -7.366 20.067 32.506 1.00 96.25 408 GLN A C 1
ATOM 3228 O O . GLN A 1 408 ? -7.487 20.588 31.400 1.00 96.25 408 GLN A O 1
ATOM 3233 N N . VAL A 1 409 ? -7.286 18.749 32.683 1.00 97.69 409 VAL A N 1
ATOM 3234 C CA . VAL A 1 409 ? -7.396 17.760 31.606 1.00 97.69 409 VAL A CA 1
ATOM 3235 C C . VAL A 1 409 ? -8.499 16.775 31.976 1.00 97.69 409 VAL A C 1
ATOM 3237 O O . VAL A 1 409 ? -8.523 16.262 33.098 1.00 97.69 409 VAL A O 1
ATOM 3240 N N . ARG A 1 410 ? -9.443 16.540 31.064 1.00 97.94 410 ARG A N 1
ATOM 3241 C CA . ARG A 1 410 ? -10.602 15.665 31.279 1.00 97.94 410 ARG A CA 1
ATOM 3242 C C . ARG A 1 410 ? -10.710 14.650 30.151 1.00 97.94 410 ARG A C 1
ATOM 3244 O O . ARG A 1 410 ? -10.742 15.043 28.993 1.00 97.94 410 ARG A O 1
ATOM 3251 N N . GLU A 1 411 ? -10.802 13.370 30.488 1.00 98.12 411 GLU A N 1
ATOM 3252 C CA . GLU A 1 411 ? -11.105 12.319 29.509 1.00 98.12 411 GLU A CA 1
ATOM 3253 C C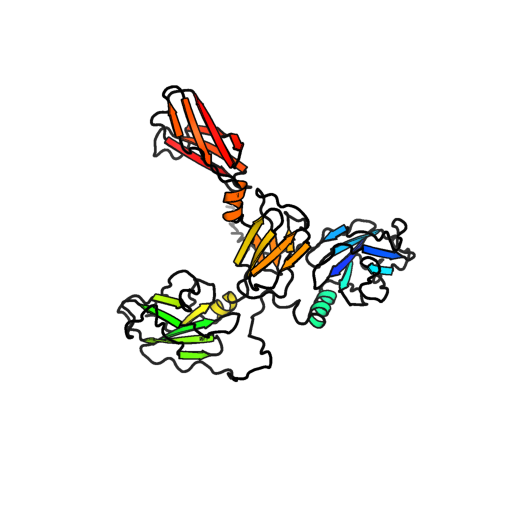 . GLU A 1 411 ? -12.514 12.523 28.940 1.00 98.12 411 GLU A C 1
ATOM 3255 O O . GLU A 1 411 ? -13.450 12.838 29.682 1.00 98.12 411 GLU A O 1
ATOM 3260 N N . MET A 1 412 ? -12.658 12.346 27.630 1.00 98.50 412 MET A N 1
ATOM 3261 C CA . MET A 1 412 ? -13.949 12.324 26.948 1.00 98.50 412 MET A CA 1
ATOM 3262 C C . MET A 1 412 ? -14.424 10.884 26.763 1.00 98.50 412 MET A C 1
ATOM 3264 O O . MET A 1 412 ? -13.632 9.944 26.735 1.00 98.50 412 MET A O 1
ATOM 3268 N N . GLU A 1 413 ? -15.733 10.702 26.622 1.00 98.12 413 GLU A N 1
ATOM 3269 C CA . GLU A 1 413 ? -16.335 9.388 26.428 1.00 98.12 413 GLU A CA 1
ATOM 3270 C C . GLU A 1 413 ? -16.579 9.127 24.939 1.00 98.12 413 GLU A C 1
ATOM 3272 O O . GLU A 1 413 ? -17.229 9.931 24.267 1.00 98.12 413 GLU A O 1
ATOM 3277 N N . LEU A 1 414 ? -16.094 7.992 24.431 1.00 96.38 414 LEU A N 1
ATOM 3278 C CA . LEU A 1 414 ? -16.415 7.526 23.084 1.00 96.38 414 LEU A CA 1
ATOM 3279 C C . LEU A 1 414 ? -17.882 7.077 23.021 1.00 96.38 414 LEU A C 1
ATOM 3281 O O . LEU A 1 414 ? -18.331 6.226 23.788 1.00 96.38 414 LEU A O 1
ATOM 3285 N N . LYS A 1 415 ? -18.619 7.647 22.075 1.00 95.69 415 LYS A N 1
ATOM 3286 C CA . LYS A 1 415 ? -20.002 7.337 21.717 1.00 95.69 415 LYS A CA 1
ATOM 3287 C C . LYS A 1 415 ? -20.043 6.665 20.341 1.00 95.69 415 LYS A C 1
ATOM 3289 O O . LYS A 1 415 ? -19.028 6.276 19.764 1.00 95.69 415 LYS A O 1
ATOM 3294 N N . GLU A 1 416 ? -21.250 6.491 19.815 1.00 93.56 416 GLU A N 1
ATOM 3295 C CA . GLU A 1 416 ? -21.469 5.908 18.494 1.00 93.56 416 GLU A CA 1
ATOM 3296 C C . GLU A 1 416 ? -20.798 6.732 17.384 1.00 93.56 416 GLU A C 1
ATOM 3298 O O . GLU A 1 416 ? -20.606 7.943 17.510 1.00 93.56 416 GLU A O 1
ATOM 3303 N N . LYS A 1 417 ? -20.460 6.067 16.271 1.00 93.19 417 LYS A N 1
ATOM 3304 C CA . LYS A 1 417 ? -19.939 6.709 15.051 1.00 93.19 417 LYS A CA 1
ATOM 3305 C C . LYS A 1 417 ? -18.697 7.585 15.279 1.00 93.19 417 LYS A C 1
ATOM 3307 O O . LYS A 1 417 ? -18.469 8.542 14.550 1.00 93.19 417 LYS A O 1
ATOM 3312 N N . GLY A 1 418 ? -17.877 7.259 16.281 1.00 93.19 418 GLY A N 1
ATOM 3313 C CA . GLY A 1 418 ? -16.623 7.976 16.521 1.00 93.19 418 GLY A CA 1
ATOM 3314 C C . GLY A 1 418 ? -16.775 9.348 17.174 1.00 93.19 418 GLY A C 1
ATOM 3315 O O . GLY A 1 418 ? -15.831 10.142 17.164 1.00 93.19 418 GLY A O 1
ATOM 3316 N N . LEU A 1 419 ? -17.961 9.649 17.707 1.00 97.50 419 LEU A N 1
ATOM 3317 C CA . LEU A 1 419 ? -18.209 10.862 18.472 1.00 97.50 419 LEU A CA 1
ATOM 3318 C C . LEU A 1 419 ? -17.588 10.731 19.864 1.00 97.50 419 LEU A C 1
ATOM 3320 O O . LEU A 1 419 ? -17.898 9.799 20.592 1.00 97.50 419 LEU A O 1
ATOM 3324 N N . TRP A 1 420 ? -16.788 11.704 20.270 1.00 98.25 420 TRP A N 1
ATOM 3325 C CA . TRP A 1 420 ? -16.325 11.867 21.642 1.00 98.25 420 TRP A CA 1
ATOM 3326 C C . TRP A 1 420 ? -17.129 12.969 22.314 1.00 98.25 420 TRP A C 1
ATOM 3328 O O . TRP A 1 420 ? -17.249 14.067 21.764 1.00 98.25 420 TRP A O 1
ATOM 3338 N N . GLU A 1 421 ? -17.676 12.688 23.496 1.00 98.56 421 GLU A N 1
ATOM 3339 C CA . GLU A 1 421 ? -18.536 13.617 24.232 1.00 98.56 421 GLU A CA 1
ATOM 3340 C C . GLU A 1 421 ? -18.097 13.777 25.694 1.00 98.56 421 GLU A C 1
ATOM 3342 O O . GLU A 1 421 ? -17.696 12.820 26.357 1.00 98.56 421 GLU A O 1
ATOM 3347 N N . LEU A 1 422 ? -18.188 15.005 26.208 1.00 98.50 422 LEU A N 1
ATOM 3348 C CA . LEU A 1 422 ? -18.023 15.313 27.627 1.00 98.50 422 LEU A CA 1
ATOM 3349 C C . LEU A 1 422 ? -18.924 16.483 28.023 1.00 98.50 422 LEU A C 1
ATOM 3351 O O . LEU A 1 422 ? -18.881 17.538 27.393 1.00 98.50 422 LEU A O 1
ATOM 3355 N N . THR A 1 423 ? -19.676 16.336 29.113 1.00 98.31 423 THR A N 1
ATOM 3356 C CA . THR A 1 423 ? -20.444 17.435 29.716 1.00 98.31 423 THR A CA 1
ATOM 3357 C C . THR A 1 423 ? -19.804 17.866 31.029 1.00 98.31 423 THR A C 1
ATOM 3359 O O . THR A 1 423 ? -19.620 17.060 31.942 1.00 98.31 423 THR A O 1
ATOM 3362 N N . LEU A 1 424 ? -19.484 19.154 31.139 1.00 97.88 424 LEU A N 1
ATOM 3363 C CA . LEU A 1 424 ? -19.002 19.776 32.368 1.00 97.88 424 LEU A CA 1
ATOM 3364 C C . LEU A 1 424 ? -20.113 20.612 32.994 1.00 97.88 424 LEU A C 1
ATOM 3366 O O . LEU A 1 424 ? -20.699 21.453 32.322 1.00 97.88 424 LEU A O 1
ATOM 3370 N N . ALA A 1 425 ? -20.368 20.423 34.288 1.00 97.62 425 ALA A N 1
ATOM 3371 C CA . ALA A 1 425 ? -21.274 21.282 35.046 1.00 97.62 425 ALA A CA 1
ATOM 3372 C C . ALA A 1 425 ? -20.595 22.614 35.411 1.00 97.62 425 ALA A C 1
ATOM 3374 O O . ALA A 1 425 ? -19.391 22.648 35.675 1.00 97.62 425 ALA A O 1
ATOM 3375 N N . GLY A 1 426 ? -21.375 23.690 35.475 1.00 96.00 426 GLY A N 1
ATOM 3376 C CA . GLY A 1 426 ? -20.941 25.044 35.812 1.00 96.00 426 GLY A CA 1
ATOM 3377 C C . GLY A 1 426 ? -20.860 25.996 34.618 1.00 96.00 426 GLY A C 1
ATOM 3378 O O . GLY A 1 426 ? -21.084 25.617 33.470 1.00 96.00 426 GLY A O 1
ATOM 3379 N N . ASP A 1 427 ? -20.529 27.249 34.924 1.00 96.19 427 ASP A N 1
ATOM 3380 C CA . ASP A 1 427 ? -20.358 28.312 33.936 1.00 96.19 427 ASP A CA 1
ATOM 3381 C C . ASP A 1 427 ? -18.930 28.276 33.381 1.00 96.19 427 ASP A C 1
ATOM 3383 O O . ASP A 1 427 ? -17.985 28.695 34.049 1.00 96.19 427 ASP A O 1
ATOM 3387 N N . TRP A 1 428 ? -18.777 27.746 32.168 1.00 94.38 428 TRP A N 1
ATOM 3388 C CA . TRP A 1 428 ? -17.491 27.672 31.459 1.00 94.38 428 TRP A CA 1
ATOM 3389 C C . TRP A 1 428 ? -17.349 28.748 30.372 1.00 94.38 428 TRP A C 1
ATOM 3391 O O . TRP A 1 428 ? -16.533 28.614 29.458 1.00 94.38 428 TRP A O 1
ATOM 3401 N N . GLY A 1 429 ? -18.165 29.804 30.429 1.00 93.31 429 GLY A N 1
ATOM 3402 C CA . GLY A 1 429 ? -18.143 30.884 29.448 1.00 93.31 429 GLY A CA 1
ATOM 3403 C C . GLY A 1 429 ? -16.801 31.619 29.448 1.00 93.31 429 GLY A C 1
ATOM 3404 O O . GLY A 1 429 ? -16.327 32.060 30.491 1.00 93.31 429 GLY A O 1
ATOM 3405 N N . GLY A 1 430 ? -16.194 31.771 28.268 1.00 91.69 430 GLY A N 1
ATOM 3406 C CA . GLY A 1 430 ? -14.921 32.483 28.098 1.00 91.69 430 GLY A CA 1
ATOM 3407 C C . GLY A 1 430 ? -13.663 31.669 28.420 1.00 91.69 430 GLY A C 1
ATOM 3408 O O . GLY A 1 430 ? -12.567 32.213 28.313 1.00 91.69 430 GLY A O 1
ATOM 3409 N N . GLN A 1 431 ? -13.797 30.388 28.776 1.00 92.88 431 GLN A N 1
ATOM 3410 C CA . GLN A 1 431 ? -12.661 29.489 28.969 1.00 92.88 431 GLN A CA 1
ATOM 3411 C C . GLN A 1 431 ? -12.059 29.059 27.620 1.00 92.88 431 GLN A C 1
ATOM 3413 O O . GLN A 1 431 ? -12.788 28.774 26.666 1.00 92.88 431 GLN A O 1
ATOM 3418 N N . PHE A 1 432 ? -10.732 28.951 27.554 1.00 96.88 432 PHE A N 1
ATOM 3419 C CA . PHE A 1 432 ? -10.023 28.426 26.388 1.00 96.88 432 PHE A CA 1
ATOM 3420 C C . PHE A 1 432 ? -9.863 26.910 26.507 1.00 96.88 432 PHE A C 1
ATOM 3422 O O . PHE A 1 432 ? -9.720 26.375 27.610 1.00 96.88 432 PHE A O 1
ATOM 3429 N N . TYR A 1 433 ? -9.899 26.201 25.380 1.00 97.06 433 TYR A N 1
ATOM 3430 C CA . TYR A 1 433 ? -9.746 24.752 25.375 1.00 97.06 433 TYR A CA 1
ATOM 3431 C C . TYR A 1 433 ? -9.072 24.235 24.108 1.00 97.06 433 TYR A C 1
ATOM 3433 O O . TYR A 1 433 ? -9.107 24.873 23.057 1.00 97.06 433 TYR A O 1
ATOM 3441 N N . GLN A 1 434 ? -8.493 23.046 24.222 1.00 97.25 434 GLN A N 1
ATOM 3442 C CA . GLN A 1 434 ? -7.985 22.243 23.116 1.00 97.25 434 GLN A CA 1
ATOM 3443 C C . GLN A 1 434 ? -8.373 20.777 23.327 1.00 97.25 434 GLN A C 1
ATOM 3445 O O . GLN A 1 434 ? -8.735 20.372 24.435 1.00 97.25 434 GLN A O 1
ATOM 3450 N N . TYR A 1 435 ? -8.277 19.974 22.270 1.00 97.62 435 TYR A N 1
ATOM 3451 C CA . TYR A 1 435 ? -8.400 18.523 22.360 1.00 97.62 435 TYR A CA 1
ATOM 3452 C C . TYR A 1 435 ? -7.024 17.884 22.191 1.00 97.62 435 TYR A C 1
ATOM 3454 O O . TYR A 1 435 ? -6.326 18.184 21.227 1.00 97.62 435 TYR A O 1
ATOM 3462 N N . GLN A 1 436 ? -6.656 16.982 23.096 1.00 96.19 436 GLN A N 1
ATOM 3463 C CA . GLN A 1 436 ? -5.572 16.029 22.862 1.00 96.19 436 GLN A CA 1
ATOM 3464 C C . GLN A 1 436 ? -6.198 14.754 22.298 1.00 96.19 436 GLN A C 1
ATOM 3466 O O . GLN A 1 436 ? -7.034 14.139 22.964 1.00 96.19 436 GLN A O 1
ATOM 3471 N N . VAL A 1 437 ? -5.822 14.384 21.073 1.00 95.25 437 VAL A N 1
ATOM 3472 C CA . VAL A 1 437 ? -6.394 13.254 20.330 1.00 95.25 437 VAL A CA 1
ATOM 3473 C C . VAL A 1 437 ? -5.299 12.229 20.096 1.00 95.25 437 VAL A C 1
ATOM 3475 O O . VAL A 1 437 ? -4.376 12.477 19.336 1.00 95.25 437 VAL A O 1
ATOM 3478 N N . VAL A 1 438 ? -5.425 11.065 20.723 1.00 89.88 438 VAL A N 1
ATOM 3479 C CA . VAL A 1 438 ? -4.432 9.992 20.621 1.00 89.88 438 VAL A CA 1
ATOM 3480 C C . VAL A 1 438 ? -4.867 9.001 19.551 1.00 89.88 438 VAL A C 1
ATOM 3482 O O . VAL A 1 438 ? -6.027 8.583 19.533 1.00 89.88 438 VAL A O 1
ATOM 3485 N N . ARG A 1 439 ? -3.945 8.587 18.678 1.00 80.31 439 ARG A N 1
ATOM 3486 C CA . ARG A 1 439 ? -4.166 7.537 17.675 1.00 80.31 439 ARG A CA 1
ATOM 3487 C C . ARG A 1 439 ? -3.087 6.464 17.813 1.00 80.31 439 ARG A C 1
ATOM 3489 O O . ARG A 1 439 ? -1.945 6.652 17.410 1.00 80.31 439 ARG A O 1
ATOM 3496 N N . GLY A 1 440 ? -3.454 5.307 18.360 1.00 69.62 440 GLY A N 1
ATOM 3497 C CA . GLY A 1 440 ? -2.471 4.273 18.699 1.00 69.62 440 GLY A CA 1
ATOM 3498 C C . GLY A 1 440 ? -1.603 4.705 19.887 1.00 69.62 440 GLY A C 1
ATOM 3499 O O . GLY A 1 440 ? -2.158 5.011 20.941 1.00 69.62 440 GLY A O 1
ATOM 3500 N N . GLU A 1 441 ? -0.274 4.714 19.718 1.00 53.59 441 GLU A N 1
ATOM 3501 C CA . GLU A 1 441 ? 0.701 5.211 20.713 1.00 53.59 441 GLU A CA 1
ATOM 3502 C C . GLU A 1 441 ? 1.157 6.662 20.456 1.00 53.59 441 GLU A C 1
ATOM 3504 O O . GLU A 1 441 ? 1.894 7.221 21.265 1.00 53.59 441 GLU A O 1
ATOM 3509 N N . GLU A 1 442 ? 0.724 7.288 19.357 1.00 47.31 442 GLU A N 1
ATOM 3510 C CA . GLU A 1 442 ? 1.070 8.674 19.026 1.00 47.31 442 GLU A CA 1
ATOM 3511 C C . GLU A 1 442 ? -0.023 9.631 19.531 1.00 47.31 442 GLU A C 1
ATOM 3513 O O . GLU A 1 442 ? -1.220 9.402 19.319 1.00 47.31 442 GLU A O 1
ATOM 3518 N N . THR A 1 443 ? 0.401 10.674 20.252 1.00 39.12 443 THR A N 1
ATOM 3519 C CA . THR A 1 443 ? -0.439 11.720 20.872 1.00 39.12 443 THR A CA 1
ATOM 3520 C C . THR A 1 443 ? -0.491 13.000 20.069 1.00 39.12 443 THR A C 1
ATOM 3522 O O . THR A 1 443 ? 0.580 13.373 19.535 1.00 39.12 443 THR A O 1
#

Radius of gyration: 30.02 Å; chains: 1; bounding box: 77×80×78 Å

pLDDT: mean 83.12, std 19.84, range [27.95, 98.62]

Secondary structure (DSSP, 8-state):
-PPPPPP----------------PPPPPPTTEEEEEEE-TT---TTEEEEEESTTB-SSPPBTTBPBPP-EE-SS-EEEEEEB-TTS---EEEEEETTEESSSS-EE-S-TTT-SEEEEETT-SPEESSHHHHHHHHHHHSTTSSS-SS--------SSS-------PPPPPPTTEEEEEEE-TT---TT-EEEEESTTB-S----TTSPEEP-EE-SSSEEEEEEB-TTT---EEEEEETTEESSSS-EE-S-TTT--EEEEETT--PEESSHHHHHHHTS--EEEEEE-SSSEEEEEESS---SPPEEEETTEEE-EEEEE-TTTTEEEEEESS---TTS--EEEETTEEEEPEEPHHHHHHHH---S--EEEEETTEEEEEEE-TT-SEEEEEEESSTT-SS-SEEEEPEE-GGGEEEEEEES--TT-EEEEEEEBTTB-

Foldseek 3Di:
DDDDDDDDDDDDDPPPPPDPDQPDDPDQDPQWAKEAEADLFLDCPQKAKDKDDQFAPDDHADLVRGHHFPAAGQRHTMDGTRTDAPRDWMKIWIDRRPRTFVPDIETDPPVNVASYWYYYGNDNYIHSDPVVNLVVCCVVVVAERPQPLDFLPDDDDPDDDDDDDQDDDDPQDPQWAKEAEAASNLDCPQKAKQKDDQFFPDDHADLQHGHRFPDAHSRHTMHTTGTDAPGTWMWIWIARNPRTFVPDTATDDPCNVARYWYYEGNDRDIDRDSVVNRSVNGKAFPAWADPDFFKIKTAISFAGSFDKWKADVNHTFRFPHWDCPPPVIIMTGTPGTDDLLDWIWIDGPPHIDTYHYDVVRLCVQQNDPDDAAWDDDQFKIKHKDQDQNFPWKKKFKPADPPDPHGPDIGTFDQDGSRITMDMDTHGCPPIDIDMDTHRDPRD

Sequence (443 aa):
MKKKTFFLLLLLVTLLVVVDSLVLASEVPAGFVRLHYYRADHQYEGWGLHLWGAGYAGPAVSWTNAVGITGFDEYGAYWDIPYQEGAGALYFIIHQGDHKDPQADRTYPDPGQNKEAWAVTGDTVAYTSYEQAVKVIGKKFKQNTYKVGEIIIPAVTAQGVVVHDTQSAELLAAGNVRLHYQRPDGNYEGWGLHVWGDGYAGPEVLWSAAVPWTGLDGYGAYWDIPYHEGVGDLNFIIHRGDEKDPNPDRSFPDPDQNKEFWSVSGDAKVYLSAEEAHLAAGNKLVRAAVLGKNQLLVEFRAPIEAPIFVRDGYKYVPLVQLDTEKAPQYILTLQKDLDFNKTYKVVCGSMTSYTSLAWEVMDEEFAFAGELGAFYQKDQTTFRLWAPLASAVKLMLFVHGEDEEPSQVREMELKEKGLWELTLAGDWGGQFYQYQVVRGEET